Protein AF-A0A8H6VV05-F1 (afdb_monomer_lite)

pLDDT: mean 70.93, std 19.6, range [36.81, 98.38]

Secondary structure (DSSP, 8-state):
-HHHHHHHHHHHHHHHHHHHHHHHHHHHHHHHHHHHHHHHHHHHHHHHHHHHHHHHHHHHHHHHHHHHHHHTTS-------------PPPPP--PPPHHHHHHHHHHHHHHHHHHHHHHHHHHHHHHHHHHHHHHHHHHHHHHHHHHHHHHHTT----HHHHHHHHHHHHHHHHHHHHHHHHHHHHHHHHHHHHHTS----PPPP-------PPPP------PPPTHHHHHHHHHHHHHHHHHHHHHHHHHHHHTT---PPP---TTSHHHHHHHHHHHHHHHHHHHHHHHHHHHHHHHHHHHSPP--------------PPPPPPPPPPPPPPPP---------------------------------------S--PPPPPP--------PPPPPPPPPPP--------

Structure (mmCIF, N/CA/C/O backbone):
data_AF-A0A8H6VV05-F1
#
_entry.id   AF-A0A8H6VV05-F1
#
loop_
_atom_site.group_PDB
_atom_site.id
_atom_site.type_symbol
_atom_site.label_atom_id
_atom_site.label_alt_id
_atom_site.label_comp_id
_atom_site.label_asym_id
_atom_site.label_entity_id
_atom_site.label_seq_id
_atom_site.pdbx_PDB_ins_code
_atom_site.Cartn_x
_atom_site.Cartn_y
_atom_site.Cartn_z
_atom_site.occupancy
_atom_site.B_iso_or_equiv
_atom_site.auth_seq_id
_atom_site.auth_comp_id
_atom_site.auth_asym_id
_atom_site.auth_atom_id
_atom_site.pdbx_PDB_model_num
ATOM 1 N N . MET A 1 1 ? 28.911 -28.087 -49.844 1.00 85.62 1 MET A N 1
ATOM 2 C CA . MET A 1 1 ? 27.773 -27.231 -49.454 1.00 85.62 1 MET A CA 1
ATOM 3 C C . MET A 1 1 ? 27.224 -27.649 -48.092 1.00 85.62 1 MET A C 1
ATOM 5 O O . MET A 1 1 ? 27.041 -26.787 -47.249 1.00 85.62 1 MET A O 1
ATOM 9 N N . ASP A 1 2 ? 27.115 -28.948 -47.817 1.00 95.00 2 ASP A N 1
ATOM 10 C CA . ASP A 1 2 ? 26.482 -29.510 -46.608 1.00 95.00 2 ASP A CA 1
ATOM 11 C C . ASP A 1 2 ? 27.068 -29.023 -45.270 1.00 95.00 2 ASP A C 1
ATOM 13 O O . ASP A 1 2 ? 26.336 -28.785 -44.318 1.00 95.00 2 ASP A O 1
ATOM 17 N N . ARG A 1 3 ? 28.386 -28.784 -45.191 1.00 95.75 3 ARG A N 1
ATOM 18 C CA . ARG A 1 3 ? 29.027 -28.270 -43.962 1.00 95.75 3 ARG A CA 1
ATOM 19 C C . ARG A 1 3 ? 28.555 -26.868 -43.563 1.00 95.75 3 ARG A C 1
ATOM 21 O O . ARG A 1 3 ? 28.487 -26.580 -42.375 1.00 95.75 3 ARG A O 1
ATOM 28 N N . LEU A 1 4 ? 28.253 -26.004 -44.536 1.00 97.56 4 LEU A N 1
ATOM 29 C CA . LEU A 1 4 ? 27.757 -24.649 -44.266 1.00 97.56 4 LEU A CA 1
ATOM 30 C C . LEU A 1 4 ? 26.322 -24.697 -43.739 1.00 97.56 4 LEU A C 1
ATOM 32 O O . LEU A 1 4 ? 25.979 -23.949 -42.833 1.00 97.56 4 LEU A O 1
ATOM 36 N N . GLN A 1 5 ? 25.512 -25.603 -44.285 1.00 97.38 5 GLN A N 1
ATOM 37 C CA . GLN A 1 5 ? 24.129 -25.780 -43.867 1.00 97.38 5 GLN A CA 1
ATOM 38 C C . GLN A 1 5 ? 24.043 -26.326 -42.440 1.00 97.38 5 GLN A C 1
ATOM 40 O O . GLN A 1 5 ? 23.372 -25.728 -41.612 1.00 97.38 5 GLN A O 1
ATOM 45 N N . ILE A 1 6 ? 24.848 -27.342 -42.109 1.00 97.94 6 ILE A N 1
ATOM 46 C CA . ILE A 1 6 ? 24.955 -27.856 -40.732 1.00 97.94 6 ILE A CA 1
ATOM 47 C C . ILE A 1 6 ? 25.381 -26.748 -39.754 1.00 97.94 6 ILE A C 1
ATOM 49 O O . ILE A 1 6 ? 24.868 -26.672 -38.641 1.00 97.94 6 ILE A O 1
ATOM 53 N N . ALA A 1 7 ? 26.316 -25.877 -40.152 1.00 97.62 7 ALA A N 1
ATOM 54 C CA . ALA A 1 7 ? 26.754 -24.768 -39.307 1.00 97.62 7 ALA A CA 1
ATOM 55 C C . ALA A 1 7 ? 25.657 -23.705 -39.103 1.00 97.62 7 ALA A C 1
ATOM 57 O O . ALA A 1 7 ? 25.547 -23.159 -38.007 1.00 97.62 7 ALA A O 1
ATOM 58 N N . LEU A 1 8 ? 24.847 -23.423 -40.130 1.00 98.19 8 LEU A N 1
ATOM 59 C CA . LEU A 1 8 ? 23.691 -22.527 -40.025 1.00 98.19 8 LEU A CA 1
ATOM 60 C C . LEU A 1 8 ? 22.608 -23.119 -39.115 1.00 98.19 8 LEU A C 1
ATOM 62 O O . LEU A 1 8 ? 22.166 -22.439 -38.194 1.00 98.19 8 LEU A O 1
ATOM 66 N N . ASP A 1 9 ? 22.278 -24.401 -39.280 1.00 98.06 9 ASP A N 1
ATOM 67 C CA . ASP A 1 9 ? 21.310 -25.097 -38.424 1.00 98.06 9 ASP A CA 1
ATOM 68 C C . ASP A 1 9 ? 21.774 -25.105 -36.948 1.00 98.06 9 ASP A C 1
ATOM 70 O O . ASP A 1 9 ? 20.996 -24.860 -36.020 1.00 98.06 9 ASP A O 1
ATOM 74 N N . ALA A 1 10 ? 23.074 -25.315 -36.704 1.00 97.75 10 ALA A N 1
ATOM 75 C CA . ALA A 1 10 ? 23.664 -25.241 -35.364 1.00 97.75 10 ALA A CA 1
ATOM 76 C C . ALA A 1 10 ? 23.601 -23.822 -34.760 1.00 97.75 10 ALA A C 1
ATOM 78 O O . ALA A 1 10 ? 23.365 -23.658 -33.563 1.00 97.75 10 ALA A O 1
ATOM 79 N N . LEU A 1 11 ? 23.788 -22.781 -35.575 1.00 98.38 11 LEU A N 1
ATOM 80 C CA . LEU A 1 11 ? 23.653 -21.392 -35.135 1.00 98.38 11 LEU A CA 1
ATOM 81 C C . LEU A 1 11 ? 22.200 -21.060 -34.760 1.00 98.38 11 LEU A C 1
ATOM 83 O O . LEU A 1 11 ? 21.958 -20.407 -33.744 1.00 98.38 11 LEU A O 1
ATOM 87 N N . ASP A 1 12 ? 21.238 -21.516 -35.560 1.00 98.31 12 ASP A N 1
ATOM 88 C CA . ASP A 1 12 ? 19.818 -21.245 -35.336 1.00 98.31 12 ASP A CA 1
ATOM 89 C C . ASP A 1 12 ? 19.292 -21.979 -34.096 1.00 98.31 12 ASP A C 1
ATOM 91 O O . ASP A 1 12 ? 18.578 -21.389 -33.281 1.00 98.31 12 ASP A O 1
ATOM 95 N N . THR A 1 13 ? 19.727 -23.222 -33.873 1.00 97.69 13 THR A N 1
ATOM 96 C CA . THR A 1 13 ? 19.439 -23.957 -32.627 1.00 97.69 13 THR A CA 1
ATOM 97 C C . THR A 1 13 ? 20.031 -23.275 -31.392 1.00 97.69 13 THR A C 1
ATOM 99 O O . THR A 1 13 ? 19.324 -23.126 -30.394 1.00 97.69 13 THR A O 1
ATOM 102 N N . LEU A 1 14 ? 21.275 -22.784 -31.453 1.00 97.88 14 LEU A N 1
ATOM 103 C CA . LEU A 1 14 ? 21.885 -22.015 -30.359 1.00 97.88 14 LEU A CA 1
ATOM 104 C C . LEU A 1 14 ? 21.128 -20.714 -30.065 1.00 97.88 14 LEU A C 1
ATOM 106 O O . LEU A 1 14 ? 20.901 -20.376 -28.903 1.00 97.88 14 LEU A O 1
ATOM 110 N N . ARG A 1 15 ? 20.704 -19.985 -31.104 1.00 98.06 15 ARG A N 1
ATOM 111 C CA . ARG A 1 15 ? 19.906 -18.759 -30.948 1.00 98.06 15 ARG A CA 1
ATOM 112 C C . ARG A 1 15 ? 18.562 -19.036 -30.288 1.00 98.06 15 ARG A C 1
ATOM 114 O O . ARG A 1 15 ? 18.168 -18.294 -29.390 1.00 98.06 15 ARG A O 1
ATOM 121 N N . LEU A 1 16 ? 17.884 -20.108 -30.699 1.00 97.94 16 LEU A N 1
ATOM 122 C CA . LEU A 1 16 ? 16.622 -20.525 -30.096 1.00 97.94 16 LEU A CA 1
ATOM 123 C C . LEU A 1 16 ? 16.805 -20.902 -28.620 1.00 97.94 16 LEU A C 1
ATOM 125 O O . LEU A 1 16 ? 16.021 -20.465 -27.781 1.00 97.94 16 LEU A O 1
ATOM 129 N N . GLN A 1 17 ? 17.859 -21.656 -28.289 1.00 97.12 17 GLN A N 1
ATOM 130 C CA . GLN A 1 17 ? 18.179 -22.014 -26.904 1.00 97.12 17 GLN A CA 1
ATOM 131 C C . GLN A 1 17 ? 18.453 -20.780 -26.042 1.00 97.12 17 GLN A C 1
ATOM 133 O O . GLN A 1 17 ? 17.919 -20.674 -24.940 1.00 97.12 17 GLN A O 1
ATOM 138 N N . TYR A 1 18 ? 19.233 -19.821 -26.546 1.00 97.12 18 TYR A N 1
ATOM 139 C CA . TYR A 1 18 ? 19.504 -18.579 -25.824 1.00 97.12 18 TYR A CA 1
ATOM 140 C C . TYR A 1 18 ? 18.228 -17.755 -25.598 1.00 97.12 18 TYR A C 1
ATOM 142 O O . TYR A 1 18 ? 17.997 -17.271 -24.491 1.00 97.12 18 TYR A O 1
ATOM 150 N N . ALA A 1 19 ? 17.360 -17.647 -26.609 1.00 93.38 19 ALA A N 1
ATOM 151 C CA . ALA A 1 19 ? 16.076 -16.964 -26.473 1.00 93.38 19 ALA A CA 1
ATOM 152 C C . ALA A 1 19 ? 15.177 -17.635 -25.418 1.00 93.38 19 ALA A C 1
ATOM 154 O O . ALA A 1 19 ? 14.582 -16.946 -24.591 1.00 93.38 19 ALA A O 1
ATOM 155 N N . GLN A 1 20 ? 15.128 -18.971 -25.393 1.00 96.94 20 GLN A N 1
ATOM 156 C CA . GLN A 1 20 ? 14.389 -19.727 -24.377 1.00 96.94 20 GLN A CA 1
ATOM 157 C C . GLN A 1 20 ? 14.959 -19.518 -22.970 1.00 96.94 20 GLN A C 1
ATOM 159 O O . GLN A 1 20 ? 14.200 -19.278 -22.034 1.00 96.94 20 GLN A O 1
ATOM 164 N N . GLN A 1 21 ? 16.284 -19.569 -22.815 1.00 96.38 21 GLN A N 1
ATOM 165 C CA . GLN A 1 21 ? 16.939 -19.325 -21.528 1.00 96.38 21 GLN A CA 1
ATOM 166 C C . GLN A 1 21 ? 16.696 -17.897 -21.034 1.00 96.38 21 GLN A C 1
ATOM 168 O O . GLN A 1 21 ? 16.383 -17.703 -19.861 1.00 96.38 21 GLN A O 1
ATOM 173 N N . SER A 1 22 ? 16.777 -16.905 -21.923 1.00 92.94 22 SER A N 1
ATOM 174 C CA . SER A 1 22 ? 16.502 -15.510 -21.582 1.00 92.94 22 SER A CA 1
ATOM 175 C C . SER A 1 22 ? 15.046 -15.304 -21.153 1.00 92.94 22 SER A C 1
ATOM 177 O O . SER A 1 22 ? 14.816 -14.625 -20.155 1.00 92.94 22 SER A O 1
ATOM 179 N N . ALA A 1 23 ? 14.081 -15.924 -21.841 1.00 90.88 23 ALA A N 1
ATOM 180 C CA . ALA A 1 23 ? 12.664 -15.860 -21.475 1.00 90.88 23 ALA A CA 1
ATOM 181 C C . ALA A 1 23 ? 12.365 -16.563 -20.136 1.00 90.88 23 ALA A C 1
ATOM 183 O O . ALA A 1 23 ? 11.588 -16.067 -19.321 1.00 90.88 23 ALA A O 1
ATOM 184 N N . ALA A 1 24 ? 13.008 -17.706 -19.874 1.00 92.38 24 ALA A N 1
ATOM 185 C CA . ALA A 1 24 ? 12.880 -18.405 -18.597 1.00 92.38 24 ALA A CA 1
ATOM 186 C C . ALA A 1 24 ? 13.451 -17.573 -17.436 1.00 92.38 24 ALA A C 1
ATOM 188 O O . ALA A 1 24 ? 12.840 -17.487 -16.371 1.00 92.38 24 ALA A O 1
ATOM 189 N N . GLN A 1 25 ? 14.597 -16.916 -17.648 1.00 92.31 25 GLN A N 1
ATOM 190 C CA . GLN A 1 25 ? 15.188 -16.017 -16.657 1.00 92.31 25 GLN A CA 1
ATOM 191 C C . GLN A 1 25 ? 14.317 -14.785 -16.401 1.00 92.31 25 GLN A C 1
ATOM 193 O O . GLN A 1 25 ? 14.125 -14.424 -15.242 1.00 92.31 25 GLN A O 1
ATOM 198 N N . SER A 1 26 ? 13.753 -14.161 -17.441 1.00 92.50 26 SER A N 1
ATOM 199 C CA . SER A 1 26 ? 12.869 -13.006 -17.254 1.00 92.50 26 SER A CA 1
ATOM 200 C C . SER A 1 26 ? 11.606 -13.372 -16.473 1.00 92.50 26 SER A C 1
ATOM 202 O O . SER A 1 26 ? 11.241 -12.641 -15.559 1.00 92.50 26 SER A O 1
ATOM 204 N N . ALA A 1 27 ? 10.999 -14.529 -16.756 1.00 90.88 27 ALA A N 1
ATOM 205 C CA . ALA A 1 27 ? 9.830 -15.011 -16.017 1.00 90.88 27 ALA A CA 1
ATOM 206 C C . ALA A 1 27 ? 10.147 -15.296 -14.537 1.00 90.88 27 ALA A C 1
ATOM 208 O O . ALA A 1 27 ? 9.340 -15.017 -13.651 1.00 90.88 27 ALA A O 1
ATOM 209 N N . LEU A 1 28 ? 11.341 -15.824 -14.244 1.00 93.25 28 LEU A N 1
ATOM 210 C CA . LEU A 1 28 ? 11.783 -16.045 -12.866 1.00 93.25 28 LEU A CA 1
ATOM 211 C C . LEU A 1 28 ? 12.008 -14.722 -12.116 1.00 93.25 28 LEU A C 1
ATOM 213 O O . LEU A 1 28 ? 11.632 -14.604 -10.951 1.00 93.25 28 LEU A O 1
ATOM 217 N N . ILE A 1 29 ? 12.599 -13.725 -12.782 1.00 87.56 29 ILE A N 1
ATOM 218 C CA . ILE A 1 29 ? 12.796 -12.382 -12.219 1.00 87.56 29 ILE A CA 1
ATOM 219 C C . ILE A 1 29 ? 11.446 -11.727 -11.913 1.00 87.56 29 ILE A C 1
ATOM 221 O O . ILE A 1 29 ? 11.276 -11.178 -10.828 1.00 87.56 29 ILE A O 1
ATOM 225 N N . GLU A 1 30 ? 10.488 -11.812 -12.836 1.00 87.56 30 GLU A N 1
ATOM 226 C CA . GLU A 1 30 ? 9.127 -11.298 -12.647 1.00 87.56 30 GLU A CA 1
ATOM 227 C C . GLU A 1 30 ? 8.455 -11.950 -11.432 1.00 87.56 30 GLU A C 1
ATOM 229 O O . GLU A 1 30 ? 8.052 -11.248 -10.506 1.00 87.56 30 GLU A O 1
ATOM 234 N N . LYS A 1 31 ? 8.499 -13.286 -11.336 1.00 93.00 31 LYS A N 1
ATOM 235 C CA . LYS A 1 31 ? 7.982 -14.024 -10.174 1.00 93.00 31 LYS A CA 1
ATOM 236 C C . LYS A 1 31 ? 8.617 -13.576 -8.852 1.00 93.00 31 LYS A C 1
ATOM 238 O O . LYS A 1 31 ? 7.923 -13.443 -7.846 1.00 93.00 31 LYS A O 1
ATOM 243 N N . HIS A 1 32 ? 9.932 -13.367 -8.813 1.00 85.19 32 HIS A N 1
ATOM 244 C CA . HIS A 1 32 ? 10.596 -12.891 -7.597 1.00 85.19 32 HIS A CA 1
ATOM 245 C C . HIS A 1 32 ? 10.245 -11.439 -7.263 1.00 85.19 32 HIS A C 1
ATOM 247 O O . HIS A 1 32 ? 10.130 -11.106 -6.085 1.00 85.19 32 HIS A O 1
ATOM 253 N N . ASN A 1 33 ? 10.036 -10.584 -8.264 1.00 82.62 33 ASN A N 1
ATOM 254 C CA . ASN A 1 33 ? 9.561 -9.221 -8.039 1.00 82.62 33 ASN A CA 1
ATOM 255 C C . ASN A 1 33 ? 8.144 -9.207 -7.451 1.00 82.62 33 ASN A C 1
ATOM 257 O O . ASN A 1 33 ? 7.901 -8.440 -6.520 1.00 82.62 33 ASN A O 1
ATOM 261 N N . ASP A 1 34 ? 7.259 -10.095 -7.905 1.00 85.50 34 ASP A N 1
ATOM 262 C CA . ASP A 1 34 ? 5.915 -10.261 -7.335 1.00 85.50 34 ASP A CA 1
ATOM 263 C C . ASP A 1 34 ? 5.959 -10.765 -5.885 1.00 85.50 34 ASP A C 1
ATOM 265 O O . ASP A 1 34 ? 5.205 -10.322 -5.021 1.00 85.50 34 ASP A O 1
ATOM 269 N N . GLN A 1 35 ? 6.894 -11.662 -5.570 1.00 86.56 35 GLN A N 1
ATOM 270 C CA . GLN A 1 35 ? 7.111 -12.092 -4.186 1.00 86.56 35 GLN A CA 1
ATOM 271 C C . GLN A 1 35 ? 7.630 -10.943 -3.310 1.00 86.56 35 GLN A C 1
ATOM 273 O O . GLN A 1 35 ? 7.183 -10.769 -2.176 1.00 86.56 35 GLN A O 1
ATOM 278 N N . LEU A 1 36 ? 8.573 -10.145 -3.817 1.00 86.81 36 LEU A N 1
ATOM 279 C CA . LEU A 1 36 ? 9.117 -9.001 -3.086 1.00 86.81 36 LEU A CA 1
ATOM 280 C C . LEU A 1 36 ? 8.073 -7.903 -2.869 1.00 86.81 36 LEU A C 1
ATOM 282 O O . LEU A 1 36 ?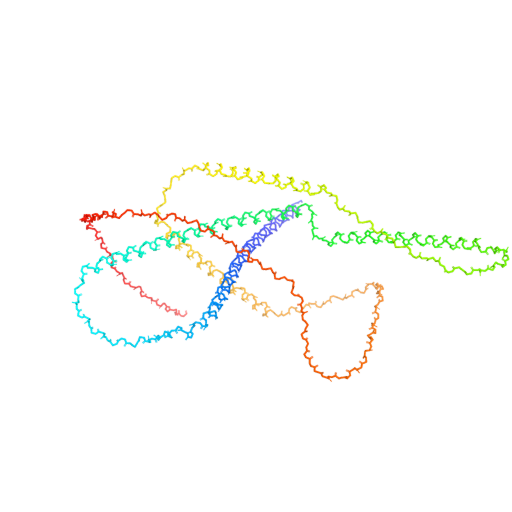 8.070 -7.289 -1.801 1.00 86.81 36 LEU A O 1
ATOM 286 N N . SER A 1 37 ? 7.191 -7.658 -3.842 1.00 85.31 37 SER A N 1
ATOM 287 C CA . SER A 1 37 ? 6.092 -6.701 -3.692 1.00 85.31 37 SER A CA 1
ATOM 288 C C . SER A 1 37 ? 5.105 -7.169 -2.621 1.00 85.31 37 SER A C 1
ATOM 290 O O . SER A 1 37 ? 4.810 -6.402 -1.706 1.00 85.31 37 SER A O 1
ATOM 292 N N . PHE A 1 38 ? 4.731 -8.452 -2.625 1.00 91.81 38 PHE A N 1
ATOM 293 C CA . PHE A 1 38 ? 3.901 -9.048 -1.578 1.00 91.81 38 PHE A CA 1
ATOM 294 C C . PHE A 1 38 ? 4.507 -8.875 -0.176 1.00 91.81 38 PHE A C 1
ATOM 296 O O . PHE A 1 38 ? 3.846 -8.368 0.731 1.00 91.81 38 PHE A O 1
ATOM 303 N N . PHE A 1 39 ? 5.783 -9.232 0.020 1.00 82.44 39 PHE A N 1
ATOM 304 C CA . PHE A 1 39 ? 6.431 -9.073 1.329 1.00 82.44 39 PHE A CA 1
ATOM 305 C C . PHE A 1 39 ? 6.553 -7.609 1.758 1.00 82.44 39 PHE A C 1
ATOM 307 O O . PHE A 1 39 ? 6.475 -7.310 2.951 1.00 82.44 39 PHE A O 1
ATOM 314 N N . ARG A 1 40 ? 6.728 -6.689 0.805 1.00 83.00 40 ARG A N 1
ATOM 315 C CA . ARG A 1 40 ? 6.754 -5.251 1.084 1.00 83.00 40 ARG A CA 1
ATOM 316 C C . ARG A 1 40 ? 5.404 -4.756 1.597 1.00 83.00 40 ARG A C 1
ATOM 318 O O . ARG A 1 40 ? 5.378 -3.952 2.526 1.00 83.00 40 ARG A O 1
ATOM 325 N N . ASP A 1 41 ? 4.307 -5.241 1.029 1.00 83.88 41 ASP A N 1
ATOM 326 C CA . ASP A 1 41 ? 2.964 -4.867 1.467 1.00 83.88 41 ASP A CA 1
ATOM 327 C C . ASP A 1 41 ? 2.633 -5.459 2.841 1.00 83.88 41 ASP A C 1
ATOM 329 O O . ASP A 1 41 ? 2.136 -4.744 3.710 1.00 83.88 41 ASP A O 1
ATOM 333 N N . VAL A 1 42 ? 3.019 -6.713 3.100 1.00 80.56 42 VAL A N 1
ATOM 334 C CA . VAL A 1 42 ? 2.911 -7.320 4.439 1.00 80.56 42 VAL A CA 1
ATOM 335 C C . VAL A 1 42 ? 3.709 -6.523 5.478 1.00 80.56 42 VAL A C 1
ATOM 337 O O . VAL A 1 42 ? 3.198 -6.239 6.561 1.00 80.56 42 VAL A O 1
ATOM 340 N N . ALA A 1 43 ? 4.938 -6.110 5.150 1.00 78.88 43 ALA A N 1
ATOM 341 C CA . ALA A 1 43 ? 5.760 -5.300 6.048 1.00 78.88 43 ALA A CA 1
ATOM 342 C C . ALA A 1 43 ? 5.116 -3.937 6.351 1.00 78.88 43 ALA A C 1
ATOM 344 O O . ALA A 1 43 ? 5.086 -3.525 7.508 1.00 78.88 43 ALA A O 1
ATOM 345 N N . ARG A 1 44 ? 4.535 -3.274 5.342 1.00 83.06 44 ARG A N 1
ATOM 346 C CA . ARG A 1 44 ? 3.804 -2.008 5.525 1.00 83.06 44 ARG A CA 1
ATOM 347 C C . ARG A 1 44 ? 2.598 -2.157 6.450 1.00 83.06 44 ARG A C 1
ATOM 349 O O . ARG A 1 44 ? 2.379 -1.296 7.296 1.00 83.06 44 ARG A O 1
ATOM 356 N N . VAL A 1 45 ? 1.824 -3.234 6.306 1.00 85.44 45 VAL A N 1
ATOM 357 C CA . VAL A 1 45 ? 0.672 -3.502 7.186 1.00 85.44 45 VAL A CA 1
ATOM 358 C C . VAL A 1 45 ? 1.134 -3.718 8.627 1.00 85.44 45 VAL A C 1
ATOM 360 O O . VAL A 1 45 ? 0.568 -3.122 9.539 1.00 85.44 45 VAL A O 1
ATOM 363 N N . ALA A 1 46 ? 2.200 -4.491 8.836 1.00 77.19 46 ALA A N 1
ATOM 364 C CA . ALA A 1 46 ? 2.755 -4.718 10.168 1.00 77.19 46 ALA A CA 1
ATOM 365 C C . ALA A 1 46 ? 3.315 -3.431 10.809 1.00 77.19 46 ALA A C 1
ATOM 367 O O . ALA A 1 46 ? 3.151 -3.213 12.009 1.00 77.19 46 ALA A O 1
ATOM 368 N N . GLU A 1 47 ? 3.956 -2.557 10.026 1.00 81.25 47 GLU A N 1
ATOM 369 C CA . GLU A 1 47 ? 4.407 -1.240 10.498 1.00 81.25 47 GLU A CA 1
ATOM 370 C C . GLU A 1 47 ? 3.226 -0.360 10.916 1.00 81.25 47 GLU A C 1
ATOM 372 O O . GLU A 1 47 ? 3.254 0.218 12.001 1.00 81.25 47 GLU A O 1
ATOM 377 N N . PHE A 1 48 ? 2.163 -0.336 10.110 1.00 87.88 48 PHE A N 1
ATOM 378 C CA . PHE A 1 48 ? 0.937 0.391 10.426 1.00 87.88 48 PHE A CA 1
ATOM 379 C C . PHE A 1 48 ? 0.264 -0.126 11.708 1.00 87.88 48 PHE A C 1
ATOM 381 O O . PHE A 1 48 ? -0.140 0.663 12.557 1.00 87.88 48 PHE A O 1
ATOM 388 N N . GLU A 1 49 ? 0.173 -1.445 11.898 1.00 85.31 49 GLU A N 1
ATOM 389 C CA . GLU A 1 49 ? -0.347 -2.038 13.138 1.00 85.31 49 GLU A CA 1
ATOM 390 C C . GLU A 1 49 ? 0.510 -1.683 14.355 1.00 85.31 49 GLU A C 1
ATOM 392 O O . GLU A 1 49 ? -0.022 -1.323 15.405 1.00 85.31 49 GLU A O 1
ATOM 397 N N . ARG A 1 50 ? 1.839 -1.740 14.217 1.00 93.50 50 ARG A N 1
ATOM 398 C CA . ARG A 1 50 ? 2.766 -1.359 15.285 1.00 93.50 50 ARG A CA 1
ATOM 399 C C . ARG A 1 50 ? 2.589 0.104 15.680 1.00 93.50 50 ARG A C 1
ATOM 401 O O . ARG A 1 50 ? 2.616 0.406 16.871 1.00 93.50 50 ARG A O 1
ATOM 408 N N . ASP A 1 51 ? 2.444 0.995 14.709 1.00 86.38 51 ASP A N 1
ATOM 409 C CA . ASP A 1 51 ? 2.291 2.422 14.972 1.00 86.38 51 ASP A CA 1
ATOM 410 C C . ASP A 1 51 ? 0.917 2.716 15.607 1.00 86.38 51 ASP A C 1
ATOM 412 O O . ASP A 1 51 ? 0.872 3.373 16.642 1.00 86.38 51 ASP A O 1
ATOM 416 N N . ASN A 1 52 ? -0.167 2.073 15.153 1.00 88.06 52 ASN A N 1
ATOM 417 C CA . ASN A 1 52 ? -1.469 2.139 15.838 1.00 88.06 52 ASN A CA 1
ATOM 418 C C . ASN A 1 52 ? -1.407 1.646 17.295 1.00 88.06 52 ASN A C 1
ATOM 420 O O . ASN A 1 52 ? -2.037 2.220 18.182 1.00 88.06 52 ASN A O 1
ATOM 424 N N . LEU A 1 53 ? -0.667 0.562 17.563 1.00 88.81 53 LEU A N 1
ATOM 425 C CA . LEU A 1 53 ? -0.480 0.061 18.927 1.00 88.81 53 LEU A CA 1
ATOM 426 C C . LEU A 1 53 ? 0.338 1.032 19.780 1.00 88.81 53 LEU A C 1
ATOM 428 O O . LEU A 1 53 ? 0.066 1.161 20.971 1.00 88.81 53 LEU A O 1
ATOM 432 N N . ARG A 1 54 ? 1.326 1.718 19.195 1.00 92.25 54 ARG A N 1
ATOM 433 C CA . ARG A 1 54 ? 2.075 2.772 19.891 1.00 92.25 54 ARG A CA 1
ATOM 434 C C . ARG A 1 54 ? 1.159 3.925 20.274 1.00 92.25 54 ARG A C 1
ATOM 436 O O . ARG A 1 54 ? 1.191 4.319 21.434 1.00 92.25 54 ARG A O 1
ATOM 443 N N . ASP A 1 55 ? 0.316 4.383 19.357 1.00 91.75 55 ASP A N 1
ATOM 444 C CA . ASP A 1 55 ? -0.640 5.461 19.619 1.00 91.75 55 ASP A CA 1
ATOM 445 C C . ASP A 1 55 ? -1.640 5.061 20.713 1.00 91.75 55 ASP A C 1
ATOM 447 O O . ASP A 1 55 ? -1.846 5.807 21.667 1.00 91.75 55 ASP A O 1
ATOM 451 N N . ALA A 1 56 ? -2.173 3.835 20.663 1.00 90.50 56 ALA A N 1
ATOM 452 C CA . ALA A 1 56 ? -3.061 3.313 21.703 1.00 90.50 56 ALA A CA 1
ATOM 453 C C . ALA A 1 56 ? -2.376 3.202 23.080 1.00 90.50 56 ALA A C 1
ATOM 455 O O . ALA A 1 56 ? -3.004 3.426 24.115 1.00 90.50 56 ALA A O 1
ATOM 456 N N . VAL A 1 57 ? -1.086 2.846 23.115 1.00 95.62 57 VAL A N 1
ATOM 457 C CA . VAL A 1 57 ? -0.297 2.803 24.356 1.00 95.62 57 VAL A CA 1
ATOM 458 C C . VAL A 1 57 ? -0.024 4.209 24.889 1.00 95.62 57 VAL A C 1
ATOM 460 O O . VAL A 1 57 ? -0.092 4.398 26.102 1.00 95.62 57 VAL A O 1
ATOM 463 N N . ILE A 1 58 ? 0.255 5.182 24.017 1.00 95.88 58 ILE A N 1
ATOM 464 C CA . ILE A 1 58 ? 0.422 6.592 24.397 1.00 95.88 58 ILE A CA 1
ATOM 465 C C . ILE A 1 58 ? -0.886 7.127 24.984 1.00 95.88 58 ILE A C 1
ATOM 467 O O . ILE A 1 58 ? -0.881 7.632 26.101 1.00 95.88 58 ILE A O 1
ATOM 471 N N . GLU A 1 59 ? -2.017 6.910 24.310 1.00 95.56 59 GLU A N 1
ATOM 472 C CA . GLU A 1 59 ? -3.335 7.323 24.802 1.00 95.56 59 GLU A CA 1
ATOM 473 C C . GLU A 1 59 ? -3.662 6.668 26.155 1.00 95.56 59 GLU A C 1
ATOM 475 O O . GLU A 1 59 ? -4.170 7.311 27.077 1.00 95.56 59 GLU A O 1
ATOM 480 N N . LEU A 1 60 ? -3.345 5.379 26.316 1.00 95.00 60 LEU A N 1
ATOM 481 C CA . LEU A 1 60 ? -3.504 4.693 27.595 1.00 95.00 60 LEU A CA 1
ATOM 482 C C . LEU A 1 60 ? -2.612 5.310 28.677 1.00 95.00 60 LEU A C 1
ATOM 484 O O . LEU A 1 60 ? -3.082 5.491 29.797 1.00 95.00 60 LEU A O 1
ATOM 488 N N . ALA A 1 61 ? -1.355 5.627 28.366 1.00 95.44 61 ALA A N 1
ATOM 489 C CA . ALA A 1 61 ? -0.436 6.261 29.305 1.00 95.44 61 ALA A CA 1
ATOM 490 C C . ALA A 1 61 ? -0.955 7.639 29.740 1.00 95.44 61 ALA A C 1
ATOM 492 O O . ALA A 1 61 ? -1.046 7.895 30.936 1.00 95.44 61 ALA A O 1
ATOM 493 N N . GLU A 1 62 ? -1.414 8.470 28.804 1.00 94.94 62 GLU A N 1
ATOM 494 C CA . GLU A 1 62 ? -2.012 9.778 29.091 1.00 94.94 62 GLU A CA 1
ATOM 495 C C . GLU A 1 62 ? -3.280 9.659 29.945 1.00 94.94 62 GLU A C 1
ATOM 497 O O . GLU A 1 62 ? -3.474 10.417 30.901 1.00 94.94 62 GLU A O 1
ATOM 502 N N . ARG A 1 63 ? -4.140 8.672 29.661 1.00 93.31 63 ARG A N 1
ATOM 503 C CA . ARG A 1 63 ? -5.317 8.370 30.491 1.00 93.31 63 ARG A CA 1
ATOM 504 C C . ARG A 1 63 ? -4.918 7.894 31.882 1.00 93.31 63 ARG A C 1
ATOM 506 O O . ARG A 1 63 ? -5.557 8.293 32.856 1.00 93.31 63 ARG A O 1
ATOM 513 N N . VAL A 1 64 ? -3.893 7.050 32.001 1.00 90.69 64 VAL A N 1
ATOM 514 C CA . VAL A 1 64 ? -3.370 6.571 33.290 1.00 90.69 64 VAL A CA 1
ATOM 515 C C . VAL A 1 64 ? -2.813 7.739 34.089 1.00 90.69 64 VAL A C 1
ATOM 517 O O . VAL A 1 64 ? -3.190 7.879 35.242 1.00 90.69 64 VAL A O 1
ATOM 520 N N . GLU A 1 65 ? -2.009 8.615 33.492 1.00 91.69 65 GLU A N 1
ATOM 521 C CA . GLU A 1 65 ? -1.448 9.803 34.147 1.00 91.69 65 GLU A CA 1
ATOM 522 C C . GLU A 1 65 ? -2.537 10.801 34.560 1.00 91.69 65 GLU A C 1
ATOM 524 O O . GLU A 1 65 ? -2.533 11.309 35.686 1.00 91.69 65 GLU A O 1
ATOM 529 N N . SER A 1 66 ? -3.524 11.024 33.688 1.00 90.50 66 SER A N 1
ATOM 530 C CA . SER A 1 66 ? -4.675 11.892 33.961 1.00 90.50 66 SER A CA 1
ATOM 531 C C . SER A 1 66 ? -5.530 11.344 35.103 1.00 90.50 66 SER A C 1
ATOM 533 O O . SER A 1 66 ? -5.895 12.077 36.022 1.00 90.50 66 SER A O 1
ATOM 535 N N . SER A 1 67 ? -5.791 10.035 35.093 1.00 83.06 67 SER A N 1
ATOM 536 C CA . SER A 1 67 ? -6.516 9.351 36.167 1.00 83.06 67 SER A CA 1
ATOM 537 C C . SER A 1 67 ? -5.658 9.128 37.414 1.00 83.06 67 SER A C 1
ATOM 539 O O . SER A 1 67 ? -6.210 8.880 38.481 1.00 83.06 67 SER A O 1
ATOM 541 N N . GLN A 1 68 ? -4.326 9.256 37.352 1.00 79.44 68 GLN A N 1
ATOM 542 C CA . GLN A 1 68 ? -3.430 9.006 38.487 1.00 79.44 68 GLN A CA 1
ATOM 543 C C . GLN A 1 68 ? -3.674 9.973 39.652 1.00 79.44 68 GLN A C 1
ATOM 545 O O . GLN A 1 68 ? -3.491 9.601 40.814 1.00 79.44 68 GLN A O 1
ATOM 550 N N . LYS A 1 69 ? -4.156 11.191 39.361 1.00 76.94 69 LYS A N 1
ATOM 551 C CA . LYS A 1 69 ? -4.639 12.139 40.381 1.00 76.94 69 LYS A CA 1
ATOM 552 C C . LYS A 1 69 ? -5.870 11.621 41.133 1.00 76.94 69 LYS A C 1
ATOM 554 O O . LYS A 1 69 ? -5.972 11.851 42.336 1.00 76.94 69 LYS A O 1
ATOM 559 N N . ASP A 1 70 ? -6.727 10.856 40.463 1.00 76.12 70 ASP A N 1
ATOM 560 C CA . ASP A 1 70 ? -7.924 10.232 41.037 1.00 76.12 70 ASP A CA 1
ATOM 561 C C . ASP A 1 70 ? -7.667 8.804 41.557 1.00 76.12 70 ASP A C 1
ATOM 563 O O . ASP A 1 70 ? -8.413 8.287 42.385 1.00 76.12 70 ASP A O 1
ATOM 567 N N . PHE A 1 71 ? -6.569 8.153 41.167 1.00 61.88 71 PHE A N 1
ATOM 568 C CA . PHE A 1 71 ? -6.215 6.812 41.654 1.00 61.88 71 PHE A CA 1
ATOM 569 C C . PHE A 1 71 ? -5.917 6.760 43.156 1.00 61.88 71 PHE A C 1
ATOM 571 O O . PHE A 1 71 ? -6.075 5.708 43.776 1.00 61.88 71 PHE A O 1
ATOM 578 N N . PHE A 1 72 ? -5.499 7.875 43.763 1.00 64.06 72 PHE A N 1
ATOM 579 C CA . PHE A 1 72 ? -5.349 7.960 45.218 1.00 64.06 72 PHE A CA 1
ATOM 580 C C . PHE A 1 72 ? -6.674 8.234 45.946 1.00 64.06 72 PHE A C 1
ATOM 582 O O . PHE A 1 72 ? -6.752 7.969 47.148 1.00 64.06 72 PHE A O 1
ATOM 589 N N . SER A 1 73 ? -7.696 8.750 45.252 1.00 65.25 73 SER A N 1
ATOM 590 C CA . SER A 1 73 ? -9.027 9.018 45.816 1.00 65.25 73 SER A CA 1
ATOM 591 C C . SER A 1 73 ? -10.001 7.856 45.599 1.00 65.25 73 SER A C 1
ATOM 593 O O . SER A 1 73 ? -10.899 7.649 46.418 1.00 65.25 73 SER A O 1
ATOM 595 N N . LEU A 1 74 ? -9.785 7.042 44.562 1.00 59.31 74 LEU A N 1
ATOM 596 C CA . LEU A 1 74 ? -10.458 5.763 44.391 1.00 59.31 74 LEU A CA 1
ATOM 597 C C . LEU A 1 74 ? -10.100 4.860 45.584 1.00 59.31 74 LEU A C 1
ATOM 599 O O . LEU A 1 74 ? -8.914 4.601 45.820 1.00 59.31 74 LEU A O 1
ATOM 603 N N . PRO A 1 75 ? -11.084 4.376 46.370 1.00 69.38 75 PRO A N 1
ATOM 604 C CA . PRO A 1 75 ? -10.814 3.426 47.437 1.00 69.38 75 PRO A CA 1
ATOM 605 C C . PRO A 1 75 ? -10.097 2.251 46.795 1.00 69.38 75 PRO A C 1
ATOM 607 O O . PRO A 1 75 ? -10.688 1.579 45.948 1.00 69.38 75 PRO A O 1
ATOM 610 N N . ARG A 1 76 ? -8.808 2.074 47.145 1.00 58.66 76 ARG A N 1
ATOM 611 C CA . ARG A 1 76 ? -7.943 1.031 46.580 1.00 58.66 76 ARG A CA 1
ATOM 612 C C . ARG A 1 76 ? -8.804 -0.207 46.424 1.00 58.66 76 ARG A C 1
ATOM 614 O O . ARG A 1 76 ? -9.333 -0.638 47.458 1.00 58.66 76 ARG A O 1
ATOM 621 N N . PRO A 1 77 ? -8.986 -0.750 45.205 1.00 57.38 77 PRO A N 1
ATOM 622 C CA . PRO A 1 77 ? -9.636 -2.028 45.076 1.00 57.38 77 PRO A CA 1
ATOM 623 C C . PRO A 1 77 ? -8.786 -2.940 45.939 1.00 57.38 77 PRO A C 1
ATOM 625 O O . PRO A 1 77 ? -7.642 -3.266 45.616 1.00 57.38 77 PRO A O 1
ATOM 628 N N . ARG A 1 78 ? -9.311 -3.271 47.118 1.00 59.22 78 ARG A N 1
ATOM 629 C CA . ARG A 1 78 ? -8.874 -4.434 47.845 1.00 59.22 78 ARG A CA 1
ATOM 630 C C . ARG A 1 78 ? -9.284 -5.521 46.882 1.00 59.22 78 ARG A C 1
ATOM 632 O O . ARG A 1 78 ? -10.420 -5.983 46.907 1.00 59.22 78 ARG A O 1
ATOM 639 N N . LEU A 1 79 ? -8.372 -5.847 45.970 1.00 56.28 79 LEU A N 1
ATOM 640 C CA . LEU A 1 79 ? -8.276 -7.165 45.405 1.00 56.28 79 LEU A CA 1
ATOM 641 C C . LEU A 1 79 ? -8.087 -8.021 46.646 1.00 56.28 79 LEU A C 1
ATOM 643 O O . LEU A 1 79 ? -6.976 -8.259 47.114 1.00 56.28 79 LEU A O 1
ATOM 647 N N . PHE A 1 80 ? -9.215 -8.355 47.271 1.00 56.66 80 PHE A N 1
ATOM 648 C CA . PHE A 1 80 ? -9.320 -9.540 48.063 1.00 56.66 80 PHE A CA 1
ATOM 649 C C . PHE A 1 80 ? -8.803 -10.582 47.091 1.00 56.66 80 PHE A C 1
ATOM 651 O O . PHE A 1 80 ? -9.485 -10.916 46.121 1.00 56.66 80 PHE A O 1
ATOM 658 N N . LEU A 1 81 ? -7.548 -11.012 47.288 1.00 50.75 81 LEU A N 1
ATOM 659 C CA . LEU A 1 81 ? -7.156 -12.323 46.813 1.00 50.75 81 LEU A CA 1
ATOM 660 C C . LEU A 1 81 ? -8.352 -13.193 47.185 1.00 50.75 81 LEU A C 1
ATOM 662 O O . LEU A 1 81 ? -8.736 -13.139 48.362 1.00 50.75 81 LEU A O 1
ATOM 666 N N . PRO A 1 82 ? -8.996 -13.888 46.234 1.00 51.03 82 PRO A N 1
ATOM 667 C CA . PRO A 1 82 ? -9.959 -14.899 46.597 1.00 51.03 82 PRO A CA 1
ATOM 668 C C . PRO A 1 82 ? -9.183 -15.860 47.487 1.00 51.03 82 PRO A C 1
ATOM 670 O O . PRO A 1 82 ? -8.396 -16.681 47.019 1.00 51.03 82 PRO A O 1
ATOM 673 N N . GLN A 1 83 ? -9.312 -15.647 48.796 1.00 51.06 83 GLN A N 1
ATOM 674 C CA . GLN A 1 83 ? -8.858 -16.539 49.829 1.00 51.06 83 GLN A CA 1
ATOM 675 C C . GLN A 1 83 ? -9.538 -17.827 49.431 1.00 51.06 83 GLN A C 1
ATOM 677 O O . GLN A 1 83 ? -10.770 -17.854 49.418 1.00 51.06 83 GLN A O 1
ATOM 682 N N . MET A 1 84 ? -8.734 -18.775 48.929 1.00 49.31 84 MET A N 1
ATOM 683 C CA . MET A 1 84 ? -9.203 -20.008 48.311 1.00 49.31 84 MET A CA 1
ATOM 684 C C . MET A 1 84 ? -10.426 -20.468 49.072 1.00 49.31 84 MET A C 1
ATOM 686 O O . MET A 1 84 ? -10.323 -20.743 50.268 1.00 49.31 84 MET A O 1
ATOM 690 N N . LEU A 1 85 ? -11.564 -20.384 48.382 1.00 47.75 85 LEU A N 1
ATOM 691 C CA . LEU A 1 85 ? -12.888 -20.527 48.951 1.00 47.75 85 LEU A CA 1
ATOM 692 C C . LEU A 1 85 ? -12.875 -21.741 49.868 1.00 47.75 85 LEU A C 1
ATOM 694 O O . LEU A 1 85 ? -12.824 -22.885 49.417 1.00 47.75 85 LEU A O 1
ATOM 698 N N . GLN A 1 86 ? -12.911 -21.473 51.170 1.00 54.97 86 GLN A N 1
ATOM 699 C CA . GLN A 1 86 ? -13.446 -22.431 52.110 1.00 54.97 86 GLN A CA 1
ATOM 700 C C . GLN A 1 86 ? -14.845 -22.755 51.566 1.00 54.97 86 GLN A C 1
ATOM 702 O O . GLN A 1 86 ? -15.589 -21.808 51.294 1.00 54.97 86 GLN A O 1
ATOM 707 N N . PRO A 1 87 ? -15.171 -24.030 51.287 1.00 51.31 87 PRO A N 1
ATOM 708 C CA . PRO A 1 87 ? -16.409 -24.398 50.613 1.00 51.31 87 PRO A CA 1
ATOM 709 C C . PRO A 1 87 ? -17.578 -23.772 51.368 1.00 51.31 87 PRO A C 1
ATOM 711 O O . PRO A 1 87 ? -17.858 -24.134 52.512 1.00 51.31 87 PRO A O 1
ATOM 714 N N . LEU A 1 88 ? -18.192 -22.766 50.741 1.00 48.09 88 LEU A N 1
ATOM 715 C CA . LEU A 1 88 ? -19.360 -22.079 51.263 1.00 48.09 88 LEU A CA 1
ATOM 716 C C . LEU A 1 88 ? -20.418 -23.150 51.487 1.00 48.09 88 LEU A C 1
ATOM 718 O O . LEU A 1 88 ? -20.791 -23.861 50.550 1.00 48.09 88 LEU A O 1
ATOM 722 N N . SER A 1 89 ? -20.868 -23.293 52.736 1.00 59.78 89 SER A N 1
ATOM 723 C CA . SER A 1 89 ? -22.021 -24.136 53.021 1.00 59.78 89 SER A CA 1
ATOM 724 C C . SER A 1 89 ? -23.160 -23.680 52.111 1.00 59.78 89 SER A C 1
ATOM 726 O O . SER A 1 89 ? -23.365 -22.464 52.000 1.00 59.78 89 SER A O 1
ATOM 728 N N . PRO A 1 90 ? -23.876 -24.612 51.463 1.00 55.41 90 PRO A N 1
ATOM 729 C CA . PRO A 1 90 ? -24.931 -24.267 50.528 1.00 55.41 90 PRO A CA 1
ATOM 730 C C . PRO A 1 90 ? -25.896 -23.290 51.210 1.00 55.41 90 PRO A C 1
ATOM 732 O O . PRO A 1 90 ? -26.342 -23.572 52.329 1.00 55.41 90 PRO A O 1
ATOM 735 N N . PRO A 1 91 ? -26.171 -22.123 50.599 1.00 56.47 91 PRO A N 1
ATOM 736 C CA . PRO A 1 91 ? -27.144 -21.203 51.153 1.00 56.47 91 PRO A CA 1
ATOM 737 C C . PRO A 1 91 ? -28.488 -21.931 51.278 1.00 56.47 91 PRO A C 1
ATOM 739 O O . PRO A 1 91 ? -28.796 -22.798 50.451 1.00 56.47 91 PRO A O 1
ATOM 742 N N . PRO A 1 92 ? -29.284 -21.624 52.317 1.00 56.78 92 PRO A N 1
ATOM 743 C CA . PRO A 1 92 ? -30.622 -22.177 52.434 1.00 56.78 92 PRO A CA 1
ATOM 744 C C . PRO A 1 92 ? -31.377 -21.862 51.145 1.00 56.78 92 PRO A C 1
ATOM 746 O O . PRO A 1 92 ? -31.324 -20.737 50.652 1.00 56.78 92 PRO A O 1
ATOM 749 N N . VAL A 1 93 ? -32.023 -22.882 50.583 1.00 58.50 93 VAL A N 1
ATOM 750 C CA . VAL A 1 93 ? -32.837 -22.785 49.371 1.00 58.50 93 VAL A CA 1
ATOM 751 C C . VAL A 1 93 ? -33.975 -21.805 49.653 1.00 58.50 93 VAL A C 1
ATOM 753 O O . VAL A 1 93 ? -35.014 -22.175 50.194 1.00 58.50 93 VAL A O 1
ATOM 756 N N . VAL A 1 94 ? -33.749 -20.530 49.350 1.00 60.47 94 VAL A N 1
ATOM 757 C CA . VAL A 1 94 ? -34.800 -19.521 49.291 1.00 60.47 94 VAL A CA 1
ATOM 758 C C . VAL A 1 94 ? -35.468 -19.729 47.942 1.00 60.47 94 VAL A C 1
ATOM 760 O O . VAL A 1 94 ? -34.832 -19.581 46.900 1.00 60.47 94 VAL A O 1
ATOM 763 N N . LEU A 1 95 ? -36.726 -20.167 47.974 1.00 63.41 95 LEU A N 1
ATOM 764 C CA . LEU A 1 95 ? -37.562 -20.260 46.784 1.00 63.41 95 LEU A CA 1
ATOM 765 C C . LEU A 1 95 ? -37.576 -18.880 46.104 1.00 63.41 95 LEU A C 1
ATOM 767 O O . LEU A 1 95 ? -37.873 -17.899 46.790 1.00 63.41 95 LEU A O 1
ATOM 771 N N . PRO A 1 96 ? -37.215 -18.786 44.811 1.00 58.41 96 PRO A N 1
ATOM 772 C CA . PRO A 1 96 ? -37.196 -17.516 44.100 1.00 58.41 96 PRO A CA 1
ATOM 773 C C . PRO A 1 96 ? -38.593 -16.897 44.157 1.00 58.41 96 PRO A C 1
ATOM 775 O O . PRO A 1 96 ? -39.587 -17.549 43.834 1.00 58.41 96 PRO A O 1
ATOM 778 N N . SER A 1 97 ? -38.657 -15.652 44.623 1.00 66.19 97 SER A N 1
ATOM 779 C CA . SER A 1 97 ? -39.876 -14.848 44.584 1.00 66.19 97 SER A CA 1
ATOM 780 C C . SER A 1 97 ? -40.273 -14.661 43.117 1.00 66.19 97 SER A C 1
ATOM 782 O O . SER A 1 97 ? -39.399 -14.423 42.286 1.00 66.19 97 SER A O 1
ATOM 784 N N . GLU A 1 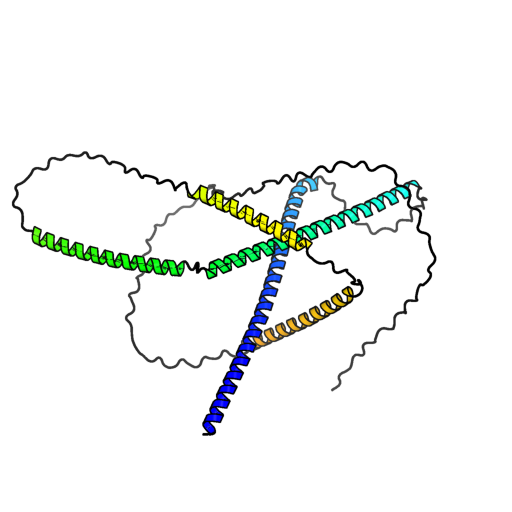98 ? -41.563 -14.744 42.769 1.00 73.81 98 GLU A N 1
ATOM 785 C CA . GLU A 1 98 ? -42.046 -14.542 41.385 1.00 73.81 98 GLU A CA 1
ATOM 786 C C . GLU A 1 98 ? -41.548 -13.216 40.776 1.00 73.81 98 GLU A C 1
ATOM 788 O O . GLU A 1 98 ? -41.294 -13.138 39.577 1.00 73.81 98 GLU A O 1
ATOM 793 N N . THR A 1 99 ? -41.284 -12.207 41.613 1.00 76.25 99 THR A N 1
ATOM 794 C CA . THR A 1 99 ? -40.696 -10.917 41.217 1.00 76.25 99 THR A CA 1
ATOM 795 C C . THR A 1 99 ? -39.290 -11.015 40.620 1.00 76.25 99 THR A C 1
ATOM 797 O O . THR A 1 99 ? -38.896 -10.151 39.840 1.00 76.25 99 THR A O 1
ATOM 800 N N . ASP A 1 100 ? -38.517 -12.046 40.969 1.00 80.12 100 ASP A N 1
ATOM 801 C CA . ASP A 1 100 ? -37.166 -12.231 40.436 1.00 80.12 100 ASP A CA 1
ATOM 802 C C . ASP A 1 100 ? -37.219 -12.729 38.986 1.00 80.12 100 ASP A C 1
ATOM 804 O O . ASP A 1 100 ? -36.348 -12.388 38.187 1.00 80.12 100 ASP A O 1
ATOM 808 N N . SER A 1 101 ? -38.262 -13.480 38.614 1.00 86.44 101 SER A N 1
ATOM 809 C CA . SER A 1 101 ? -38.440 -14.003 37.253 1.00 86.44 101 SER A CA 1
ATOM 810 C C . SER A 1 101 ? -38.554 -12.876 36.223 1.00 86.44 101 SER A C 1
ATOM 812 O O . SER A 1 101 ? -37.857 -12.898 35.205 1.00 86.44 101 SER A O 1
ATOM 814 N N . ASP A 1 102 ? -39.359 -11.852 36.513 1.00 88.75 102 ASP A N 1
ATOM 815 C CA . ASP A 1 102 ? -39.540 -10.701 35.621 1.00 88.75 102 ASP A CA 1
ATOM 816 C C . ASP A 1 102 ? -38.266 -9.856 35.514 1.00 88.75 102 ASP A C 1
ATOM 818 O O . ASP A 1 102 ? -37.915 -9.377 34.433 1.00 88.75 102 ASP A O 1
ATOM 822 N N . LEU A 1 103 ? -37.515 -9.725 36.613 1.00 90.81 103 LEU A N 1
ATOM 823 C CA . LEU A 1 103 ? -36.232 -9.025 36.614 1.00 90.81 103 LEU A CA 1
ATOM 824 C C . LEU A 1 103 ? -35.195 -9.746 35.738 1.00 90.81 103 LEU A C 1
ATOM 826 O O . LEU A 1 103 ? -34.486 -9.098 34.965 1.00 90.81 103 LEU A O 1
ATOM 830 N N . TRP A 1 104 ? -35.120 -11.079 35.812 1.00 88.25 104 TRP A N 1
ATOM 831 C CA . TRP A 1 104 ? -34.239 -11.880 34.955 1.00 88.25 104 TRP A CA 1
ATOM 832 C C . TRP A 1 104 ? -34.676 -11.852 33.486 1.00 88.25 104 TRP A C 1
ATOM 834 O O . TRP A 1 104 ? -33.826 -11.759 32.593 1.00 88.25 104 TRP A O 1
ATOM 844 N N . ALA A 1 105 ? -35.983 -11.874 33.214 1.00 90.38 105 ALA A N 1
ATOM 845 C CA . ALA A 1 105 ? -36.524 -11.714 31.866 1.00 90.38 105 ALA A CA 1
ATOM 846 C C . ALA A 1 105 ? -36.158 -10.338 31.282 1.00 90.38 105 ALA A C 1
ATOM 848 O O . ALA A 1 105 ? -35.633 -10.253 30.172 1.00 90.38 105 ALA A O 1
ATOM 849 N N . TYR A 1 106 ? -36.315 -9.266 32.061 1.00 93.94 106 TYR A N 1
ATOM 850 C CA . TYR A 1 106 ? -35.917 -7.919 31.657 1.00 93.94 106 TYR A CA 1
ATOM 851 C C . TYR A 1 106 ? -34.401 -7.799 31.433 1.00 93.94 106 TYR A C 1
ATOM 853 O O . TYR A 1 106 ? -33.956 -7.265 30.412 1.00 93.94 106 TYR A O 1
ATOM 861 N N . ALA A 1 107 ? -33.587 -8.323 32.353 1.00 92.44 107 ALA A N 1
ATOM 862 C CA . ALA A 1 107 ? -32.131 -8.286 32.240 1.00 92.44 107 ALA A CA 1
ATOM 863 C C . ALA A 1 107 ? -31.641 -9.066 31.011 1.00 92.44 107 ALA A C 1
ATOM 865 O O . ALA A 1 107 ? -30.803 -8.572 30.254 1.00 92.44 107 ALA A O 1
ATOM 866 N N . SER A 1 108 ? -32.195 -10.255 30.765 1.00 93.56 108 SER A N 1
ATOM 867 C CA . SER A 1 108 ? -31.849 -11.061 29.591 1.00 93.56 108 SER A CA 1
ATOM 868 C C . SER A 1 108 ? -32.282 -10.393 28.283 1.00 93.56 108 SER A C 1
ATOM 870 O O . SER A 1 108 ? -31.465 -10.299 27.365 1.00 93.56 108 SER A O 1
ATOM 872 N N . ALA A 1 109 ? -33.494 -9.833 28.213 1.00 94.00 109 ALA A N 1
ATOM 873 C CA . ALA A 1 109 ? -33.958 -9.057 27.061 1.00 94.00 109 ALA A CA 1
ATOM 874 C C . ALA A 1 109 ? -33.054 -7.844 26.792 1.00 94.00 109 ALA A C 1
ATOM 876 O O . ALA A 1 109 ? -32.674 -7.587 25.648 1.00 94.00 109 ALA A O 1
ATOM 877 N N . THR A 1 110 ? -32.629 -7.147 27.848 1.00 93.44 110 THR A N 1
ATOM 878 C CA . THR A 1 110 ? -31.703 -6.011 27.748 1.00 93.44 110 THR A CA 1
ATOM 879 C C . THR A 1 110 ? -30.340 -6.448 27.214 1.00 93.44 110 THR A C 1
ATOM 881 O O . THR A 1 110 ? -29.805 -5.817 26.306 1.00 93.44 110 THR A O 1
ATOM 884 N N . ILE A 1 111 ? -29.784 -7.558 27.711 1.00 91.19 111 ILE A N 1
ATOM 885 C CA . ILE A 1 111 ? -28.510 -8.104 27.221 1.00 91.19 111 ILE A CA 1
ATOM 886 C C . ILE A 1 111 ? -28.614 -8.477 25.737 1.00 91.19 111 ILE A C 1
ATOM 888 O O . ILE A 1 111 ? -27.711 -8.159 24.963 1.00 91.19 111 ILE A O 1
ATOM 892 N N . VAL A 1 112 ? -29.707 -9.122 25.322 1.00 93.00 112 VAL A N 1
ATOM 893 C CA . VAL A 1 112 ? -29.944 -9.477 23.915 1.00 93.00 112 VAL A CA 1
ATOM 894 C C . VAL A 1 112 ? -30.048 -8.222 23.044 1.00 93.00 112 VAL A C 1
ATOM 896 O O . VAL A 1 112 ? -29.398 -8.155 22.001 1.00 93.00 112 VAL A O 1
ATOM 899 N N . ALA A 1 113 ? -30.783 -7.200 23.491 1.00 93.81 113 ALA A N 1
ATOM 900 C CA . ALA A 1 113 ? -30.925 -5.934 22.775 1.00 93.81 113 ALA A CA 1
ATOM 901 C C . ALA A 1 113 ? -29.605 -5.147 22.674 1.00 93.81 113 ALA A C 1
ATOM 903 O O . ALA A 1 113 ? -29.324 -4.524 21.653 1.00 93.81 113 ALA A O 1
ATOM 904 N N . LEU A 1 114 ? -28.766 -5.171 23.713 1.00 92.56 114 LEU A N 1
ATOM 905 C CA . LEU A 1 114 ? -27.448 -4.532 23.674 1.00 92.56 114 LEU A CA 1
ATOM 906 C C . LEU A 1 114 ? -26.490 -5.274 22.740 1.00 92.56 114 LEU A C 1
ATOM 908 O O . LEU A 1 114 ? -25.761 -4.640 21.981 1.00 92.56 114 LEU A O 1
ATOM 912 N N . ARG A 1 115 ? -26.524 -6.611 22.743 1.00 93.12 115 ARG A N 1
ATOM 913 C CA . ARG A 1 115 ? -25.729 -7.426 21.815 1.00 93.12 115 ARG A CA 1
ATOM 914 C C . ARG A 1 115 ? -26.120 -7.169 20.366 1.00 93.12 115 ARG A C 1
ATOM 916 O O . ARG A 1 115 ? -25.231 -6.991 19.540 1.00 93.12 115 ARG A O 1
ATOM 923 N N . SER A 1 116 ? -27.416 -7.098 20.060 1.00 95.19 116 SER A N 1
ATOM 924 C CA . SER A 1 116 ? -27.868 -6.819 18.694 1.00 95.19 116 SER A CA 1
ATOM 925 C C . SER A 1 116 ? -27.448 -5.420 18.226 1.00 95.19 116 SER A C 1
ATOM 927 O O . SER A 1 116 ? -26.944 -5.275 17.111 1.00 95.19 116 SER A O 1
ATOM 929 N N . LYS A 1 117 ? -27.549 -4.403 19.095 1.00 94.25 117 LYS A N 1
ATOM 930 C CA . LYS A 1 117 ? -27.053 -3.047 18.807 1.00 94.25 117 LYS A CA 1
ATOM 931 C C . LYS A 1 117 ? -25.546 -3.023 18.553 1.00 94.25 117 LYS A C 1
ATOM 933 O O . LYS A 1 117 ? -25.127 -2.465 17.545 1.00 94.25 117 LYS A O 1
ATOM 938 N N . LEU A 1 118 ? -24.757 -3.689 19.399 1.00 91.81 118 LEU A N 1
ATOM 939 C CA . LEU A 1 118 ? -23.307 -3.795 19.221 1.00 91.81 118 LEU A CA 1
ATOM 940 C C . LEU A 1 118 ? -22.950 -4.452 17.880 1.00 91.81 118 LEU A C 1
ATOM 942 O O . LEU A 1 118 ? -22.076 -3.964 17.169 1.00 91.81 118 LEU A O 1
ATOM 946 N N . THR A 1 119 ? -23.636 -5.535 17.499 1.00 91.75 119 THR A N 1
ATOM 947 C CA . THR A 1 119 ? -23.381 -6.191 16.206 1.00 91.75 119 THR A CA 1
ATOM 948 C C . THR A 1 119 ? -23.743 -5.303 15.016 1.00 91.75 119 THR A C 1
ATOM 950 O O . THR A 1 119 ? -23.001 -5.275 14.037 1.00 91.75 119 THR A O 1
ATOM 953 N N . ALA A 1 120 ? -24.838 -4.540 15.102 1.00 88.75 120 ALA A N 1
ATOM 954 C CA . ALA A 1 120 ? -25.239 -3.606 14.051 1.00 88.75 120 ALA A CA 1
ATOM 955 C C . ALA A 1 120 ? -24.229 -2.455 13.903 1.00 88.75 120 ALA A C 1
ATOM 957 O O . ALA A 1 120 ? -23.849 -2.093 12.791 1.00 88.75 120 ALA A O 1
ATOM 958 N N . GLU A 1 121 ? -23.735 -1.925 15.021 1.00 88.00 121 GLU A N 1
ATOM 959 C CA . GLU A 1 121 ? -22.699 -0.892 15.042 1.00 88.00 121 GLU A CA 1
ATOM 960 C C . GLU A 1 121 ? -21.372 -1.402 14.456 1.00 88.00 121 GLU A C 1
ATOM 962 O O . GLU A 1 121 ? -20.769 -0.749 13.602 1.00 88.00 121 GLU A O 1
ATOM 967 N N . GLN A 1 122 ? -20.942 -2.609 14.836 1.00 84.94 122 GLN A N 1
ATOM 968 C CA . GLN A 1 122 ? -19.748 -3.240 14.268 1.00 84.94 122 GLN A CA 1
ATOM 969 C C . GLN A 1 122 ? -19.859 -3.426 12.747 1.00 84.94 122 GLN A C 1
ATOM 971 O O . GLN A 1 122 ? -18.885 -3.177 12.029 1.00 84.94 122 GLN A O 1
ATOM 976 N N . GLN A 1 123 ? -21.036 -3.819 12.248 1.00 88.88 123 GLN A N 1
ATOM 977 C CA . GLN A 1 123 ? -21.305 -3.935 10.812 1.00 88.88 123 GLN A CA 1
ATOM 978 C C . GLN A 1 123 ? -21.240 -2.574 10.107 1.00 88.88 123 GLN A C 1
ATOM 980 O O . GLN A 1 123 ? -20.538 -2.450 9.102 1.00 88.88 123 GLN A O 1
ATOM 985 N N . ALA A 1 124 ? -21.873 -1.536 10.659 1.00 81.62 124 ALA A N 1
ATOM 986 C CA . ALA A 1 124 ? -21.830 -0.181 10.104 1.00 81.62 124 ALA A CA 1
ATOM 987 C C . ALA A 1 124 ? -20.395 0.381 10.042 1.00 81.62 124 ALA A C 1
ATOM 989 O O . ALA A 1 124 ? -19.989 0.990 9.045 1.00 81.62 124 ALA A O 1
ATOM 990 N N . HIS A 1 125 ? -19.576 0.121 11.065 1.00 77.31 125 HIS A N 1
ATOM 991 C CA . HIS A 1 125 ? -18.160 0.490 11.045 1.00 77.31 125 HIS A CA 1
ATOM 992 C C . HIS A 1 125 ? -17.357 -0.303 10.011 1.00 77.31 125 HIS A C 1
ATOM 994 O O . HIS A 1 125 ? -16.480 0.260 9.349 1.00 77.31 125 HIS A O 1
ATOM 1000 N N . ALA A 1 126 ? -17.628 -1.602 9.854 1.00 77.31 126 ALA A N 1
ATOM 1001 C CA . ALA A 1 126 ? -16.982 -2.418 8.830 1.00 77.31 126 ALA A CA 1
ATOM 1002 C C . ALA A 1 126 ? -17.303 -1.907 7.416 1.00 77.31 126 ALA A C 1
ATOM 1004 O O . ALA A 1 126 ? -16.393 -1.778 6.594 1.00 77.31 126 ALA A O 1
ATOM 1005 N N . GLU A 1 127 ? -18.559 -1.541 7.158 1.00 86.12 127 GLU A N 1
ATOM 1006 C CA . GLU A 1 127 ? -18.984 -0.934 5.897 1.00 86.12 127 GLU A CA 1
ATOM 1007 C C . GLU A 1 127 ? -18.304 0.416 5.657 1.00 86.12 127 GLU A C 1
ATOM 1009 O O . GLU A 1 127 ? -17.722 0.630 4.592 1.00 86.12 127 GLU A O 1
ATOM 1014 N N . THR A 1 128 ? -18.279 1.290 6.666 1.00 86.50 128 THR A N 1
ATOM 1015 C CA . THR A 1 128 ? -17.606 2.592 6.572 1.00 86.50 128 THR A CA 1
ATOM 1016 C C . THR A 1 128 ? -16.127 2.425 6.221 1.00 86.50 128 THR A C 1
ATOM 1018 O O . THR A 1 128 ? -15.642 3.059 5.284 1.00 86.50 128 THR A O 1
ATOM 1021 N N . ARG A 1 129 ? -15.416 1.502 6.888 1.00 84.69 129 ARG A N 1
ATOM 1022 C CA . ARG A 1 129 ? -14.015 1.174 6.563 1.00 84.69 129 ARG A CA 1
ATOM 1023 C C . ARG A 1 129 ? -13.851 0.634 5.146 1.00 84.69 129 ARG A C 1
ATOM 1025 O O . ARG A 1 129 ? -12.856 0.928 4.489 1.00 84.69 129 ARG A O 1
ATOM 1032 N N . ARG A 1 130 ? -14.797 -0.172 4.662 1.00 84.38 130 ARG A N 1
ATOM 1033 C CA . ARG A 1 130 ? -14.768 -0.692 3.290 1.00 84.38 130 ARG A CA 1
ATOM 1034 C C . ARG A 1 130 ? -14.911 0.438 2.271 1.00 84.38 130 ARG A C 1
ATOM 1036 O O . ARG A 1 130 ? -14.172 0.465 1.289 1.00 84.38 130 ARG A O 1
ATOM 1043 N N . ILE A 1 131 ? -15.831 1.373 2.513 1.00 84.44 131 ILE A N 1
ATOM 1044 C CA . ILE A 1 131 ? -16.075 2.526 1.639 1.00 84.44 131 ILE A CA 1
ATOM 1045 C C . ILE A 1 131 ? -14.854 3.450 1.605 1.00 84.44 131 ILE A C 1
ATOM 1047 O O . ILE A 1 131 ? -14.413 3.817 0.516 1.00 84.44 131 ILE A O 1
ATOM 1051 N N . THR A 1 132 ? -14.275 3.794 2.757 1.00 77.75 132 THR A N 1
ATOM 1052 C CA . THR A 1 132 ? -13.104 4.684 2.809 1.00 77.75 132 THR A CA 1
ATOM 1053 C C . THR A 1 132 ? -11.881 4.053 2.150 1.00 77.75 132 THR A C 1
ATOM 1055 O O . THR A 1 132 ? -11.228 4.710 1.344 1.00 77.75 132 THR A O 1
ATOM 1058 N N . LYS A 1 133 ? -11.619 2.758 2.381 1.00 84.12 133 LYS A N 1
ATOM 1059 C CA . LYS A 1 133 ? -10.556 2.020 1.674 1.00 84.12 133 LYS A CA 1
ATOM 1060 C C . LYS A 1 133 ? -10.745 2.050 0.156 1.00 84.12 133 LYS A C 1
ATOM 1062 O O . LYS A 1 133 ? -9.791 2.296 -0.574 1.00 84.12 133 LYS A O 1
ATOM 1067 N N . ALA A 1 134 ? -11.974 1.853 -0.326 1.00 78.88 134 ALA A N 1
ATOM 1068 C CA . ALA A 1 134 ? -12.268 1.932 -1.755 1.00 78.88 134 ALA A CA 1
ATOM 1069 C C . ALA A 1 134 ? -12.049 3.347 -2.323 1.00 78.88 134 ALA A C 1
ATOM 1071 O O . ALA A 1 134 ? -11.585 3.489 -3.451 1.00 78.88 134 ALA A O 1
ATOM 1072 N N . GLN A 1 135 ? -12.363 4.396 -1.558 1.00 88.81 135 GLN A N 1
ATOM 1073 C CA . GLN A 1 135 ? -12.103 5.780 -1.963 1.00 88.81 135 GLN A CA 1
ATOM 1074 C C . GLN A 1 135 ? -10.604 6.091 -2.027 1.00 88.81 135 GLN A C 1
ATOM 1076 O O . GLN A 1 135 ? -10.167 6.682 -3.012 1.00 88.81 135 GLN A O 1
ATOM 1081 N N . ILE A 1 136 ? -9.824 5.652 -1.034 1.00 79.88 136 ILE A N 1
ATOM 1082 C CA . ILE A 1 136 ? -8.360 5.799 -1.023 1.00 79.88 136 ILE A CA 1
ATOM 1083 C C . ILE A 1 136 ? -7.760 5.132 -2.263 1.00 79.88 136 ILE A C 1
ATOM 1085 O O . ILE A 1 136 ? -7.054 5.795 -3.014 1.00 79.88 136 ILE A O 1
ATOM 1089 N N . ALA A 1 137 ? -8.145 3.888 -2.561 1.00 81.12 137 ALA A N 1
ATOM 1090 C CA . ALA A 1 137 ? -7.656 3.174 -3.741 1.00 81.12 137 ALA A CA 1
ATOM 1091 C C . ALA A 1 137 ? -7.976 3.903 -5.064 1.00 81.12 137 ALA A C 1
ATOM 1093 O O . ALA A 1 137 ? -7.157 3.931 -5.982 1.00 81.12 137 ALA A O 1
ATOM 1094 N N . ILE A 1 138 ? -9.157 4.529 -5.175 1.00 85.25 138 ILE A N 1
ATOM 1095 C CA . ILE A 1 138 ? -9.514 5.339 -6.353 1.00 85.25 138 ILE A CA 1
ATOM 1096 C C . ILE A 1 138 ? -8.611 6.574 -6.459 1.00 85.25 138 ILE A C 1
ATOM 1098 O O . ILE A 1 138 ? -8.149 6.894 -7.555 1.00 85.25 138 ILE A O 1
ATOM 1102 N N . LEU A 1 139 ? -8.364 7.275 -5.350 1.00 86.81 139 LEU A N 1
ATOM 1103 C CA . LEU A 1 139 ? -7.508 8.463 -5.333 1.00 86.81 139 LEU A CA 1
ATOM 1104 C C . LEU A 1 139 ? -6.047 8.113 -5.633 1.00 86.81 139 LEU A C 1
ATOM 1106 O O . LEU A 1 139 ? -5.406 8.809 -6.416 1.00 86.81 139 LEU A O 1
ATOM 1110 N N . GLU A 1 140 ? -5.542 7.008 -5.091 1.00 84.25 140 GLU A N 1
ATOM 1111 C CA . GLU A 1 140 ? -4.204 6.488 -5.384 1.00 84.25 140 GLU A CA 1
ATOM 1112 C C . GLU A 1 140 ? -4.055 6.125 -6.864 1.00 84.25 140 GLU A C 1
ATOM 1114 O O . GLU A 1 140 ? -3.076 6.516 -7.495 1.00 84.25 140 GLU A O 1
ATOM 1119 N N . ALA A 1 141 ? -5.055 5.471 -7.465 1.00 81.62 141 ALA A N 1
ATOM 1120 C CA . ALA A 1 141 ? -5.051 5.184 -8.898 1.00 81.62 141 ALA A CA 1
ATOM 1121 C C . ALA A 1 141 ? -5.055 6.467 -9.751 1.00 81.62 141 ALA A C 1
ATOM 1123 O O . ALA A 1 141 ? -4.398 6.532 -10.793 1.00 81.62 141 ALA A O 1
ATOM 1124 N N . GLN A 1 142 ? -5.774 7.509 -9.317 1.00 87.62 142 GLN A N 1
ATOM 1125 C CA . GLN A 1 142 ? -5.758 8.814 -9.984 1.00 87.62 142 GLN A CA 1
ATOM 1126 C C . GLN A 1 142 ? -4.402 9.515 -9.856 1.00 87.62 142 GLN A C 1
ATOM 1128 O O . GLN A 1 142 ? -3.941 10.108 -10.832 1.00 87.62 142 GLN A O 1
ATOM 1133 N N . LEU A 1 143 ? -3.762 9.446 -8.685 1.00 82.94 143 LEU A N 1
ATOM 1134 C CA . LEU A 1 143 ? -2.416 9.977 -8.470 1.00 82.94 143 LEU A CA 1
ATOM 1135 C C . LEU A 1 143 ? -1.396 9.243 -9.338 1.00 82.94 143 LEU A C 1
ATOM 1137 O O . LEU A 1 143 ? -0.706 9.897 -10.111 1.00 82.94 143 LEU A O 1
ATOM 1141 N N . ALA A 1 144 ? -1.389 7.910 -9.313 1.00 85.06 144 ALA A N 1
ATOM 1142 C CA . ALA A 1 144 ? -0.499 7.095 -10.135 1.00 85.06 144 ALA A CA 1
ATOM 1143 C C . ALA A 1 144 ? -0.665 7.396 -11.634 1.00 85.06 144 ALA A C 1
ATOM 1145 O O . ALA A 1 144 ? 0.316 7.503 -12.368 1.00 85.06 144 ALA A O 1
ATOM 1146 N N . ARG A 1 145 ? -1.906 7.600 -12.099 1.00 87.75 145 ARG A N 1
ATOM 1147 C CA . ARG A 1 145 ? -2.166 8.019 -13.482 1.00 87.75 145 ARG A CA 1
ATOM 1148 C C . ARG A 1 145 ? -1.581 9.396 -13.785 1.00 87.75 145 ARG A C 1
ATOM 1150 O O . ARG A 1 145 ? -0.939 9.555 -14.814 1.00 87.75 145 ARG A O 1
ATOM 1157 N N . ARG A 1 146 ? -1.777 10.383 -12.906 1.00 92.06 146 ARG A N 1
ATOM 1158 C CA . ARG A 1 146 ? -1.204 11.728 -13.086 1.00 92.06 146 ARG A CA 1
ATOM 1159 C C . ARG A 1 146 ? 0.319 11.707 -13.060 1.00 92.06 146 ARG A C 1
ATOM 1161 O O . ARG A 1 146 ? 0.937 12.406 -13.850 1.00 92.06 146 ARG A O 1
ATOM 1168 N N . GLU A 1 147 ? 0.919 10.913 -12.183 1.00 83.94 147 GLU A N 1
ATOM 1169 C CA . GLU A 1 147 ? 2.369 10.717 -12.127 1.00 83.94 147 GLU A CA 1
ATOM 1170 C C . GLU A 1 147 ? 2.893 10.092 -13.423 1.00 83.94 147 GLU A C 1
ATOM 1172 O O . GLU A 1 147 ? 3.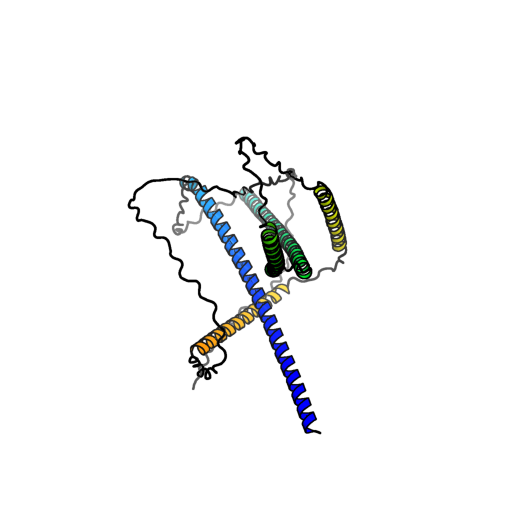890 10.565 -13.968 1.00 83.94 147 GLU A O 1
ATOM 1177 N N . ALA A 1 148 ? 2.187 9.097 -13.967 1.00 85.88 148 ALA A N 1
ATOM 1178 C CA . ALA A 1 148 ? 2.506 8.508 -15.263 1.00 85.88 148 ALA A CA 1
ATOM 1179 C C . ALA A 1 148 ? 2.350 9.516 -16.415 1.00 85.88 148 ALA A C 1
ATOM 1181 O O . ALA A 1 148 ? 3.232 9.601 -17.267 1.00 85.88 148 ALA A O 1
ATOM 1182 N N . ASP A 1 149 ? 1.278 10.313 -16.423 1.00 88.94 149 ASP A N 1
ATOM 1183 C CA . ASP A 1 149 ? 1.044 11.356 -17.428 1.00 88.94 149 ASP A CA 1
ATOM 1184 C C . ASP A 1 149 ? 2.129 12.450 -17.358 1.00 88.94 149 ASP A C 1
ATOM 1186 O O . ASP A 1 149 ? 2.640 12.876 -18.392 1.00 88.94 149 ASP A O 1
ATOM 1190 N N . LEU A 1 150 ? 2.540 12.872 -16.155 1.00 82.69 150 LEU A N 1
ATOM 1191 C CA . LEU A 1 150 ? 3.634 13.832 -15.949 1.00 82.69 150 LEU A CA 1
ATOM 1192 C C . LEU A 1 150 ? 4.987 13.267 -16.394 1.00 82.69 150 LEU A C 1
ATOM 1194 O O . LEU A 1 150 ? 5.762 13.971 -17.047 1.00 82.69 150 LEU A O 1
ATOM 1198 N N . ALA A 1 151 ? 5.256 11.996 -16.087 1.00 80.69 151 ALA A N 1
ATOM 1199 C CA . ALA A 1 151 ? 6.450 11.304 -16.557 1.00 80.69 151 ALA A CA 1
ATOM 1200 C C . ALA A 1 151 ? 6.467 11.193 -18.095 1.00 80.69 151 ALA A C 1
ATOM 1202 O O . ALA A 1 151 ? 7.497 11.449 -18.721 1.00 80.69 151 ALA A O 1
ATOM 1203 N N . ALA A 1 152 ? 5.326 10.871 -18.714 1.00 82.06 152 ALA A N 1
ATOM 1204 C CA . ALA A 1 152 ? 5.174 10.750 -20.164 1.00 82.06 152 ALA A CA 1
ATOM 1205 C C . ALA A 1 152 ? 5.246 12.101 -20.892 1.00 82.06 152 ALA A C 1
ATOM 1207 O O . ALA A 1 152 ? 5.804 12.179 -21.985 1.00 82.06 152 ALA A O 1
ATOM 1208 N N . ALA A 1 153 ? 4.741 13.176 -20.279 1.00 82.25 153 ALA A N 1
ATOM 1209 C CA . ALA A 1 153 ? 4.831 14.539 -20.799 1.00 82.25 153 ALA A CA 1
ATOM 1210 C C . ALA A 1 153 ? 6.272 15.078 -20.846 1.00 82.25 153 ALA A C 1
ATOM 1212 O O . ALA A 1 153 ? 6.493 16.208 -21.278 1.00 82.25 153 ALA A O 1
ATOM 1213 N N . GLY A 1 154 ? 7.265 14.297 -20.407 1.00 61.75 154 GLY A N 1
ATOM 1214 C CA . GLY A 1 154 ? 8.662 14.693 -20.496 1.00 61.75 154 GLY A CA 1
ATOM 1215 C C . GLY A 1 154 ? 9.019 15.829 -19.544 1.00 61.75 154 GLY A C 1
ATOM 1216 O O . GLY A 1 154 ? 10.126 16.356 -19.634 1.00 61.75 154 GLY A O 1
ATOM 1217 N N . LEU A 1 155 ? 8.158 16.138 -18.562 1.00 56.91 155 LEU A N 1
ATOM 1218 C CA . LEU A 1 155 ? 8.565 16.808 -17.326 1.00 56.91 155 LEU A CA 1
ATOM 1219 C C . LEU A 1 155 ? 9.359 15.804 -16.483 1.00 56.91 155 LEU A C 1
ATOM 1221 O O . LEU A 1 155 ? 9.029 15.479 -15.346 1.00 56.91 155 LEU A O 1
ATOM 1225 N N . SER A 1 156 ? 10.432 15.293 -17.084 1.00 49.22 156 SER A N 1
ATOM 1226 C CA . SER A 1 156 ? 11.560 14.719 -16.391 1.00 49.22 156 SER A CA 1
ATOM 1227 C C . SER A 1 156 ? 12.050 15.820 -15.464 1.00 49.22 156 SER A C 1
ATOM 1229 O O . SER A 1 156 ? 12.838 16.684 -15.844 1.00 49.22 156 SER A O 1
ATOM 1231 N N . LEU A 1 157 ? 11.558 15.797 -14.227 1.00 55.09 157 LEU A N 1
ATOM 1232 C CA . LEU A 1 157 ? 12.146 16.446 -13.063 1.00 55.09 157 LEU A CA 1
ATOM 1233 C C . LEU A 1 157 ? 13.517 15.806 -12.772 1.00 55.09 157 LEU A C 1
ATOM 1235 O O . LEU A 1 157 ? 13.829 15.452 -11.641 1.00 55.09 157 LEU A O 1
ATOM 1239 N N . ASN A 1 158 ? 14.358 15.662 -13.795 1.00 50.59 158 ASN A N 1
ATOM 1240 C CA . ASN A 1 158 ? 15.792 15.756 -13.663 1.00 50.59 158 ASN A CA 1
ATOM 1241 C C . ASN A 1 158 ? 16.135 17.242 -13.828 1.00 50.59 158 ASN A C 1
ATOM 1243 O O . ASN A 1 158 ? 16.586 17.645 -14.903 1.00 50.59 158 ASN A O 1
ATOM 1247 N N . PRO A 1 159 ? 15.988 18.072 -12.771 1.00 56.03 159 PRO A N 1
ATOM 1248 C CA . PRO A 1 159 ? 16.494 19.441 -12.789 1.00 56.03 159 PRO A CA 1
ATOM 1249 C C . PRO A 1 159 ? 17.994 19.478 -13.100 1.00 56.03 159 PRO A C 1
ATOM 1251 O O . PRO A 1 159 ? 18.501 20.518 -13.483 1.00 56.03 159 PRO A O 1
ATOM 1254 N N . ARG A 1 160 ? 18.702 18.344 -12.994 1.00 54.47 160 ARG A N 1
ATOM 1255 C CA . ARG A 1 160 ? 20.098 18.207 -13.406 1.00 54.47 160 ARG A CA 1
ATOM 1256 C C . ARG A 1 160 ? 20.318 18.452 -14.895 1.00 54.47 160 ARG A C 1
ATOM 1258 O O . ARG A 1 160 ? 21.185 19.239 -15.220 1.00 54.47 160 ARG A O 1
ATOM 1265 N N . HIS A 1 161 ? 19.520 17.874 -15.793 1.00 56.34 161 HIS A N 1
ATOM 1266 C CA . HIS A 1 161 ? 19.772 18.064 -17.227 1.00 56.34 161 HIS A CA 1
ATOM 1267 C C . HIS A 1 161 ? 19.378 19.457 -17.718 1.00 56.34 161 HIS A C 1
ATOM 1269 O O . HIS A 1 161 ? 20.085 20.029 -18.540 1.00 56.34 161 HIS A O 1
ATOM 1275 N N . HIS A 1 162 ? 18.310 20.035 -17.161 1.00 59.22 162 HIS A N 1
ATOM 1276 C CA . HIS A 1 162 ? 17.930 21.408 -17.485 1.00 59.22 162 HIS A CA 1
ATOM 1277 C C . HIS A 1 162 ? 18.909 22.433 -16.894 1.00 59.22 162 HIS A C 1
ATOM 1279 O O . HIS A 1 162 ? 19.244 23.404 -17.566 1.00 59.22 162 HIS A O 1
ATOM 1285 N N . ALA A 1 163 ? 19.411 22.193 -15.675 1.00 69.38 163 ALA A N 1
ATOM 1286 C CA . ALA A 1 163 ? 20.453 23.023 -15.078 1.00 69.38 163 ALA A CA 1
ATOM 1287 C C . ALA A 1 163 ? 21.771 22.906 -15.848 1.00 69.38 163 ALA A C 1
ATOM 1289 O O . ALA A 1 163 ? 22.410 23.922 -16.077 1.00 69.38 163 ALA A O 1
ATOM 1290 N N . ASP A 1 164 ? 22.162 21.712 -16.296 1.00 72.25 164 ASP A N 1
ATOM 1291 C CA . ASP A 1 164 ? 23.383 21.530 -17.087 1.00 72.25 164 ASP A CA 1
ATOM 1292 C C . ASP A 1 164 ? 23.286 22.251 -18.447 1.00 72.25 164 ASP A C 1
ATOM 1294 O O . ASP A 1 164 ? 24.264 22.839 -18.908 1.00 72.25 164 ASP A O 1
ATOM 1298 N N . GLU A 1 165 ? 22.101 22.280 -19.068 1.00 79.25 165 GLU A N 1
ATOM 1299 C CA . GLU A 1 165 ? 21.869 23.009 -20.321 1.00 79.25 165 GLU A CA 1
ATOM 1300 C C . GLU A 1 165 ? 21.808 24.536 -20.117 1.00 79.25 165 GLU A C 1
ATOM 1302 O O . GLU A 1 165 ? 22.389 25.285 -20.907 1.00 79.25 165 GLU A O 1
ATOM 1307 N N . GLU A 1 166 ? 21.201 25.024 -19.029 1.00 81.75 166 GLU A N 1
ATOM 1308 C CA . GLU A 1 166 ? 21.249 26.447 -18.652 1.00 81.75 166 GLU A CA 1
ATOM 1309 C C . GLU A 1 166 ? 22.664 26.899 -18.255 1.00 81.75 166 GLU A C 1
ATOM 1311 O O . GLU A 1 166 ? 23.097 27.998 -18.618 1.00 81.75 166 GLU A O 1
ATOM 1316 N N . ILE A 1 167 ? 23.427 26.055 -17.554 1.00 83.94 167 ILE A N 1
ATOM 1317 C CA . ILE A 1 167 ? 24.834 26.311 -17.222 1.00 83.94 167 ILE A CA 1
ATOM 1318 C C . ILE A 1 167 ? 25.655 26.390 -18.514 1.00 83.94 167 ILE A C 1
ATOM 1320 O O . ILE A 1 167 ? 26.383 27.360 -18.713 1.00 83.94 167 ILE A O 1
ATOM 1324 N N . ALA A 1 168 ? 25.468 25.461 -19.453 1.00 86.62 168 ALA A N 1
ATOM 1325 C CA . ALA A 1 168 ? 26.155 25.505 -20.742 1.00 86.62 168 ALA A CA 1
ATOM 1326 C C . ALA A 1 168 ? 25.797 26.762 -21.562 1.00 86.62 168 ALA A C 1
ATOM 1328 O O . ALA A 1 168 ? 26.671 27.382 -22.177 1.00 86.62 168 ALA A O 1
ATOM 1329 N N . GLN A 1 169 ? 24.528 27.189 -21.553 1.00 89.19 169 GLN A N 1
ATOM 1330 C CA . GLN A 1 169 ? 24.106 28.421 -22.229 1.00 89.19 169 GLN A CA 1
ATOM 1331 C C . GLN A 1 169 ? 24.692 29.677 -21.574 1.00 89.19 169 GLN A C 1
ATOM 1333 O O . GLN A 1 169 ? 25.157 30.580 -22.276 1.00 89.19 169 GLN A O 1
ATOM 1338 N N . THR A 1 170 ? 24.708 29.749 -20.243 1.00 88.94 170 THR A N 1
ATOM 1339 C CA . THR A 1 170 ? 25.283 30.896 -19.525 1.00 88.94 170 THR A CA 1
ATOM 1340 C C . THR A 1 170 ? 26.800 30.970 -19.694 1.00 88.94 170 THR A C 1
ATOM 1342 O O . THR A 1 170 ? 27.335 32.062 -19.898 1.00 88.94 170 THR A O 1
ATOM 1345 N N . GLU A 1 171 ? 27.499 29.834 -19.720 1.00 92.94 171 GLU A N 1
ATOM 1346 C CA . GLU A 1 171 ? 28.923 29.773 -20.058 1.00 92.94 171 GLU A CA 1
ATOM 1347 C C . GLU A 1 171 ? 29.196 30.273 -21.483 1.00 92.94 171 GLU A C 1
ATOM 1349 O O . GLU A 1 171 ? 30.081 31.110 -21.679 1.00 92.94 171 GLU A O 1
ATOM 1354 N N . ALA A 1 172 ? 28.399 29.857 -22.473 1.00 92.44 172 ALA A N 1
ATOM 1355 C CA . ALA A 1 172 ? 28.541 30.331 -23.851 1.00 92.44 172 ALA A CA 1
ATOM 1356 C C . ALA A 1 172 ? 28.328 31.852 -23.976 1.00 92.44 172 ALA A C 1
ATOM 1358 O O . ALA A 1 172 ? 29.073 32.539 -24.685 1.00 92.44 172 ALA A O 1
ATOM 1359 N N . ILE A 1 173 ? 27.345 32.398 -23.254 1.00 94.19 173 ILE A N 1
ATOM 1360 C CA . ILE A 1 173 ? 27.086 33.842 -23.196 1.00 94.19 173 ILE A CA 1
ATOM 1361 C C . ILE A 1 173 ? 28.275 34.577 -22.562 1.00 94.19 173 ILE A C 1
ATOM 1363 O O . ILE A 1 173 ? 28.740 35.576 -23.113 1.00 94.19 173 ILE A O 1
ATOM 1367 N N . ASN A 1 174 ? 28.822 34.063 -21.461 1.00 89.62 174 ASN A N 1
ATOM 1368 C CA . ASN A 1 174 ? 29.970 34.665 -20.782 1.00 89.62 174 ASN A CA 1
ATOM 1369 C C . ASN A 1 174 ? 31.235 34.663 -21.651 1.00 89.62 174 ASN A C 1
ATOM 1371 O O . ASN A 1 174 ? 31.950 35.664 -21.685 1.00 89.62 174 ASN A O 1
ATOM 1375 N N . VAL A 1 175 ? 31.491 33.585 -22.401 1.00 95.06 175 VAL A N 1
ATOM 1376 C CA . VAL A 1 175 ? 32.609 33.518 -23.359 1.00 95.06 175 VAL A CA 1
ATOM 1377 C C . VAL A 1 175 ? 32.455 34.577 -24.452 1.00 95.06 175 VAL A C 1
ATOM 1379 O O . VAL A 1 175 ? 33.420 35.266 -24.791 1.00 95.06 175 VAL A O 1
ATOM 1382 N N . ARG A 1 176 ? 31.238 34.765 -24.975 1.00 95.88 176 ARG A N 1
ATOM 1383 C CA . ARG A 1 176 ? 30.954 35.806 -25.969 1.00 95.88 176 ARG A CA 1
ATOM 1384 C C . ARG A 1 176 ? 31.164 37.214 -25.404 1.00 95.88 176 ARG A C 1
ATOM 1386 O O . ARG A 1 176 ? 31.830 38.026 -26.041 1.00 95.88 176 ARG A O 1
ATOM 1393 N N . LEU A 1 177 ? 30.639 37.495 -24.213 1.00 93.56 177 LEU A N 1
ATOM 1394 C CA . LEU A 1 177 ? 30.824 38.782 -23.535 1.00 93.56 177 LEU A CA 1
ATOM 1395 C C . LEU A 1 177 ? 32.302 39.067 -23.245 1.00 93.56 177 LEU A C 1
ATOM 1397 O O . LEU A 1 177 ? 32.760 40.185 -23.461 1.00 93.56 177 LEU A O 1
ATOM 1401 N N . ALA A 1 178 ? 33.071 38.063 -22.819 1.00 93.69 178 ALA A N 1
ATOM 1402 C CA . ALA A 1 178 ? 34.507 38.209 -22.601 1.00 93.69 178 ALA A CA 1
ATOM 1403 C C . ALA A 1 178 ? 35.251 38.582 -23.897 1.00 93.69 178 ALA A C 1
ATOM 1405 O O . ALA A 1 178 ? 36.130 39.445 -23.875 1.00 93.69 178 ALA A O 1
ATOM 1406 N N . ALA A 1 179 ? 34.867 37.991 -25.034 1.00 95.62 179 ALA A N 1
ATOM 1407 C CA . ALA A 1 179 ? 35.420 38.354 -26.336 1.00 95.62 179 ALA A CA 1
ATOM 1408 C C . ALA A 1 179 ? 35.058 39.795 -26.742 1.00 95.62 179 ALA A C 1
ATOM 1410 O O . ALA A 1 179 ? 35.921 40.527 -27.228 1.00 95.62 179 ALA A O 1
ATOM 1411 N N . GLU A 1 180 ? 33.819 40.234 -26.504 1.00 95.50 180 GLU A N 1
ATOM 1412 C CA . GLU A 1 180 ? 33.391 41.617 -26.764 1.00 95.50 180 GLU A CA 1
ATOM 1413 C C . GLU A 1 180 ? 34.145 42.625 -25.877 1.00 95.50 180 GLU A C 1
ATOM 1415 O O . GLU A 1 180 ? 34.610 43.657 -26.367 1.00 95.50 180 GLU A O 1
ATOM 1420 N N . VAL A 1 181 ? 34.355 42.312 -24.593 1.00 93.88 181 VAL A N 1
ATOM 1421 C CA . VAL A 1 181 ? 35.158 43.145 -23.680 1.00 93.88 181 VAL A CA 1
ATOM 1422 C C . VAL A 1 181 ? 36.606 43.248 -24.157 1.00 93.88 181 VAL A C 1
ATOM 1424 O O . VAL A 1 181 ? 37.162 44.346 -24.173 1.00 93.88 181 VAL A O 1
ATOM 1427 N N . ALA A 1 182 ? 37.210 42.141 -24.598 1.00 95.19 182 ALA A N 1
ATOM 1428 C CA . ALA A 1 182 ? 38.566 42.150 -25.144 1.00 95.19 182 ALA A CA 1
ATOM 1429 C C . ALA A 1 182 ? 38.673 43.013 -26.416 1.00 95.19 182 ALA A C 1
ATOM 1431 O O . ALA A 1 182 ? 39.620 43.786 -26.562 1.00 95.19 182 ALA A O 1
ATOM 1432 N N . GLN A 1 183 ? 37.679 4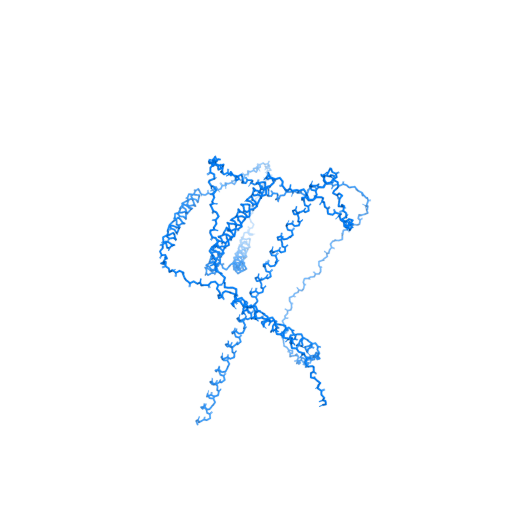2.945 -27.309 1.00 95.31 183 GLN A N 1
ATOM 1433 C CA . GLN A 1 183 ? 37.621 43.794 -28.504 1.00 95.31 183 GLN A CA 1
ATOM 1434 C C . GLN A 1 183 ? 37.477 45.282 -28.156 1.00 95.31 183 GLN A C 1
ATOM 1436 O O . GLN A 1 183 ? 38.148 46.126 -28.751 1.00 95.31 183 GLN A O 1
ATOM 1441 N N . LEU A 1 184 ? 36.626 45.619 -27.181 1.00 94.00 184 LEU A N 1
ATOM 1442 C CA . LEU A 1 184 ? 36.462 46.997 -26.715 1.00 94.00 184 LEU A CA 1
ATOM 1443 C C . LEU A 1 184 ? 37.737 47.532 -26.058 1.00 94.00 184 LEU A C 1
ATOM 1445 O O . LEU A 1 184 ? 38.105 48.676 -26.314 1.00 94.00 184 LEU A O 1
ATOM 1449 N N . ALA A 1 185 ? 38.428 46.715 -25.262 1.00 93.81 185 ALA A N 1
ATOM 1450 C CA . ALA A 1 185 ? 39.698 47.089 -24.648 1.00 93.81 185 ALA A CA 1
ATOM 1451 C C . ALA A 1 185 ? 40.762 47.415 -25.708 1.00 93.81 185 ALA A C 1
ATOM 1453 O O . ALA A 1 185 ? 41.369 48.483 -25.645 1.00 93.81 185 ALA A O 1
ATOM 1454 N N . ALA A 1 186 ? 40.909 46.568 -26.734 1.00 93.62 186 ALA A N 1
ATOM 1455 C CA . ALA A 1 186 ? 41.823 46.821 -27.850 1.00 93.62 186 ALA A CA 1
ATOM 1456 C C . ALA A 1 186 ? 41.474 48.118 -28.604 1.00 93.62 186 ALA A C 1
ATOM 1458 O O . ALA A 1 186 ? 42.350 48.913 -28.936 1.00 93.62 186 ALA A O 1
ATOM 1459 N N . LYS A 1 187 ? 40.179 48.384 -28.818 1.00 94.25 187 LYS A N 1
ATOM 1460 C CA . LYS A 1 187 ? 39.719 49.621 -29.463 1.00 94.25 187 LYS A CA 1
ATOM 1461 C C . LYS A 1 187 ? 39.992 50.865 -28.613 1.00 94.25 187 LYS A C 1
ATOM 1463 O O . LYS A 1 187 ? 40.297 51.924 -29.154 1.00 94.25 187 LYS A O 1
ATOM 1468 N N . VAL A 1 188 ? 39.877 50.769 -27.288 1.00 93.00 188 VAL A N 1
ATOM 1469 C CA . VAL A 1 188 ? 40.241 51.865 -26.375 1.00 93.00 188 VAL A CA 1
ATOM 1470 C C . VAL A 1 188 ? 41.742 52.123 -26.421 1.00 93.00 188 VAL A C 1
ATOM 1472 O O . VAL A 1 188 ? 42.134 53.283 -26.469 1.00 93.00 188 VAL A O 1
ATOM 1475 N N . GLU A 1 189 ? 42.570 51.082 -26.462 1.00 93.12 189 GLU A N 1
ATOM 1476 C CA . GLU A 1 189 ? 44.021 51.221 -26.612 1.00 93.12 189 GLU A CA 1
ATOM 1477 C C . GLU A 1 189 ? 44.390 51.895 -27.946 1.00 93.12 189 GLU A C 1
ATOM 1479 O O . GLU A 1 189 ? 45.192 52.827 -27.965 1.00 93.12 189 GLU A O 1
ATOM 1484 N N . GLU A 1 190 ? 43.722 51.536 -29.047 1.00 91.62 190 GLU A N 1
ATOM 1485 C CA . GLU A 1 190 ? 43.876 52.199 -30.351 1.00 91.62 190 GLU A CA 1
ATOM 1486 C C . GLU A 1 190 ? 43.441 53.679 -30.309 1.00 91.62 190 GLU A C 1
ATOM 1488 O O . GLU A 1 190 ? 44.134 54.572 -30.814 1.00 91.62 190 GLU A O 1
ATOM 1493 N N . MET A 1 191 ? 42.316 53.977 -29.649 1.00 88.88 191 MET A N 1
ATOM 1494 C CA . MET A 1 191 ? 41.866 55.356 -29.439 1.00 88.88 191 MET A CA 1
ATOM 1495 C C . MET A 1 191 ? 42.819 56.145 -28.535 1.00 88.88 191 MET A C 1
ATOM 1497 O O . MET A 1 191 ? 43.038 57.328 -28.770 1.00 88.88 191 MET A O 1
ATOM 1501 N N . GLN A 1 192 ? 43.422 55.524 -27.522 1.00 85.56 192 GLN A N 1
ATOM 1502 C CA . GLN A 1 192 ? 44.421 56.172 -26.670 1.00 85.56 192 GLN A CA 1
ATOM 1503 C C . GLN A 1 192 ? 45.733 56.407 -27.422 1.00 85.56 192 GLN A C 1
ATOM 1505 O O . GLN A 1 192 ? 46.313 57.486 -27.302 1.00 85.56 192 GLN A O 1
ATOM 1510 N N . ALA A 1 193 ? 46.162 55.462 -28.261 1.00 85.19 193 ALA A N 1
ATOM 1511 C CA . ALA A 1 193 ? 47.324 55.630 -29.126 1.00 85.19 193 ALA A CA 1
ATOM 1512 C C . ALA A 1 193 ? 47.131 56.809 -30.096 1.00 85.19 193 ALA A C 1
ATOM 1514 O O . ALA A 1 193 ? 48.031 57.638 -30.252 1.00 85.19 193 ALA A O 1
ATOM 1515 N N . THR A 1 194 ? 45.933 56.955 -30.671 1.00 79.69 194 THR A N 1
ATOM 1516 C CA . THR A 1 194 ? 45.593 58.065 -31.582 1.00 79.69 194 THR A CA 1
ATOM 1517 C C . THR A 1 194 ? 45.289 59.385 -30.859 1.00 79.69 194 THR A C 1
ATOM 1519 O O . THR A 1 194 ? 45.570 60.456 -31.398 1.00 79.69 194 THR A O 1
ATOM 1522 N N . SER A 1 195 ? 44.791 59.334 -29.619 1.00 66.69 195 SER A N 1
ATOM 1523 C CA . SER A 1 195 ? 44.518 60.504 -28.770 1.00 66.69 195 SER A CA 1
ATOM 1524 C C . SER A 1 195 ? 45.740 61.006 -27.991 1.00 66.69 195 SER A C 1
ATOM 1526 O O . SER A 1 195 ? 45.671 62.082 -27.398 1.00 66.69 195 SER A O 1
ATOM 1528 N N . SER A 1 196 ? 46.868 60.288 -27.999 1.00 53.81 196 SER A N 1
ATOM 1529 C CA . SER A 1 196 ? 48.110 60.698 -27.321 1.00 53.81 196 SER A CA 1
ATOM 1530 C C . SER A 1 196 ? 48.813 61.905 -27.959 1.00 53.81 196 SER A C 1
ATOM 1532 O O . SER A 1 196 ? 49.878 62.316 -27.500 1.00 53.81 196 SER A O 1
ATOM 1534 N N . ARG A 1 197 ? 48.224 62.529 -28.990 1.00 53.53 197 ARG A N 1
ATOM 1535 C CA . ARG A 1 197 ? 48.687 63.821 -29.499 1.00 53.53 197 ARG A CA 1
ATOM 1536 C C . ARG A 1 197 ? 48.303 64.911 -28.485 1.00 53.53 197 ARG A C 1
ATOM 1538 O O . ARG A 1 197 ? 47.120 65.231 -28.389 1.00 53.53 197 ARG A O 1
ATOM 1545 N N . PRO A 1 198 ? 49.261 65.491 -27.738 1.00 50.97 198 PRO A N 1
ATOM 1546 C CA . PRO A 1 198 ? 48.951 66.397 -26.641 1.00 50.97 198 PRO A CA 1
ATOM 1547 C C . PRO A 1 198 ? 48.243 67.655 -27.170 1.00 50.97 198 PRO A C 1
ATOM 1549 O O . PRO A 1 198 ? 48.825 68.377 -27.989 1.00 50.97 198 PRO A O 1
ATOM 1552 N N . PRO A 1 199 ? 47.009 67.959 -26.727 1.00 51.75 199 PRO A N 1
ATOM 1553 C CA . PRO A 1 199 ? 46.429 69.270 -26.946 1.00 51.75 199 PRO A CA 1
ATOM 1554 C C . PRO A 1 199 ? 47.161 70.273 -26.048 1.00 51.75 199 PRO A C 1
ATOM 1556 O O . PRO A 1 199 ? 47.083 70.222 -24.823 1.00 51.75 199 PRO A O 1
ATOM 1559 N N . VAL A 1 200 ? 47.900 71.188 -26.673 1.00 58.12 200 VAL A N 1
ATOM 1560 C CA . VAL A 1 200 ? 48.464 72.371 -26.017 1.00 58.12 200 VAL A CA 1
ATOM 1561 C C . VAL A 1 200 ? 47.293 73.269 -25.622 1.00 58.12 200 VAL A C 1
ATOM 1563 O O . VAL A 1 200 ? 46.760 73.983 -26.467 1.00 58.12 200 VAL A O 1
ATOM 1566 N N . VAL A 1 201 ? 46.863 73.214 -24.359 1.00 49.88 201 VAL A N 1
ATOM 1567 C CA . VAL A 1 201 ? 45.871 74.150 -23.809 1.00 49.88 201 VAL A CA 1
ATOM 1568 C C . VAL A 1 201 ? 46.305 74.611 -22.402 1.00 49.88 201 VAL A C 1
ATOM 1570 O O . VAL A 1 201 ? 46.707 73.777 -21.591 1.00 49.88 201 VAL A O 1
ATOM 1573 N N . PRO A 1 202 ? 46.282 75.936 -22.137 1.00 51.16 202 PRO A N 1
ATOM 1574 C CA . PRO A 1 202 ? 46.811 76.605 -20.939 1.00 51.16 202 PRO A CA 1
ATOM 1575 C C . PRO A 1 202 ? 46.060 76.303 -19.624 1.00 51.16 202 PRO A C 1
ATOM 1577 O O . PRO A 1 202 ? 44.949 75.773 -19.651 1.00 51.16 202 PRO A O 1
ATOM 1580 N N . PRO A 1 203 ? 46.653 76.661 -18.462 1.00 43.56 203 PRO A N 1
ATOM 1581 C CA . PRO A 1 203 ? 46.152 76.292 -17.138 1.00 43.56 203 PRO A CA 1
ATOM 1582 C C . PRO A 1 203 ? 44.803 76.951 -16.830 1.00 43.56 203 PRO A C 1
ATOM 1584 O O . PRO A 1 203 ? 44.702 78.173 -16.737 1.00 43.56 203 PRO A O 1
ATOM 1587 N N . ILE A 1 204 ? 43.775 76.126 -16.626 1.00 45.59 204 ILE A N 1
ATOM 1588 C CA . ILE A 1 204 ? 42.474 76.548 -16.104 1.00 45.59 204 ILE A CA 1
ATOM 1589 C C . ILE A 1 204 ? 42.419 76.196 -14.618 1.00 45.59 204 ILE A C 1
ATOM 1591 O O . ILE A 1 204 ? 42.588 75.048 -14.212 1.00 45.59 204 ILE A O 1
ATOM 1595 N N . VAL A 1 205 ? 42.200 77.236 -13.820 1.00 48.12 205 VAL A N 1
ATOM 1596 C CA . VAL A 1 205 ? 41.991 77.219 -12.374 1.00 48.12 205 VAL A CA 1
ATOM 1597 C C . VAL A 1 205 ? 40.691 76.472 -12.056 1.00 48.12 205 VAL A C 1
ATOM 1599 O O . VAL A 1 205 ? 39.618 76.871 -12.501 1.00 48.12 205 VAL A O 1
ATOM 1602 N N . LEU A 1 206 ? 40.789 75.392 -11.279 1.00 40.31 206 LEU A N 1
ATOM 1603 C CA . LEU A 1 206 ? 39.652 74.646 -10.734 1.00 40.31 206 LEU A CA 1
ATOM 1604 C C . LEU A 1 206 ? 39.103 75.372 -9.497 1.00 40.31 206 LEU A C 1
ATOM 1606 O O . LEU A 1 206 ? 39.724 75.359 -8.435 1.00 40.31 206 LEU A O 1
ATOM 1610 N N . GLN A 1 207 ? 37.931 75.994 -9.640 1.00 41.75 207 GLN A N 1
ATOM 1611 C CA . GLN A 1 207 ? 37.066 76.345 -8.515 1.00 41.75 207 GLN A CA 1
ATOM 1612 C C . GLN A 1 207 ? 36.303 75.097 -8.053 1.00 41.75 207 GLN A C 1
ATOM 1614 O O . GLN A 1 207 ? 35.693 74.384 -8.848 1.00 41.75 207 GLN A O 1
ATOM 1619 N N . HIS A 1 208 ? 36.396 74.842 -6.752 1.00 39.09 208 HIS A N 1
ATOM 1620 C CA . HIS A 1 208 ? 35.723 73.785 -6.009 1.00 39.09 208 HIS A CA 1
ATOM 1621 C C . HIS A 1 208 ? 34.236 74.137 -5.848 1.00 39.09 208 HIS A C 1
ATOM 1623 O O . HIS A 1 208 ? 33.937 75.199 -5.310 1.00 39.09 208 HIS A O 1
ATOM 1629 N N . ASP A 1 209 ? 33.331 73.242 -6.247 1.00 41.03 209 ASP A N 1
ATOM 1630 C CA . ASP A 1 209 ? 31.895 73.351 -5.958 1.00 41.03 209 ASP A CA 1
ATOM 1631 C C . ASP A 1 209 ? 31.424 72.037 -5.299 1.00 41.03 209 ASP A C 1
ATOM 1633 O O . ASP A 1 209 ? 31.328 71.006 -5.976 1.00 41.03 209 ASP A O 1
ATOM 1637 N N . PRO A 1 210 ? 31.236 72.002 -3.967 1.00 52.38 210 PRO A N 1
ATOM 1638 C CA . PRO A 1 210 ? 30.787 70.820 -3.248 1.00 52.38 210 PRO A CA 1
ATOM 1639 C C . PRO A 1 210 ? 29.289 70.918 -2.939 1.00 52.38 210 PRO A C 1
ATOM 1641 O O . PRO A 1 210 ? 28.930 71.324 -1.846 1.00 52.38 210 PRO A O 1
ATOM 1644 N N . ASP A 1 211 ? 28.412 70.538 -3.872 1.00 47.59 211 ASP A N 1
ATOM 1645 C CA . ASP A 1 211 ? 27.032 70.168 -3.517 1.00 47.59 211 ASP A CA 1
ATOM 1646 C C . ASP A 1 211 ? 26.284 69.504 -4.682 1.00 47.59 211 ASP A C 1
ATOM 1648 O O . ASP A 1 211 ? 25.712 70.155 -5.558 1.00 47.59 211 ASP A O 1
ATOM 1652 N N . ARG A 1 212 ? 26.235 68.166 -4.684 1.00 39.69 212 ARG A N 1
ATOM 1653 C CA . ARG A 1 212 ? 25.204 67.418 -5.419 1.00 39.69 212 ARG A CA 1
ATOM 1654 C C . ARG A 1 212 ? 24.683 66.263 -4.581 1.00 39.69 212 ARG A C 1
ATOM 1656 O O . ARG A 1 212 ? 25.270 65.190 -4.480 1.00 39.69 212 ARG A O 1
ATOM 1663 N N . THR A 1 213 ? 23.529 66.544 -4.001 1.00 44.66 213 THR A N 1
ATOM 1664 C CA . THR A 1 213 ? 22.637 65.662 -3.268 1.00 44.66 213 THR A CA 1
ATOM 1665 C C . THR A 1 213 ? 22.162 64.475 -4.111 1.00 44.66 213 THR A C 1
ATOM 1667 O O . THR A 1 213 ? 21.768 64.585 -5.273 1.00 44.66 213 THR A O 1
ATOM 1670 N N . ILE A 1 214 ? 22.200 63.314 -3.465 1.00 46.44 214 ILE A N 1
ATOM 1671 C CA . ILE A 1 214 ? 21.772 61.998 -3.934 1.00 46.44 214 ILE A CA 1
ATOM 1672 C C . ILE A 1 214 ? 20.239 61.981 -4.069 1.00 46.44 214 ILE A C 1
ATOM 1674 O O . ILE A 1 214 ? 19.528 62.227 -3.096 1.00 46.44 214 ILE A O 1
ATOM 1678 N N . ARG A 1 215 ? 19.710 61.658 -5.259 1.00 42.44 215 ARG A N 1
ATOM 1679 C CA . ARG A 1 215 ? 18.285 61.323 -5.450 1.00 42.44 215 ARG A CA 1
ATOM 1680 C C . ARG A 1 215 ? 18.070 59.809 -5.306 1.00 42.44 215 ARG A C 1
ATOM 1682 O O . ARG A 1 215 ? 18.733 59.052 -6.017 1.00 42.44 215 ARG A O 1
ATOM 1689 N N . PRO A 1 216 ? 17.118 59.348 -4.474 1.00 43.59 216 PRO A N 1
ATOM 1690 C CA . PRO A 1 216 ? 16.753 57.941 -4.401 1.00 43.59 216 PRO A CA 1
ATOM 1691 C C . PRO A 1 216 ? 15.847 57.550 -5.578 1.00 43.59 216 PRO A C 1
ATOM 1693 O O . PRO A 1 216 ? 14.862 58.213 -5.902 1.00 43.59 216 PRO A O 1
ATOM 1696 N N . ARG A 1 217 ? 16.212 56.446 -6.228 1.00 40.03 217 ARG A N 1
ATOM 1697 C CA . ARG A 1 217 ? 15.530 55.835 -7.372 1.00 40.03 217 ARG A CA 1
ATOM 1698 C C . ARG A 1 217 ? 14.330 55.028 -6.860 1.00 40.03 217 ARG A C 1
ATOM 1700 O O . ARG A 1 217 ? 14.510 53.963 -6.277 1.00 40.03 217 ARG A O 1
ATOM 1707 N N . GLN A 1 218 ? 13.117 55.545 -7.056 1.00 39.00 218 GLN A N 1
ATOM 1708 C CA . GLN A 1 218 ? 11.872 54.830 -6.757 1.00 39.00 218 GLN A CA 1
ATOM 1709 C C . GLN A 1 218 ? 11.765 53.564 -7.627 1.00 39.00 218 GLN A C 1
ATOM 1711 O O . GLN A 1 218 ? 11.802 53.637 -8.856 1.00 39.00 218 GLN A O 1
ATOM 1716 N N . ARG A 1 219 ? 11.653 52.397 -6.980 1.00 39.94 219 ARG A N 1
ATOM 1717 C CA . ARG A 1 219 ? 11.264 51.127 -7.608 1.00 39.94 219 ARG A CA 1
ATOM 1718 C C . ARG A 1 219 ? 9.749 51.136 -7.805 1.00 39.94 219 ARG A C 1
ATOM 1720 O O . ARG A 1 219 ? 9.008 51.154 -6.829 1.00 39.94 219 ARG A O 1
ATOM 1727 N N . ALA A 1 220 ? 9.306 51.103 -9.057 1.00 40.75 220 ALA A N 1
ATOM 1728 C CA . ALA A 1 220 ? 7.928 50.781 -9.395 1.00 40.75 220 ALA A CA 1
ATOM 1729 C C . ALA A 1 220 ? 7.701 49.281 -9.155 1.00 40.75 220 ALA A C 1
ATOM 1731 O O . ALA A 1 220 ? 8.310 48.439 -9.813 1.00 40.75 220 ALA A O 1
ATOM 1732 N N . SER A 1 221 ? 6.853 48.958 -8.184 1.00 42.34 221 SER A N 1
ATOM 1733 C CA . SER A 1 221 ? 6.285 47.630 -7.978 1.00 42.34 221 SER A CA 1
ATOM 1734 C C . SER A 1 221 ? 5.181 47.404 -9.012 1.00 42.34 221 SER A C 1
ATOM 1736 O O . SER A 1 221 ? 4.107 47.998 -8.925 1.00 42.34 221 SER A O 1
ATOM 1738 N N . SER A 1 222 ? 5.444 46.562 -10.004 1.00 46.25 222 SER A N 1
ATOM 1739 C CA . SER A 1 222 ? 4.423 46.014 -10.893 1.00 46.25 222 SER A CA 1
ATOM 1740 C C . SER A 1 222 ? 3.558 45.019 -10.117 1.00 46.25 222 SER A C 1
ATOM 1742 O O . SER A 1 222 ? 4.030 43.944 -9.747 1.00 46.25 222 SER A O 1
ATOM 1744 N N . ALA A 1 223 ? 2.306 45.388 -9.851 1.00 51.38 223 ALA A N 1
ATOM 1745 C CA . ALA A 1 223 ? 1.293 44.474 -9.341 1.00 51.38 223 ALA A CA 1
ATOM 1746 C C . ALA A 1 223 ? 1.004 43.365 -10.378 1.00 51.38 223 ALA A C 1
ATOM 1748 O O . ALA A 1 223 ? 0.937 43.663 -11.575 1.00 51.38 223 ALA A O 1
ATOM 1749 N N . PRO A 1 224 ? 0.836 42.100 -9.956 1.00 50.41 224 PRO A N 1
ATOM 1750 C CA . PRO A 1 224 ? 0.468 41.017 -10.855 1.00 50.41 224 PRO A CA 1
ATOM 1751 C C . PRO A 1 224 ? -0.950 41.227 -11.407 1.00 50.41 224 PRO A C 1
ATOM 1753 O O . PRO A 1 224 ? -1.891 41.550 -10.685 1.00 50.41 224 PRO A O 1
ATOM 1756 N N . SER A 1 225 ? -1.053 41.061 -12.724 1.00 53.06 225 SER A N 1
ATOM 1757 C CA . SER A 1 225 ? -2.254 41.173 -13.553 1.00 53.06 225 SER A CA 1
ATOM 1758 C C . SER A 1 225 ? -3.454 40.419 -12.961 1.00 53.06 225 SER A C 1
ATOM 1760 O O . SER A 1 225 ? -3.403 39.203 -12.771 1.00 53.06 225 SER A O 1
ATOM 1762 N N . SER A 1 226 ? -4.557 41.136 -12.718 1.00 57.62 226 SER A N 1
ATOM 1763 C CA . SER A 1 226 ? -5.790 40.634 -12.088 1.00 57.62 226 SER A CA 1
ATOM 1764 C C . SER A 1 226 ? -6.589 39.635 -12.936 1.00 57.62 226 SER A C 1
ATOM 1766 O O . SER A 1 226 ? -7.671 39.219 -12.528 1.00 57.62 226 SER A O 1
ATOM 1768 N N . ASN A 1 227 ? -6.092 39.248 -14.111 1.00 65.38 227 ASN A N 1
ATOM 1769 C CA . ASN A 1 227 ? -6.792 38.316 -14.996 1.00 65.38 227 ASN A CA 1
ATOM 1770 C C . ASN A 1 227 ? -6.642 36.855 -14.536 1.00 65.38 227 ASN A C 1
ATOM 1772 O O . ASN A 1 227 ? -7.547 36.058 -14.750 1.00 65.38 227 ASN A O 1
ATOM 1776 N N . PHE A 1 228 ? -5.567 36.521 -13.812 1.00 68.56 228 PHE A N 1
ATOM 1777 C CA . PHE A 1 228 ? -5.304 35.144 -13.376 1.00 68.56 228 PHE A CA 1
ATOM 1778 C C . PHE A 1 228 ? -6.331 34.624 -12.355 1.00 68.56 228 PHE A C 1
ATOM 1780 O O . PHE A 1 228 ? -6.748 33.472 -12.412 1.00 68.56 228 PHE A O 1
ATOM 1787 N N . ALA A 1 229 ? -6.797 35.488 -11.448 1.00 67.38 229 ALA A N 1
ATOM 1788 C CA . ALA A 1 229 ? -7.789 35.105 -10.442 1.00 67.38 229 ALA A CA 1
ATOM 1789 C C . ALA A 1 229 ? -9.173 34.811 -11.054 1.00 67.38 229 ALA A C 1
ATOM 1791 O O . ALA A 1 229 ? -9.913 33.976 -10.541 1.00 67.38 229 ALA A O 1
ATOM 1792 N N . SER A 1 230 ? -9.513 35.483 -12.159 1.00 79.56 230 SER A N 1
ATOM 1793 C CA . SER A 1 230 ? -10.784 35.294 -12.869 1.00 79.56 230 SER A CA 1
ATOM 1794 C C . SER A 1 230 ? -10.803 33.987 -13.660 1.00 79.56 230 SER A C 1
ATOM 1796 O O . SER A 1 230 ? -11.802 33.269 -13.647 1.00 79.56 230 SER A O 1
ATOM 1798 N N . ASP A 1 231 ? -9.688 33.650 -14.308 1.00 76.38 231 ASP A N 1
ATOM 1799 C CA . ASP A 1 231 ? -9.585 32.418 -15.091 1.00 76.38 231 ASP A CA 1
ATOM 1800 C C . ASP A 1 231 ? -9.516 31.183 -14.179 1.00 76.38 231 ASP A C 1
ATOM 1802 O O . ASP A 1 231 ? -10.234 30.213 -14.409 1.00 76.38 231 ASP A O 1
ATOM 1806 N N . PHE A 1 232 ? -8.805 31.270 -13.049 1.00 75.56 232 PHE A N 1
ATOM 1807 C CA . PHE A 1 232 ? -8.766 30.190 -12.058 1.00 75.56 232 PHE A CA 1
ATOM 1808 C C . PHE A 1 232 ? -10.143 29.889 -11.434 1.00 75.56 232 PHE A C 1
ATOM 1810 O O . PHE A 1 232 ? -10.486 28.732 -11.192 1.00 75.56 232 PHE A O 1
ATOM 1817 N N . ALA A 1 233 ? -10.972 30.914 -11.208 1.00 79.50 233 ALA A N 1
ATOM 1818 C CA . ALA A 1 233 ? -12.324 30.726 -10.684 1.00 79.50 233 ALA A CA 1
ATOM 1819 C C . ALA A 1 233 ? -13.240 29.976 -11.671 1.00 79.50 233 ALA A C 1
ATOM 1821 O O . ALA A 1 233 ? -14.041 29.138 -11.253 1.00 79.50 233 ALA A O 1
ATOM 1822 N N . LYS A 1 234 ? -13.098 30.231 -12.979 1.00 88.56 234 LYS A N 1
ATOM 1823 C CA . LYS A 1 234 ? -13.860 29.521 -14.020 1.00 88.56 234 LYS A CA 1
ATOM 1824 C C . LYS A 1 234 ? -13.444 28.057 -14.124 1.00 88.56 234 LYS A C 1
ATOM 1826 O O . LYS A 1 234 ? -14.309 27.192 -14.261 1.00 88.56 234 LYS A O 1
ATOM 1831 N N . ASP A 1 235 ? -12.151 27.772 -13.998 1.00 83.62 235 ASP A N 1
ATOM 1832 C CA . ASP A 1 235 ? -11.638 26.402 -14.048 1.00 83.62 235 ASP A CA 1
ATOM 1833 C C . ASP A 1 235 ? -12.187 25.556 -12.888 1.00 83.62 235 ASP A C 1
ATOM 1835 O O . ASP A 1 235 ? -12.654 24.435 -13.107 1.00 83.62 235 ASP A O 1
ATOM 1839 N N . ILE A 1 236 ? -12.262 26.116 -11.675 1.00 82.75 236 ILE A N 1
ATOM 1840 C CA . ILE A 1 236 ? -12.878 25.440 -10.519 1.00 82.75 236 ILE A CA 1
ATOM 1841 C C . ILE A 1 236 ? -14.359 25.130 -10.775 1.00 82.75 236 ILE A C 1
ATOM 1843 O O . ILE A 1 236 ? -14.828 24.030 -10.471 1.00 82.75 236 ILE A O 1
ATOM 1847 N N . GLU A 1 237 ? -15.103 26.068 -11.363 1.00 89.56 237 GLU A N 1
ATOM 1848 C CA . GLU A 1 237 ? -16.526 25.873 -11.643 1.00 89.56 237 GLU A CA 1
ATOM 1849 C C . GLU A 1 237 ? -16.760 24.792 -12.714 1.00 89.56 237 GLU A C 1
ATOM 1851 O O . GLU A 1 237 ? -17.669 23.967 -12.588 1.00 89.56 237 GLU A O 1
ATOM 1856 N N . THR A 1 238 ? -15.914 24.748 -13.750 1.00 89.00 238 THR A N 1
ATOM 1857 C CA . THR A 1 238 ? -15.987 23.697 -14.779 1.00 89.00 238 THR A CA 1
ATOM 1858 C C . THR A 1 238 ? -15.654 22.313 -14.223 1.00 89.00 238 THR A C 1
ATOM 1860 O O . THR A 1 238 ? -16.359 21.351 -14.540 1.00 89.00 238 THR A O 1
ATOM 1863 N N . LEU A 1 239 ? -14.662 22.210 -13.332 1.00 85.06 239 LEU A N 1
ATOM 1864 C CA . LEU A 1 239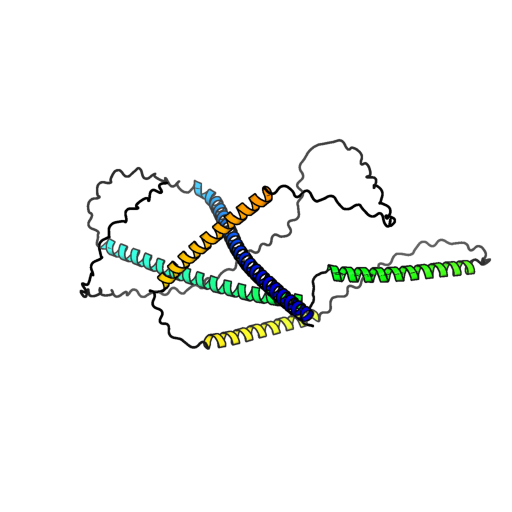 ? -14.308 20.956 -12.667 1.00 85.06 239 LEU A CA 1
ATOM 1865 C C . LEU A 1 239 ? -15.450 20.444 -11.776 1.00 85.06 239 LEU A C 1
ATOM 1867 O O . LEU A 1 239 ? -15.752 19.249 -11.781 1.00 85.06 239 LEU A O 1
ATOM 1871 N N . GLY A 1 240 ? -16.138 21.345 -11.066 1.00 88.88 240 GLY A N 1
ATOM 1872 C CA . GLY A 1 240 ? -17.305 21.002 -10.250 1.00 88.88 240 GLY A CA 1
ATOM 1873 C C . GLY A 1 240 ? -18.434 20.352 -11.059 1.00 88.88 240 GLY A C 1
ATOM 1874 O O . GLY A 1 240 ? -18.997 19.345 -10.632 1.00 88.88 240 GLY A O 1
ATOM 1875 N N . ARG A 1 241 ? -18.721 20.862 -12.267 1.00 92.12 241 ARG A N 1
ATOM 1876 C CA . ARG A 1 241 ? -19.753 20.277 -13.147 1.00 92.12 241 ARG A CA 1
ATOM 1877 C C . ARG A 1 241 ? -19.374 18.886 -13.655 1.00 92.12 241 ARG A C 1
ATOM 1879 O O . ARG A 1 241 ? -20.229 18.005 -13.676 1.00 92.12 241 ARG A O 1
ATOM 1886 N N . GLN A 1 242 ? -18.107 18.673 -14.015 1.00 87.00 242 GLN A N 1
ATOM 1887 C CA . GLN A 1 242 ? -17.626 17.372 -14.500 1.00 87.00 242 GLN A CA 1
ATOM 1888 C C . GLN A 1 242 ? -17.709 16.281 -13.425 1.00 87.00 242 GLN A C 1
ATOM 1890 O O . GLN A 1 242 ? -18.061 15.139 -13.722 1.00 87.00 242 GLN A O 1
ATOM 1895 N N . ILE A 1 243 ? -17.416 16.625 -12.166 1.00 83.94 243 ILE A N 1
ATOM 1896 C CA . ILE A 1 243 ? -17.531 15.689 -11.039 1.00 83.94 243 ILE A CA 1
ATOM 1897 C C . ILE A 1 243 ? -18.988 15.258 -10.842 1.00 83.94 243 ILE A C 1
ATOM 1899 O O . ILE A 1 243 ? -19.255 14.071 -10.632 1.00 83.94 243 ILE A O 1
ATOM 1903 N N . GLU A 1 244 ? -19.928 16.197 -10.942 1.00 89.19 244 GLU A N 1
ATOM 1904 C CA . GLU A 1 244 ? -21.346 15.900 -10.746 1.00 89.19 244 GLU A CA 1
ATOM 1905 C C . GLU A 1 244 ? -21.921 15.051 -11.889 1.00 89.19 244 GLU A C 1
ATOM 1907 O O . GLU A 1 244 ? -22.626 14.069 -11.649 1.00 89.19 244 GLU A O 1
ATOM 1912 N N . GLU A 1 245 ? -21.528 15.334 -13.132 1.00 89.25 245 GLU A N 1
ATOM 1913 C CA . GLU A 1 245 ? -21.896 14.527 -14.301 1.00 89.25 245 GLU A CA 1
ATOM 1914 C C . GLU A 1 245 ? -21.377 13.079 -14.190 1.00 89.25 245 GLU A C 1
ATOM 1916 O O . GLU A 1 245 ? -22.099 12.112 -14.472 1.00 89.25 245 GLU A O 1
ATOM 1921 N N . PHE A 1 246 ? -20.153 12.901 -13.681 1.00 83.56 246 PHE A N 1
ATOM 1922 C CA . PHE A 1 246 ? -19.588 11.575 -13.426 1.00 83.56 246 PHE A CA 1
ATOM 1923 C C . PHE A 1 246 ? -20.344 10.827 -12.317 1.00 83.56 246 PHE A C 1
ATOM 1925 O O . PHE A 1 246 ? -20.570 9.616 -12.411 1.00 83.56 246 PHE A O 1
ATOM 1932 N N . ARG A 1 247 ? -20.783 11.546 -11.277 1.00 84.81 247 ARG A N 1
ATOM 1933 C CA . ARG A 1 247 ? -21.594 10.996 -10.182 1.00 84.81 247 ARG A CA 1
ATOM 1934 C C . ARG A 1 247 ? -22.935 10.463 -10.680 1.00 84.81 247 ARG A C 1
ATOM 1936 O O . ARG A 1 247 ? -23.296 9.332 -10.346 1.00 84.81 247 ARG A O 1
ATOM 1943 N N . ILE A 1 248 ? -23.626 11.237 -11.519 1.00 89.56 248 ILE A N 1
ATOM 1944 C CA . ILE A 1 248 ? -24.909 10.854 -12.126 1.00 89.56 248 ILE A CA 1
ATOM 1945 C C . ILE A 1 248 ? -24.732 9.616 -13.013 1.00 89.56 248 ILE A C 1
ATOM 1947 O O . ILE A 1 248 ? -25.478 8.645 -12.877 1.00 89.56 248 ILE A O 1
ATOM 1951 N N . THR A 1 249 ? -23.701 9.603 -13.861 1.00 84.75 249 THR A N 1
ATOM 1952 C CA . THR A 1 249 ? -23.411 8.469 -14.754 1.00 84.75 249 THR A CA 1
ATOM 1953 C C . THR A 1 249 ? -23.138 7.187 -13.963 1.00 84.75 249 THR A C 1
ATOM 1955 O O . THR A 1 249 ? -23.665 6.119 -14.280 1.00 84.75 249 THR A O 1
ATOM 1958 N N . ARG A 1 250 ? -22.368 7.276 -12.871 1.00 77.88 250 ARG A N 1
ATOM 1959 C CA . ARG A 1 250 ? -22.068 6.121 -12.013 1.00 77.88 250 ARG A CA 1
ATOM 1960 C C . ARG A 1 250 ? -23.311 5.579 -11.302 1.00 77.88 250 ARG A C 1
ATOM 1962 O O . ARG A 1 250 ? -23.458 4.362 -11.198 1.00 77.88 250 ARG A O 1
ATOM 1969 N N . ALA A 1 251 ? -24.207 6.453 -10.841 1.00 78.44 251 ALA A N 1
ATOM 1970 C CA . ALA A 1 251 ? -25.472 6.038 -10.236 1.00 78.44 251 ALA A CA 1
ATOM 1971 C C . ALA A 1 251 ? -26.362 5.289 -11.245 1.00 78.44 251 ALA A C 1
ATOM 1973 O O . ALA A 1 251 ? -26.937 4.253 -10.916 1.00 78.44 251 ALA A O 1
ATOM 1974 N N . GLN A 1 252 ? -26.406 5.741 -12.501 1.00 76.50 252 GLN A N 1
ATOM 1975 C CA . GLN A 1 252 ? -27.170 5.072 -13.561 1.00 76.50 252 GLN A CA 1
ATOM 1976 C C . GLN A 1 252 ? -26.619 3.677 -13.906 1.00 76.50 252 GLN A C 1
ATOM 1978 O O . GLN A 1 252 ? -27.391 2.743 -14.137 1.00 76.50 252 GLN A O 1
ATOM 1983 N N . VAL A 1 253 ? -25.295 3.496 -13.875 1.00 72.56 253 VAL A N 1
ATOM 1984 C CA . VAL A 1 253 ? -24.664 2.183 -14.103 1.00 72.56 253 VAL A CA 1
ATOM 1985 C C . VAL A 1 253 ? -24.922 1.222 -12.937 1.00 72.56 253 VAL A C 1
ATOM 1987 O O . VAL A 1 253 ? -25.192 0.044 -13.167 1.00 72.56 253 VAL A O 1
ATOM 1990 N N . ALA A 1 254 ? -24.914 1.709 -11.692 1.00 68.12 254 ALA A N 1
ATOM 1991 C CA . ALA A 1 254 ? -25.177 0.878 -10.513 1.00 68.12 254 ALA A CA 1
ATOM 1992 C C . ALA A 1 254 ? -26.592 0.268 -10.521 1.00 68.12 254 ALA A C 1
ATOM 1994 O O . ALA A 1 254 ? -26.767 -0.895 -10.157 1.00 68.12 254 ALA A O 1
ATOM 1995 N N . HIS A 1 255 ? -27.587 1.011 -11.012 1.00 59.44 255 HIS A N 1
ATOM 1996 C CA . HIS A 1 255 ? -28.969 0.535 -11.127 1.00 59.44 255 HIS A CA 1
ATOM 1997 C C . HIS A 1 255 ? -29.234 -0.370 -12.343 1.00 59.44 255 HIS A C 1
ATOM 1999 O O . HIS A 1 255 ? -30.340 -0.884 -12.483 1.00 59.44 255 HIS A O 1
ATOM 2005 N N . SER A 1 256 ? -28.232 -0.602 -13.199 1.00 45.56 256 SER A N 1
ATOM 2006 C CA . SER A 1 256 ? -28.362 -1.421 -14.414 1.00 45.56 256 SER A CA 1
ATOM 2007 C C . SER A 1 256 ? -27.772 -2.834 -14.277 1.00 45.56 256 SER A C 1
ATOM 2009 O O . SER A 1 256 ? -27.670 -3.552 -15.270 1.00 45.56 256 SER A O 1
ATOM 2011 N N . THR A 1 257 ? -27.376 -3.266 -13.072 1.00 42.28 257 THR A N 1
ATOM 2012 C CA . THR A 1 257 ? -26.872 -4.635 -12.867 1.00 42.28 257 THR A CA 1
ATOM 2013 C C . THR A 1 257 ? -28.033 -5.643 -12.807 1.00 42.28 257 THR A C 1
ATOM 2015 O O . THR A 1 257 ? -28.943 -5.492 -11.990 1.00 42.28 257 THR A O 1
ATOM 2018 N N . PRO A 1 258 ? -28.059 -6.664 -13.685 1.00 44.06 258 PRO A N 1
ATOM 2019 C CA . PRO A 1 258 ? -29.164 -7.607 -13.754 1.00 44.06 258 PRO A CA 1
ATOM 2020 C C . PRO A 1 258 ? -29.100 -8.577 -12.569 1.00 44.06 258 PRO A C 1
ATOM 2022 O O . PRO A 1 258 ? -28.119 -9.294 -12.383 1.00 44.06 258 PRO A O 1
ATOM 2025 N N . ASN A 1 259 ? -30.174 -8.596 -11.778 1.00 40.34 259 ASN A N 1
ATOM 2026 C CA . ASN A 1 259 ? -30.427 -9.559 -10.709 1.00 40.34 259 ASN A CA 1
ATOM 2027 C C . ASN A 1 259 ? -30.185 -11.003 -11.184 1.00 40.34 259 ASN A C 1
ATOM 2029 O O . ASN A 1 259 ? -30.996 -11.564 -11.924 1.00 40.34 259 ASN A O 1
ATOM 2033 N N . HIS A 1 260 ? -29.110 -11.632 -10.705 1.00 40.06 260 HIS A N 1
ATOM 2034 C CA . HIS A 1 260 ? -28.968 -13.085 -10.720 1.00 40.06 260 HIS A CA 1
ATOM 2035 C C . HIS A 1 260 ? -29.331 -13.636 -9.335 1.00 40.06 260 HIS A C 1
ATOM 2037 O O . HIS A 1 260 ? -28.713 -13.239 -8.345 1.00 40.06 260 HIS A O 1
ATOM 2043 N N . PRO A 1 261 ? -30.358 -14.500 -9.224 1.00 49.28 261 PRO A N 1
ATOM 2044 C CA . PRO A 1 261 ? -30.817 -14.984 -7.934 1.00 49.28 261 PRO A CA 1
ATOM 2045 C C . PRO A 1 261 ? -29.810 -15.963 -7.326 1.00 49.28 261 PRO A C 1
ATOM 2047 O O . PRO A 1 261 ? -29.413 -16.955 -7.936 1.00 49.28 261 PRO A O 1
ATOM 2050 N N . ALA A 1 262 ? -29.441 -15.660 -6.086 1.00 49.94 262 ALA A N 1
ATOM 2051 C CA . ALA A 1 262 ? -28.582 -16.443 -5.221 1.00 49.94 262 ALA A CA 1
ATOM 2052 C C . ALA A 1 262 ? -29.154 -17.840 -4.923 1.00 49.94 262 ALA A C 1
ATOM 2054 O O . ALA A 1 262 ? -30.287 -17.988 -4.463 1.00 49.94 262 ALA A O 1
ATOM 2055 N N . ARG A 1 263 ? -28.312 -18.862 -5.101 1.00 46.22 263 ARG A N 1
ATOM 2056 C CA . ARG A 1 263 ? -28.398 -20.160 -4.420 1.00 46.22 263 ARG A CA 1
ATOM 2057 C C . ARG A 1 263 ? -26.979 -20.671 -4.166 1.00 46.22 263 ARG A C 1
ATOM 2059 O O . ARG A 1 263 ? -26.474 -21.486 -4.928 1.00 46.22 263 ARG A O 1
ATOM 2066 N N . HIS A 1 264 ? -26.351 -20.213 -3.087 1.00 42.19 264 HIS A N 1
ATOM 2067 C CA . HIS A 1 264 ? -25.187 -20.894 -2.522 1.00 42.19 264 HIS A CA 1
ATOM 2068 C C . HIS A 1 264 ? -25.521 -21.346 -1.104 1.00 42.19 264 HIS A C 1
ATOM 2070 O O . HIS A 1 264 ? -26.020 -20.584 -0.280 1.00 42.19 264 HIS A O 1
ATOM 2076 N N . SER A 1 265 ? -25.356 -22.650 -0.907 1.00 45.12 265 SER A N 1
ATOM 2077 C CA . SER A 1 265 ? -25.614 -23.386 0.322 1.00 45.12 265 SER A CA 1
ATOM 2078 C C . SER A 1 265 ? -24.402 -23.238 1.254 1.00 45.12 265 SER A C 1
ATOM 2080 O O . SER A 1 265 ? -23.284 -23.437 0.782 1.00 45.12 265 SER A O 1
ATOM 2082 N N . PRO A 1 266 ? -24.580 -22.956 2.556 1.00 54.88 266 PRO A N 1
ATOM 2083 C CA . PRO A 1 266 ? -23.498 -22.631 3.500 1.00 54.88 266 PRO A CA 1
ATOM 2084 C C . PRO A 1 266 ? -22.595 -23.817 3.905 1.00 54.88 266 PRO A C 1
ATOM 2086 O O . PRO A 1 266 ? -21.819 -23.714 4.846 1.00 54.88 266 PRO A O 1
ATOM 2089 N N . VAL A 1 267 ? -22.688 -24.969 3.233 1.00 53.00 267 VAL A N 1
ATOM 2090 C CA . VAL A 1 267 ? -21.957 -26.193 3.620 1.00 53.00 267 VAL A CA 1
ATOM 2091 C C . VAL A 1 267 ? -20.617 -26.340 2.881 1.00 53.00 267 VAL A C 1
ATOM 2093 O O . VAL A 1 267 ? -19.761 -27.102 3.321 1.00 53.00 267 VAL A O 1
ATOM 2096 N N . THR A 1 268 ? -20.382 -25.602 1.791 1.00 53.78 268 THR A N 1
ATOM 2097 C CA . THR A 1 268 ? -19.122 -25.700 1.026 1.00 53.78 268 THR A CA 1
ATOM 2098 C C . THR A 1 268 ? -18.006 -24.789 1.538 1.00 53.78 268 THR A C 1
ATOM 2100 O O . THR A 1 268 ? -16.843 -25.137 1.377 1.00 53.78 268 THR A O 1
ATOM 2103 N N . GLU A 1 269 ? -18.327 -23.693 2.234 1.00 55.09 269 GLU A N 1
ATOM 2104 C CA . GLU A 1 269 ? -17.327 -22.704 2.681 1.00 55.09 269 GLU A CA 1
ATOM 2105 C C . GLU A 1 269 ? -16.321 -23.272 3.701 1.00 55.09 269 GLU A C 1
ATOM 2107 O O . GLU A 1 269 ? -15.150 -22.897 3.695 1.00 55.09 269 GLU A O 1
ATOM 2112 N N . ASN A 1 270 ? -16.727 -24.248 4.522 1.00 62.09 270 ASN A N 1
ATOM 2113 C CA . ASN A 1 270 ? -15.810 -24.886 5.474 1.00 62.09 270 ASN A CA 1
ATOM 2114 C C . ASN A 1 270 ? -14.774 -25.803 4.802 1.00 62.09 270 ASN A C 1
ATOM 2116 O O . ASN A 1 270 ? -13.687 -25.986 5.346 1.00 62.09 270 ASN A O 1
ATOM 2120 N N . ASN A 1 271 ? -15.078 -26.377 3.633 1.00 68.12 271 ASN A N 1
ATOM 2121 C CA . ASN A 1 271 ? -14.124 -27.237 2.926 1.00 68.12 271 ASN A CA 1
ATOM 2122 C C . ASN A 1 271 ? -13.053 -26.411 2.207 1.00 68.12 271 ASN A C 1
ATOM 2124 O O . ASN A 1 271 ? -11.892 -26.821 2.165 1.00 68.12 271 ASN A O 1
ATOM 2128 N N . ASP A 1 272 ? -13.428 -25.235 1.709 1.00 71.81 272 ASP A N 1
ATOM 2129 C CA . ASP A 1 272 ? -12.504 -24.328 1.031 1.00 71.81 272 ASP A CA 1
ATOM 2130 C C . ASP A 1 272 ? -11.494 -23.727 2.022 1.00 71.81 272 ASP A C 1
ATOM 2132 O O . ASP A 1 272 ? -10.310 -23.611 1.707 1.00 71.81 272 ASP A O 1
ATOM 2136 N N . HIS A 1 273 ? -11.913 -23.448 3.263 1.00 71.88 273 HIS A N 1
ATOM 2137 C CA . HIS A 1 273 ? -11.006 -22.976 4.316 1.00 71.88 273 HIS A CA 1
ATOM 2138 C C . HIS A 1 273 ? -9.944 -24.022 4.692 1.00 71.88 273 HIS A C 1
ATOM 2140 O O . HIS A 1 273 ? -8.761 -23.703 4.781 1.00 71.88 273 HIS A O 1
ATOM 2146 N N . ILE A 1 274 ? -10.342 -25.289 4.856 1.00 81.94 274 ILE A N 1
ATOM 2147 C CA . ILE A 1 274 ? -9.415 -26.385 5.191 1.00 81.94 274 ILE A CA 1
ATOM 2148 C C . ILE A 1 274 ? -8.425 -26.640 4.041 1.00 81.94 274 ILE A C 1
ATOM 2150 O O . ILE A 1 274 ? -7.256 -26.953 4.280 1.00 81.94 274 ILE A O 1
ATOM 2154 N N . ALA A 1 275 ? -8.872 -26.502 2.788 1.00 83.50 275 ALA A N 1
ATOM 2155 C CA . ALA A 1 275 ? -7.996 -26.611 1.624 1.00 83.50 275 ALA A CA 1
ATOM 2156 C C . ALA A 1 275 ? -6.944 -25.488 1.597 1.00 83.50 275 ALA A C 1
ATOM 2158 O O . ALA A 1 275 ? -5.763 -25.772 1.396 1.00 83.50 275 ALA A O 1
ATOM 2159 N N . LEU A 1 276 ? -7.353 -24.247 1.881 1.00 86.12 276 LEU A N 1
ATOM 2160 C CA . LEU A 1 276 ? -6.449 -23.095 1.936 1.00 86.12 276 LEU A CA 1
ATOM 2161 C C . LEU A 1 276 ? -5.436 -23.202 3.082 1.00 86.12 276 LEU A C 1
ATOM 2163 O O . LEU A 1 276 ? -4.258 -22.923 2.881 1.00 86.12 276 LEU A O 1
ATOM 2167 N N . GLU A 1 277 ? -5.844 -23.663 4.266 1.00 90.69 277 GLU A N 1
ATOM 2168 C CA . GLU A 1 277 ? -4.916 -23.878 5.386 1.00 90.69 277 GLU A CA 1
ATOM 2169 C C . GLU A 1 277 ? -3.837 -24.920 5.058 1.00 90.69 277 GLU A C 1
ATOM 2171 O O . GLU A 1 277 ? -2.671 -24.745 5.421 1.00 90.69 277 GLU A O 1
ATOM 2176 N N . ARG A 1 278 ? -4.199 -25.986 4.331 1.00 93.25 278 ARG A N 1
ATOM 2177 C CA . ARG A 1 278 ? -3.232 -26.993 3.874 1.00 93.25 278 ARG A CA 1
ATOM 2178 C C . ARG A 1 278 ? -2.249 -26.409 2.860 1.00 93.25 278 ARG A C 1
ATOM 2180 O O . ARG A 1 278 ? -1.055 -26.676 2.970 1.00 93.25 278 ARG A O 1
ATOM 2187 N N . GLU A 1 279 ? -2.731 -25.616 1.909 1.00 93.00 279 GLU A N 1
ATOM 2188 C CA . GLU A 1 279 ? -1.881 -24.963 0.908 1.00 93.00 279 GLU A CA 1
ATOM 2189 C C . GLU A 1 279 ? -0.911 -23.963 1.557 1.00 93.00 279 GLU A C 1
ATOM 2191 O O . GLU A 1 279 ? 0.278 -23.952 1.240 1.00 93.00 279 GLU A O 1
ATOM 2196 N N . ILE A 1 280 ? -1.377 -23.188 2.542 1.00 85.88 280 ILE A N 1
ATOM 2197 C CA . ILE A 1 280 ? -0.528 -22.270 3.317 1.00 85.88 280 ILE A CA 1
ATOM 2198 C C . ILE A 1 280 ? 0.567 -23.040 4.068 1.00 85.88 280 ILE A C 1
ATOM 2200 O O . ILE A 1 280 ? 1.726 -22.619 4.060 1.00 85.88 280 ILE A O 1
ATOM 2204 N N . ALA A 1 281 ? 0.233 -24.175 4.690 1.00 90.44 281 ALA A N 1
ATOM 2205 C CA . ALA A 1 281 ? 1.212 -25.007 5.387 1.00 90.44 281 ALA A CA 1
ATOM 2206 C C . ALA A 1 281 ? 2.262 -25.604 4.430 1.00 90.44 281 ALA A C 1
ATOM 2208 O O . ALA A 1 281 ? 3.451 -25.628 4.753 1.00 90.44 281 ALA A O 1
ATOM 2209 N N . GLU A 1 282 ? 1.844 -26.044 3.240 1.00 94.12 282 GLU A N 1
ATOM 2210 C CA . GLU A 1 282 ? 2.742 -26.583 2.214 1.00 94.12 282 GLU A CA 1
ATOM 2211 C C . GLU A 1 282 ? 3.696 -25.513 1.666 1.00 94.12 282 GLU A C 1
ATOM 2213 O O . GLU A 1 282 ? 4.907 -25.738 1.586 1.00 94.12 282 GLU A O 1
ATOM 2218 N N . LEU A 1 283 ? 3.181 -24.320 1.358 1.00 91.38 283 LEU A N 1
ATOM 2219 C CA . LEU A 1 283 ? 4.002 -23.188 0.926 1.00 91.38 283 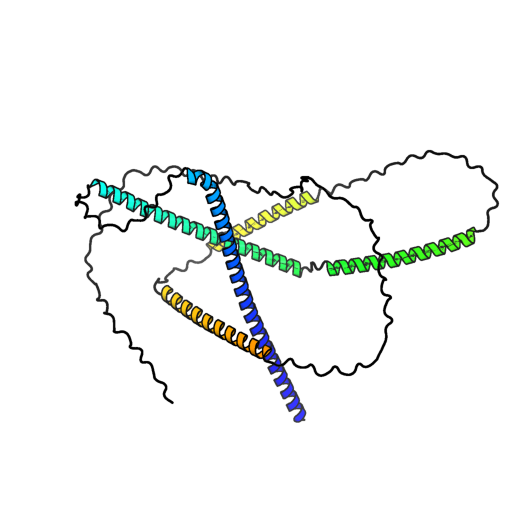LEU A CA 1
ATOM 2220 C C . LEU A 1 283 ? 4.976 -22.740 2.024 1.00 91.38 283 LEU A C 1
ATOM 2222 O O . LEU A 1 283 ? 6.125 -22.416 1.721 1.00 91.38 283 LEU A O 1
ATOM 2226 N N . GLY A 1 284 ? 4.557 -22.774 3.293 1.00 90.12 284 GLY A N 1
ATOM 2227 C CA . GLY A 1 284 ? 5.432 -22.512 4.438 1.00 90.12 284 GLY A CA 1
ATOM 2228 C C . GLY A 1 284 ? 6.637 -23.455 4.478 1.00 90.12 284 GLY A C 1
ATOM 2229 O O . GLY A 1 284 ? 7.777 -22.996 4.541 1.00 90.12 284 GLY A O 1
ATOM 2230 N N . ALA A 1 285 ? 6.401 -24.761 4.327 1.00 89.94 285 ALA A N 1
ATOM 2231 C CA . ALA A 1 285 ? 7.467 -25.762 4.296 1.00 89.94 285 ALA A CA 1
ATOM 2232 C C . ALA A 1 285 ? 8.444 -25.561 3.119 1.00 89.94 285 ALA A C 1
ATOM 2234 O O . ALA A 1 285 ? 9.653 -25.733 3.279 1.00 89.94 285 ALA A O 1
ATOM 2235 N N . GLN A 1 286 ? 7.949 -25.153 1.944 1.00 90.31 286 GLN A N 1
ATOM 2236 C CA . GLN A 1 286 ? 8.806 -24.847 0.790 1.00 90.31 286 GLN A CA 1
ATOM 2237 C C . GLN A 1 286 ? 9.695 -23.618 1.030 1.00 90.31 286 GLN A C 1
ATOM 2239 O O . GLN A 1 286 ? 10.861 -23.610 0.631 1.00 90.31 286 GLN A O 1
ATOM 2244 N N . VAL A 1 287 ? 9.171 -22.580 1.688 1.00 89.88 287 VAL A N 1
ATOM 2245 C CA . VAL A 1 287 ? 9.949 -21.377 2.024 1.00 89.88 287 VAL A CA 1
ATOM 2246 C C . VAL A 1 287 ? 11.069 -21.701 3.010 1.00 89.88 287 VAL A C 1
ATOM 2248 O O . VAL A 1 287 ? 12.186 -21.206 2.838 1.00 89.88 287 VAL A O 1
ATOM 2251 N N . ASP A 1 288 ? 10.800 -22.540 4.009 1.00 88.88 288 ASP A N 1
ATOM 2252 C CA . ASP A 1 288 ? 11.818 -22.951 4.977 1.00 88.88 288 ASP A CA 1
ATOM 2253 C C . ASP A 1 288 ? 12.909 -23.813 4.320 1.00 88.88 288 ASP A C 1
ATOM 2255 O O . ASP A 1 288 ? 14.093 -23.534 4.508 1.00 88.88 288 ASP A O 1
ATOM 2259 N N . ALA A 1 289 ? 12.548 -24.734 3.418 1.00 90.62 289 ALA A N 1
ATOM 2260 C CA . ALA A 1 289 ? 13.528 -25.498 2.638 1.00 90.62 289 ALA A CA 1
ATOM 2261 C C . ALA A 1 289 ? 14.462 -24.597 1.799 1.00 90.62 289 ALA A C 1
ATOM 2263 O O . ALA A 1 289 ? 15.674 -24.817 1.748 1.00 90.62 289 ALA A O 1
ATOM 2264 N N . LEU A 1 290 ? 13.928 -23.537 1.179 1.00 86.75 290 LEU A N 1
ATOM 2265 C CA . LEU A 1 290 ? 14.735 -22.569 0.422 1.00 86.75 290 LEU A CA 1
ATOM 2266 C C . LEU A 1 290 ? 15.619 -21.695 1.325 1.00 86.75 290 LEU A C 1
ATOM 2268 O O . LEU A 1 290 ? 16.704 -21.267 0.915 1.00 86.75 290 LEU A O 1
ATOM 2272 N N . ARG A 1 291 ? 15.179 -21.400 2.555 1.00 82.81 291 ARG A N 1
ATOM 2273 C CA . ARG A 1 291 ? 16.016 -20.703 3.545 1.00 82.81 291 ARG A CA 1
ATOM 2274 C C . ARG A 1 291 ? 17.210 -21.557 3.950 1.00 82.81 291 ARG A C 1
ATOM 2276 O O . ARG A 1 291 ? 18.317 -21.015 4.004 1.00 82.81 291 ARG A O 1
ATOM 2283 N N . ASP A 1 292 ? 16.999 -22.851 4.158 1.00 92.44 292 ASP A N 1
ATOM 2284 C CA . ASP A 1 292 ? 18.058 -23.802 4.495 1.00 92.44 292 ASP A CA 1
ATOM 2285 C C . ASP A 1 292 ? 19.059 -23.959 3.340 1.00 92.44 292 ASP A C 1
ATOM 2287 O O . ASP A 1 292 ? 20.271 -23.879 3.550 1.00 92.44 292 ASP A O 1
ATOM 2291 N N . GLU A 1 293 ? 18.580 -24.059 2.095 1.00 95.00 293 GLU A N 1
ATOM 2292 C CA . GLU A 1 293 ? 19.448 -24.098 0.910 1.00 95.00 293 GLU A CA 1
ATOM 2293 C C . GLU A 1 293 ? 20.288 -22.817 0.776 1.00 95.00 293 GLU A C 1
ATOM 2295 O O . GLU A 1 293 ? 21.499 -22.861 0.538 1.00 95.00 293 GLU A O 1
ATOM 2300 N N . ARG A 1 294 ? 19.680 -21.646 0.997 1.00 92.12 294 ARG A N 1
ATOM 2301 C CA . ARG A 1 294 ? 20.403 -20.369 0.976 1.00 92.12 294 ARG A CA 1
ATOM 2302 C C . ARG A 1 294 ? 21.447 -20.280 2.092 1.00 92.12 294 ARG A C 1
ATOM 2304 O O . ARG A 1 294 ? 22.501 -19.672 1.880 1.00 92.12 294 ARG A O 1
ATOM 2311 N N . ALA A 1 295 ? 21.162 -20.832 3.270 1.00 91.38 295 ALA A N 1
ATOM 2312 C CA . ALA A 1 295 ? 22.124 -20.909 4.365 1.00 91.38 295 ALA A CA 1
ATOM 2313 C C . ALA A 1 295 ? 23.320 -21.794 3.976 1.00 91.38 295 ALA A C 1
ATOM 2315 O O . ALA A 1 295 ? 24.460 -21.344 4.097 1.00 91.38 295 ALA A O 1
ATOM 2316 N N . LEU A 1 296 ? 23.067 -22.966 3.383 1.00 96.94 296 LEU A N 1
ATOM 2317 C CA . LEU A 1 296 ? 24.108 -23.858 2.859 1.00 96.94 296 LEU A CA 1
ATOM 2318 C C . LEU A 1 296 ? 24.971 -23.193 1.780 1.00 96.94 296 LEU A C 1
ATOM 2320 O O . LEU A 1 296 ? 26.196 -23.267 1.840 1.00 96.94 296 LEU A O 1
ATOM 2324 N N . LEU A 1 297 ? 24.367 -22.483 0.823 1.00 92.38 297 LEU A N 1
ATOM 2325 C CA . LEU A 1 297 ? 25.119 -21.762 -0.212 1.00 92.38 297 LEU A CA 1
ATOM 2326 C C . LEU A 1 297 ? 26.002 -20.657 0.380 1.00 92.38 297 LEU A C 1
ATOM 2328 O O . LEU A 1 297 ? 27.117 -20.432 -0.090 1.00 92.38 297 LEU A O 1
ATOM 2332 N N . ARG A 1 298 ? 25.536 -19.969 1.429 1.00 93.00 298 ARG A N 1
ATOM 2333 C CA . ARG A 1 298 ? 26.353 -18.974 2.141 1.00 93.00 298 ARG A CA 1
ATOM 2334 C C . ARG A 1 298 ? 27.540 -19.617 2.842 1.00 93.00 298 ARG A C 1
ATOM 2336 O O . ARG A 1 298 ? 28.643 -19.083 2.742 1.00 93.00 298 ARG A O 1
ATOM 2343 N N . GLU A 1 299 ? 27.332 -20.751 3.505 1.00 94.69 299 GLU A N 1
ATOM 2344 C CA . GLU A 1 299 ? 28.431 -21.517 4.093 1.00 94.69 299 GLU A CA 1
ATOM 2345 C C . GLU A 1 299 ? 29.408 -22.006 3.021 1.00 94.69 299 GLU A C 1
ATOM 2347 O O . GLU A 1 299 ? 30.614 -21.890 3.209 1.00 94.69 299 GLU A O 1
ATOM 2352 N N . GLN A 1 300 ? 28.922 -22.447 1.858 1.00 93.56 300 GLN A N 1
ATOM 2353 C CA . GLN A 1 300 ? 29.770 -22.887 0.751 1.00 93.56 300 GLN A CA 1
ATOM 2354 C C . GLN A 1 300 ? 30.611 -21.744 0.162 1.00 93.56 300 GLN A C 1
ATOM 2356 O O . GLN A 1 300 ? 31.785 -21.943 -0.146 1.00 93.56 300 GLN A O 1
ATOM 2361 N N . ILE A 1 301 ? 30.049 -20.537 0.040 1.00 89.62 301 ILE A N 1
ATOM 2362 C CA . ILE A 1 301 ? 30.793 -19.349 -0.406 1.00 89.62 301 ILE A CA 1
ATOM 2363 C C . ILE A 1 301 ? 31.863 -18.967 0.623 1.00 89.62 301 ILE A C 1
ATOM 2365 O O . ILE A 1 301 ? 32.997 -18.686 0.237 1.00 89.62 301 ILE A O 1
ATOM 2369 N N . LEU A 1 302 ? 31.533 -18.997 1.918 1.00 92.00 302 LEU A N 1
ATOM 2370 C CA . LEU A 1 302 ? 32.485 -18.705 2.997 1.00 92.00 302 LEU A CA 1
ATOM 2371 C C . LEU A 1 302 ? 33.581 -19.773 3.125 1.00 92.00 302 LEU A C 1
ATOM 2373 O O . LEU A 1 302 ? 34.718 -19.441 3.453 1.00 92.00 302 LEU A O 1
ATOM 2377 N N . ALA A 1 303 ? 33.251 -21.036 2.855 1.00 90.75 303 ALA A N 1
ATOM 2378 C CA . ALA A 1 303 ? 34.194 -22.148 2.844 1.00 90.75 303 ALA A CA 1
ATOM 2379 C C . ALA A 1 303 ? 35.047 -22.191 1.566 1.00 90.75 303 ALA A C 1
ATOM 2381 O O . ALA A 1 303 ? 36.099 -22.837 1.558 1.00 90.75 303 ALA A O 1
ATOM 2382 N N . SER A 1 304 ? 34.629 -21.518 0.486 1.00 85.31 304 SER A N 1
ATOM 2383 C CA . SER A 1 304 ? 35.442 -21.425 -0.723 1.00 85.31 304 SER A CA 1
ATOM 2384 C C . SER A 1 304 ? 36.688 -20.574 -0.435 1.00 85.31 304 SER A C 1
ATOM 2386 O O . SER A 1 304 ? 36.565 -19.442 0.043 1.00 85.31 304 SER A O 1
ATOM 2388 N N . PRO A 1 305 ? 37.907 -21.097 -0.668 1.00 84.31 305 PRO A N 1
ATOM 2389 C CA . PRO A 1 305 ? 39.116 -20.323 -0.441 1.00 84.31 305 PRO A CA 1
ATOM 2390 C C . PRO A 1 305 ? 39.084 -19.081 -1.340 1.00 84.31 305 PRO A C 1
ATOM 2392 O O . PRO A 1 305 ? 38.658 -19.185 -2.496 1.00 84.31 305 PRO A O 1
ATOM 2395 N N . PRO A 1 306 ? 39.527 -17.911 -0.841 1.00 73.06 306 PRO A N 1
ATOM 2396 C CA . PRO A 1 306 ? 39.541 -16.690 -1.627 1.00 73.06 306 PRO A CA 1
ATOM 2397 C C . PRO A 1 306 ? 40.313 -16.967 -2.908 1.00 73.06 306 PRO A C 1
ATOM 2399 O O . PRO A 1 306 ? 41.489 -17.333 -2.861 1.00 73.06 306 PRO A O 1
ATOM 2402 N N . ILE A 1 307 ? 39.624 -16.836 -4.041 1.00 67.44 307 ILE A N 1
ATOM 2403 C CA . ILE A 1 307 ? 40.218 -16.973 -5.364 1.00 67.44 307 ILE A CA 1
ATOM 2404 C C . ILE A 1 307 ? 41.323 -15.923 -5.420 1.00 67.44 307 ILE A C 1
ATOM 2406 O O . ILE A 1 307 ? 41.063 -14.726 -5.552 1.00 67.44 307 ILE A O 1
ATOM 2410 N N . THR A 1 308 ? 42.564 -16.367 -5.239 1.00 60.78 308 THR A N 1
ATOM 2411 C CA . THR A 1 308 ? 43.755 -15.560 -5.439 1.00 60.78 308 THR A CA 1
ATOM 2412 C C . THR A 1 308 ? 43.741 -15.165 -6.901 1.00 60.78 308 THR A C 1
ATOM 2414 O O . THR A 1 308 ? 44.071 -15.956 -7.782 1.00 60.78 308 THR A O 1
ATOM 2417 N N . SER A 1 309 ? 43.254 -13.948 -7.145 1.00 52.41 309 SER A N 1
ATOM 2418 C CA . SER A 1 309 ? 43.184 -13.340 -8.464 1.00 52.41 309 SER A CA 1
ATOM 2419 C C . SER A 1 309 ? 44.539 -13.537 -9.151 1.00 52.41 309 SER A C 1
ATOM 2421 O O . SER A 1 309 ? 45.556 -13.104 -8.591 1.00 52.41 309 SER A O 1
ATOM 2423 N N . PRO A 1 310 ? 44.605 -14.255 -10.289 1.00 56.91 310 PRO A N 1
ATOM 2424 C CA . PRO A 1 310 ? 45.865 -14.484 -10.969 1.00 56.91 310 PRO A CA 1
ATOM 2425 C C . PRO A 1 310 ? 46.454 -13.127 -11.341 1.00 56.91 310 PRO A C 1
ATOM 2427 O O . PRO A 1 310 ? 45.764 -12.259 -11.874 1.00 56.91 310 PRO A O 1
ATOM 2430 N N . ALA A 1 311 ? 47.722 -12.961 -10.971 1.00 52.69 311 ALA A N 1
ATOM 2431 C CA . ALA A 1 311 ? 48.507 -11.746 -11.082 1.00 52.69 311 ALA A CA 1
ATOM 2432 C C . ALA A 1 311 ? 48.176 -10.931 -12.339 1.00 52.69 311 ALA A C 1
ATOM 2434 O O . ALA A 1 311 ? 48.202 -11.436 -13.463 1.00 52.69 311 ALA A O 1
ATOM 2435 N N . SER A 1 312 ? 47.892 -9.653 -12.105 1.00 49.09 312 SER A N 1
ATOM 2436 C CA . SER A 1 312 ? 47.682 -8.618 -13.107 1.00 49.09 312 SER A CA 1
ATOM 2437 C C . SER A 1 312 ? 48.685 -8.748 -14.263 1.00 49.09 312 SER A C 1
ATOM 2439 O O . SER A 1 312 ? 49.888 -8.867 -14.004 1.00 49.09 312 SER A O 1
ATOM 2441 N N . PRO A 1 313 ? 48.240 -8.702 -15.531 1.00 58.16 313 PRO A N 1
ATOM 2442 C CA . PRO A 1 313 ? 49.154 -8.707 -16.664 1.00 58.16 313 PRO A CA 1
ATOM 2443 C C . PRO A 1 313 ? 50.062 -7.465 -16.631 1.00 58.16 313 PRO A C 1
ATOM 2445 O O . PRO A 1 313 ? 49.651 -6.413 -16.130 1.00 58.16 313 PRO A O 1
ATOM 2448 N N . PRO A 1 314 ? 51.301 -7.564 -17.148 1.00 52.56 314 PRO A N 1
ATOM 2449 C CA . PRO A 1 314 ? 52.277 -6.488 -17.076 1.00 52.56 314 PRO A CA 1
ATOM 2450 C C . PRO A 1 314 ? 51.766 -5.240 -17.799 1.00 52.56 314 PRO A C 1
ATOM 2452 O O . PRO A 1 314 ? 51.471 -5.256 -18.994 1.00 52.56 314 PRO A O 1
ATOM 2455 N N . THR A 1 315 ? 51.681 -4.152 -17.038 1.00 50.44 315 THR A N 1
ATOM 2456 C CA . THR A 1 315 ? 51.335 -2.802 -17.472 1.00 50.44 315 THR A CA 1
ATOM 2457 C C . THR A 1 315 ? 52.181 -2.383 -18.674 1.00 50.44 315 THR A C 1
ATOM 2459 O O . THR A 1 315 ? 53.380 -2.127 -18.556 1.00 50.44 315 THR A O 1
ATOM 2462 N N . VAL A 1 316 ? 51.541 -2.287 -19.839 1.00 48.81 316 VAL A N 1
ATOM 2463 C CA . VAL A 1 316 ? 52.109 -1.657 -21.031 1.00 48.81 316 VAL A CA 1
ATOM 2464 C C . VAL A 1 316 ? 52.194 -0.154 -20.774 1.00 48.81 316 VAL A C 1
ATOM 2466 O O . VAL A 1 316 ? 51.190 0.547 -20.686 1.00 48.81 316 VAL A O 1
ATOM 2469 N N . SER A 1 317 ? 53.424 0.332 -20.641 1.00 50.59 317 SER A N 1
ATOM 2470 C CA . SER A 1 317 ? 53.788 1.744 -20.617 1.00 50.59 317 SER A CA 1
ATOM 2471 C C . SER A 1 317 ? 53.320 2.454 -21.887 1.00 50.59 317 SER A C 1
ATOM 2473 O O . SER A 1 317 ? 54.038 2.369 -22.874 1.00 50.59 317 SER A O 1
ATOM 2475 N N . GLN A 1 318 ? 52.205 3.196 -21.884 1.00 49.16 318 GLN A N 1
ATOM 2476 C CA . GLN A 1 318 ? 51.981 4.269 -22.866 1.00 49.16 318 GLN A CA 1
ATOM 2477 C C . GLN A 1 318 ? 51.174 5.454 -22.305 1.00 49.16 318 GLN A C 1
ATOM 2479 O O . GLN A 1 318 ? 50.116 5.296 -21.709 1.00 49.16 318 GLN A O 1
ATOM 2484 N N . LEU A 1 319 ? 51.725 6.640 -22.596 1.00 43.69 319 LEU A N 1
ATOM 2485 C CA . LEU A 1 319 ? 51.117 7.976 -22.658 1.00 43.69 319 LEU A CA 1
ATOM 2486 C C . LEU A 1 319 ? 50.764 8.680 -21.334 1.00 43.69 319 LEU A C 1
ATOM 2488 O O . LEU A 1 319 ? 49.630 8.726 -20.867 1.00 43.69 319 LEU A O 1
ATOM 2492 N N . ARG A 1 320 ? 51.794 9.356 -20.798 1.00 42.12 320 ARG A N 1
ATOM 2493 C CA . ARG A 1 320 ? 51.681 10.488 -19.867 1.00 42.12 320 ARG A CA 1
ATOM 2494 C C . ARG A 1 320 ? 50.861 11.617 -20.503 1.00 42.12 320 ARG A C 1
ATOM 2496 O O . ARG A 1 320 ? 51.364 12.316 -21.378 1.00 42.12 320 ARG A O 1
ATOM 2503 N N . PHE A 1 321 ? 49.666 11.859 -19.981 1.00 53.66 321 PHE A N 1
ATOM 2504 C CA . PHE A 1 321 ? 49.043 13.180 -20.036 1.00 53.66 321 PHE A CA 1
ATOM 2505 C C . PHE A 1 321 ? 49.569 14.041 -18.871 1.00 53.66 321 PHE A C 1
ATOM 2507 O O . PHE A 1 321 ? 49.759 13.514 -17.768 1.00 53.66 321 PHE A O 1
ATOM 2514 N N . PRO A 1 322 ? 49.845 15.342 -19.079 1.00 51.81 322 PRO A N 1
ATOM 2515 C CA . PRO A 1 322 ? 50.265 16.230 -18.004 1.00 51.81 322 PRO A CA 1
ATOM 2516 C C . PRO A 1 322 ? 49.111 16.433 -17.016 1.00 51.81 322 PRO A C 1
ATOM 2518 O O . PRO A 1 322 ? 48.014 16.858 -17.371 1.00 51.81 322 PRO A O 1
ATOM 2521 N N . ARG A 1 323 ? 49.384 16.092 -15.758 1.00 50.53 323 ARG A N 1
ATOM 2522 C CA . ARG A 1 323 ? 48.493 16.261 -14.609 1.00 50.53 323 ARG A CA 1
ATOM 2523 C C . ARG A 1 323 ? 48.299 17.766 -14.342 1.00 50.53 323 ARG A C 1
ATOM 2525 O O . ARG A 1 323 ? 49.308 18.470 -14.273 1.00 50.53 323 ARG A O 1
ATOM 2532 N N . PRO A 1 324 ? 47.065 18.272 -14.171 1.00 56.69 324 PRO A N 1
ATOM 2533 C CA . PRO A 1 324 ? 46.852 19.653 -13.748 1.00 56.69 324 PRO A CA 1
ATOM 2534 C C . PRO A 1 324 ? 47.417 19.881 -12.332 1.00 56.69 324 PRO A C 1
ATOM 2536 O O . PRO A 1 324 ? 47.443 18.943 -11.526 1.00 56.69 324 PRO A O 1
ATOM 2539 N N . PRO A 1 325 ? 47.907 21.098 -12.028 1.00 57.62 325 PRO A N 1
ATOM 2540 C CA . PRO A 1 325 ? 48.561 21.402 -10.762 1.00 57.62 325 PRO A CA 1
ATOM 2541 C C . PRO A 1 325 ? 47.582 21.299 -9.590 1.00 57.62 325 PRO A C 1
ATOM 2543 O O . PRO A 1 325 ? 46.498 21.879 -9.590 1.00 57.62 325 PRO A O 1
ATOM 2546 N N . THR A 1 326 ? 48.004 20.550 -8.578 1.00 57.66 326 THR A N 1
ATOM 2547 C CA . THR A 1 326 ? 47.353 20.406 -7.278 1.00 57.66 326 THR A CA 1
ATOM 2548 C C . THR A 1 326 ? 47.222 21.780 -6.601 1.00 57.66 326 THR A C 1
ATOM 2550 O O . THR A 1 326 ? 48.233 22.478 -6.483 1.00 57.66 326 THR A O 1
ATOM 2553 N N . PRO A 1 327 ? 46.035 22.186 -6.115 1.00 52.34 327 PRO A N 1
ATOM 2554 C CA . PRO A 1 327 ? 45.919 23.359 -5.260 1.00 52.34 327 PRO A CA 1
ATOM 2555 C C . PRO A 1 327 ? 46.644 23.093 -3.935 1.00 52.34 327 PRO A C 1
ATOM 2557 O O . PRO A 1 327 ? 46.416 22.072 -3.286 1.00 52.34 327 PRO A O 1
ATOM 2560 N N . GLY A 1 328 ? 47.552 23.998 -3.570 1.00 55.75 328 GLY A N 1
ATOM 2561 C CA . GLY A 1 328 ? 48.348 23.922 -2.347 1.00 55.75 328 GLY A CA 1
ATOM 2562 C C . GLY A 1 328 ? 47.521 24.028 -1.055 1.00 55.75 328 GLY A C 1
ATOM 2563 O O . GLY A 1 328 ? 46.345 24.402 -1.086 1.00 55.75 328 GLY A O 1
ATOM 2564 N N . PRO A 1 329 ? 48.137 23.704 0.094 1.00 53.81 329 PRO A N 1
ATOM 2565 C CA . PRO A 1 329 ? 47.470 23.687 1.387 1.00 53.81 329 PRO A CA 1
ATOM 2566 C C . PRO A 1 329 ? 47.124 25.118 1.808 1.00 53.81 329 PRO A C 1
ATOM 2568 O O . PRO A 1 329 ? 47.993 25.981 1.927 1.00 53.81 329 PRO A O 1
ATOM 2571 N N . ARG A 1 330 ? 45.832 25.382 2.017 1.00 45.44 330 ARG A N 1
ATOM 2572 C CA . ARG A 1 330 ? 45.366 26.640 2.601 1.00 45.44 330 ARG A CA 1
ATOM 2573 C C . ARG A 1 330 ? 45.825 26.710 4.055 1.00 45.44 330 ARG A C 1
ATOM 2575 O O . ARG A 1 330 ? 45.457 25.865 4.864 1.00 45.44 330 ARG A O 1
ATOM 2582 N N . HIS A 1 331 ? 46.604 27.742 4.358 1.00 46.31 331 HIS A N 1
ATOM 2583 C CA . HIS A 1 331 ? 46.916 28.170 5.711 1.00 46.31 331 HIS A CA 1
ATOM 2584 C C . HIS A 1 331 ? 45.620 28.496 6.465 1.00 46.31 331 HIS A C 1
ATOM 2586 O O . HIS A 1 331 ? 44.871 29.394 6.081 1.00 46.31 331 HIS A O 1
ATOM 2592 N N . THR A 1 332 ? 45.357 27.747 7.529 1.00 45.38 332 THR A N 1
ATOM 2593 C CA . THR A 1 332 ? 44.424 28.109 8.598 1.00 45.38 332 THR A CA 1
ATOM 2594 C C . THR A 1 332 ? 45.007 29.279 9.396 1.00 45.38 332 THR A C 1
ATOM 2596 O O . THR A 1 332 ? 46.147 29.158 9.850 1.00 45.38 332 THR A O 1
ATOM 2599 N N . PRO A 1 333 ? 44.279 30.394 9.589 1.00 49.66 333 PRO A N 1
ATOM 2600 C CA . PRO A 1 333 ? 44.694 31.439 10.511 1.00 49.66 333 PRO A CA 1
ATOM 2601 C C . PRO A 1 333 ? 44.572 30.941 11.952 1.00 49.66 333 PRO A C 1
ATOM 2603 O O . PRO A 1 333 ? 43.529 30.447 12.378 1.00 49.66 333 PRO A O 1
ATOM 2606 N N . GLU A 1 334 ? 45.678 31.076 12.666 1.00 41.81 334 GLU A N 1
ATOM 2607 C CA . GLU A 1 334 ? 45.869 30.860 14.092 1.00 41.81 334 GLU A CA 1
ATOM 2608 C C . GLU A 1 334 ? 45.035 31.889 14.883 1.00 41.81 334 GLU A C 1
ATOM 2610 O O . GLU A 1 334 ? 45.202 33.098 14.709 1.00 41.81 334 GLU A O 1
ATOM 2615 N N . LEU A 1 335 ? 44.097 31.416 15.709 1.00 52.12 335 LEU A N 1
ATOM 2616 C CA . LEU A 1 335 ? 43.369 32.236 16.685 1.00 52.12 335 LEU A CA 1
ATOM 2617 C C . LEU A 1 335 ? 44.100 32.187 18.041 1.00 52.12 335 LEU A C 1
ATOM 2619 O O . LEU A 1 335 ? 44.622 31.130 18.403 1.00 52.12 335 LEU A O 1
ATOM 2623 N N . PRO A 1 336 ? 44.142 33.303 18.792 1.00 60.31 336 PRO A N 1
ATOM 2624 C CA . PRO A 1 336 ? 44.867 33.396 20.055 1.00 60.31 336 PRO A CA 1
ATOM 2625 C C . PRO A 1 336 ? 44.148 32.665 21.208 1.00 60.31 336 PRO A C 1
ATOM 2627 O O . PRO A 1 336 ? 42.937 32.441 21.142 1.00 60.31 336 PRO A O 1
ATOM 2630 N N . PRO A 1 337 ? 44.877 32.307 22.284 1.00 59.03 337 PRO A N 1
ATOM 2631 C CA . PRO A 1 337 ? 44.315 31.604 23.428 1.00 59.03 337 PRO A CA 1
ATOM 2632 C C . PRO A 1 337 ? 43.615 32.589 24.371 1.00 59.03 337 PRO A C 1
ATOM 2634 O O . PRO A 1 337 ? 44.275 33.366 25.059 1.00 59.03 337 PRO A O 1
ATOM 2637 N N . GLU A 1 338 ? 42.286 32.529 24.453 1.00 43.47 338 GLU A N 1
ATOM 2638 C CA . GLU A 1 338 ? 41.551 33.169 25.546 1.00 43.47 338 GLU A CA 1
ATOM 2639 C C . GLU A 1 338 ? 41.289 32.167 26.672 1.00 43.47 338 GLU A C 1
ATOM 2641 O O . GLU A 1 338 ? 40.513 31.217 26.584 1.00 43.47 338 GLU A O 1
ATOM 2646 N N . THR A 1 339 ? 42.032 32.400 27.744 1.00 48.72 339 THR A N 1
ATOM 2647 C CA . THR A 1 339 ? 41.795 31.945 29.105 1.00 48.72 339 THR A CA 1
ATOM 2648 C C . THR A 1 339 ? 40.437 32.417 29.626 1.00 48.72 339 THR A C 1
ATOM 2650 O O . THR A 1 339 ? 40.153 33.609 29.553 1.00 48.72 339 THR A O 1
ATOM 2653 N N . GLY A 1 340 ? 39.691 31.532 30.292 1.00 37.19 340 GLY A N 1
ATOM 2654 C CA . GLY A 1 340 ? 38.738 31.936 31.331 1.00 37.19 340 GLY A CA 1
ATOM 2655 C C . GLY A 1 340 ? 37.329 31.360 31.203 1.00 37.19 340 GLY A C 1
ATOM 2656 O O . GLY A 1 340 ? 36.455 31.957 30.591 1.00 37.19 340 GLY A O 1
ATOM 2657 N N . SER A 1 341 ? 37.077 30.251 31.898 1.00 43.03 341 SER A N 1
ATOM 2658 C CA . SER A 1 341 ? 35.795 30.020 32.590 1.00 43.03 341 SER A CA 1
ATOM 2659 C C . SER A 1 341 ? 35.563 31.161 33.613 1.00 43.03 341 SER A C 1
ATOM 2661 O O . SER A 1 341 ? 36.577 31.716 34.050 1.00 43.03 341 SER A O 1
ATOM 2663 N N . PRO A 1 342 ? 34.339 31.481 34.109 1.00 52.28 342 PRO A N 1
ATOM 2664 C CA . PRO A 1 342 ? 33.223 30.548 34.329 1.00 52.28 342 PRO A CA 1
ATOM 2665 C C . PRO A 1 342 ? 31.779 31.114 34.172 1.00 52.28 342 PRO A C 1
ATOM 2667 O O . PRO A 1 342 ? 31.552 32.313 34.117 1.00 52.28 342 PRO A O 1
ATOM 2670 N N . SER A 1 343 ? 30.812 30.198 34.301 1.00 40.03 343 SER A N 1
ATOM 2671 C CA . SER A 1 343 ? 29.488 30.393 34.924 1.00 40.03 343 SER A CA 1
ATOM 2672 C C . SER A 1 343 ? 28.329 31.064 34.164 1.00 40.03 343 SER A C 1
ATOM 2674 O O . SER A 1 343 ? 28.487 32.022 33.424 1.00 40.03 343 SER A O 1
ATOM 2676 N N . GLU A 1 344 ? 27.147 30.556 34.534 1.00 38.53 344 GLU A N 1
ATOM 2677 C CA . GLU A 1 344 ? 25.805 31.160 34.524 1.00 38.53 344 GLU A CA 1
ATOM 2678 C C . GLU A 1 344 ? 24.950 31.154 33.243 1.00 38.53 344 GLU A C 1
ATOM 2680 O O . GLU A 1 344 ? 25.169 31.882 32.285 1.00 38.53 344 GLU A O 1
ATOM 2685 N N . ASN A 1 345 ? 23.891 30.334 33.322 1.00 48.56 345 ASN A N 1
ATOM 2686 C CA . ASN A 1 345 ? 22.483 30.709 33.150 1.00 48.56 345 ASN A CA 1
ATOM 2687 C C . ASN A 1 345 ? 22.157 31.736 32.055 1.00 48.56 345 ASN A C 1
ATOM 2689 O O . ASN A 1 345 ? 22.329 32.938 32.237 1.00 48.56 345 ASN A O 1
ATOM 2693 N N . GLY A 1 346 ? 21.520 31.266 30.983 1.00 36.81 346 GLY A N 1
ATOM 2694 C CA . GLY A 1 346 ? 20.915 32.144 29.990 1.00 36.81 346 GLY A CA 1
ATOM 2695 C C . GLY A 1 346 ? 20.001 31.394 29.036 1.00 36.81 346 GLY A C 1
ATOM 2696 O O . GLY A 1 346 ? 20.438 30.950 27.978 1.00 36.81 346 GLY A O 1
ATOM 2697 N N . ASP A 1 347 ? 18.734 31.279 29.433 1.00 47.53 347 ASP A N 1
ATOM 2698 C CA . ASP A 1 347 ? 17.584 31.109 28.546 1.00 47.53 347 ASP A CA 1
ATOM 2699 C C . ASP A 1 347 ? 17.700 32.012 27.313 1.00 47.53 347 ASP A C 1
ATOM 2701 O O . ASP A 1 347 ? 17.678 33.237 27.438 1.00 47.53 347 ASP A O 1
ATOM 2705 N N . ILE A 1 348 ? 17.758 31.412 26.122 1.00 43.31 348 ILE A N 1
ATOM 2706 C CA . ILE A 1 348 ? 17.439 32.085 24.858 1.00 43.31 348 ILE A CA 1
ATOM 2707 C C . ILE A 1 348 ? 16.640 31.109 23.986 1.00 43.31 348 ILE A C 1
ATOM 2709 O O . ILE A 1 348 ? 17.174 30.305 23.222 1.00 43.31 348 ILE A O 1
ATOM 2713 N N . THR A 1 349 ? 15.325 31.170 24.188 1.00 42.78 349 THR A N 1
ATOM 2714 C CA . THR A 1 349 ? 14.275 31.221 23.158 1.00 42.78 349 THR A CA 1
ATOM 2715 C C . THR A 1 349 ? 14.701 30.831 21.738 1.00 42.78 349 THR A C 1
ATOM 2717 O O . THR A 1 349 ? 15.167 31.649 20.943 1.00 42.78 349 THR A O 1
ATOM 2720 N N . ARG A 1 350 ? 14.422 29.575 21.374 1.00 41.72 350 ARG A N 1
ATOM 2721 C CA . ARG A 1 350 ? 14.194 29.197 19.974 1.00 41.72 350 ARG A CA 1
ATOM 2722 C C . ARG A 1 350 ? 12.767 29.601 19.580 1.00 41.72 350 ARG A C 1
ATOM 2724 O O . ARG A 1 350 ? 11.851 29.344 20.358 1.00 41.72 350 ARG A O 1
ATOM 2731 N N . PRO A 1 351 ? 12.552 30.224 18.410 1.00 50.41 351 PRO A N 1
ATOM 2732 C CA . PRO A 1 351 ? 11.213 30.577 17.964 1.00 50.41 351 PRO A CA 1
ATOM 2733 C C . PRO A 1 351 ? 10.435 29.310 17.585 1.00 50.41 351 PRO A C 1
ATOM 2735 O O . PRO A 1 351 ? 10.804 28.603 16.647 1.00 50.41 351 PRO A O 1
ATOM 2738 N N . ASN A 1 352 ? 9.356 29.055 18.328 1.00 48.84 352 ASN A N 1
ATOM 2739 C CA . ASN A 1 352 ? 8.246 28.196 17.927 1.00 48.84 352 ASN A CA 1
ATOM 2740 C C . ASN A 1 352 ? 7.673 28.719 16.607 1.00 48.84 352 ASN A C 1
ATOM 2742 O O . ASN A 1 352 ? 7.101 29.807 16.557 1.00 48.84 352 ASN A O 1
ATOM 2746 N N . LEU A 1 353 ? 7.827 27.943 15.540 1.00 52.94 353 LEU A N 1
ATOM 2747 C CA . LEU A 1 353 ? 7.122 28.163 14.286 1.00 52.94 353 LEU A CA 1
ATOM 2748 C C . LEU A 1 353 ? 6.806 26.802 13.670 1.00 52.94 353 LEU A C 1
ATOM 2750 O O . LEU A 1 353 ? 7.537 26.343 12.798 1.00 52.94 353 LEU A O 1
ATOM 2754 N N . LEU A 1 354 ? 5.771 26.160 14.222 1.00 46.50 354 LEU A N 1
ATOM 2755 C CA . LEU A 1 354 ? 4.810 25.231 13.599 1.00 46.50 354 LEU A CA 1
ATOM 2756 C C . LEU A 1 354 ? 4.083 24.439 14.706 1.00 46.50 354 LEU A C 1
ATOM 2758 O O . LEU A 1 354 ? 4.128 23.215 14.754 1.00 46.50 354 LEU A O 1
ATOM 2762 N N . GLU A 1 355 ? 3.406 25.155 15.607 1.00 42.72 355 GLU A N 1
ATOM 2763 C CA . GLU A 1 355 ? 2.196 24.621 16.237 1.00 42.72 355 GLU A CA 1
ATOM 2764 C C . GLU A 1 355 ? 1.092 24.766 15.185 1.00 42.72 355 GLU A C 1
ATOM 2766 O O . GLU A 1 355 ? 0.609 25.860 14.909 1.00 42.72 355 GLU A O 1
ATOM 2771 N N . TRP A 1 356 ? 0.798 23.667 14.495 1.00 48.16 356 TRP A N 1
ATOM 2772 C CA . TRP A 1 356 ? -0.476 23.481 13.814 1.00 48.16 356 TRP A CA 1
ATOM 2773 C C . TRP A 1 356 ? -1.426 22.902 14.859 1.00 48.16 356 TRP A C 1
ATOM 2775 O O . TRP A 1 356 ? -1.529 21.690 15.037 1.00 48.16 356 TRP A O 1
ATOM 2785 N N . ASP A 1 357 ? -2.092 23.795 15.576 1.00 49.22 357 ASP A N 1
ATOM 2786 C CA . ASP A 1 357 ? -3.296 23.540 16.355 1.00 49.22 357 ASP A CA 1
ATOM 2787 C C . ASP A 1 357 ? -4.463 23.245 15.400 1.00 49.22 357 ASP A C 1
ATOM 2789 O O . ASP A 1 357 ? -5.399 24.015 15.206 1.00 49.22 357 ASP A O 1
ATOM 2793 N N . GLY A 1 358 ? -4.397 22.069 14.776 1.00 47.38 358 GLY A N 1
ATOM 2794 C CA . GLY A 1 358 ? -5.456 21.491 13.952 1.00 47.38 358 GLY A CA 1
ATOM 2795 C C . GLY A 1 358 ? -6.627 20.923 14.759 1.00 47.38 358 GLY A C 1
ATOM 2796 O O . GLY A 1 358 ? -7.305 20.023 14.274 1.00 47.38 358 GLY A O 1
ATOM 2797 N N . GLU A 1 359 ? -6.890 21.430 15.965 1.00 43.84 359 GLU A N 1
ATOM 2798 C CA . GLU A 1 359 ? -8.111 21.144 16.723 1.00 43.84 359 GLU A CA 1
ATOM 2799 C C . GLU A 1 359 ? -9.240 22.086 16.281 1.00 43.84 359 GLU A C 1
ATOM 2801 O O . GLU A 1 359 ? -9.842 22.813 17.069 1.00 43.84 359 GLU A O 1
ATOM 2806 N N . GLN A 1 360 ? -9.588 22.058 14.993 1.00 50.97 360 GLN A N 1
ATOM 2807 C CA . GLN A 1 360 ? -10.960 22.396 14.630 1.00 50.97 360 GLN A CA 1
ATOM 2808 C C . GLN A 1 360 ? -11.825 21.193 14.986 1.00 50.97 360 GLN A C 1
ATOM 2810 O O . GLN A 1 360 ? -12.040 20.289 14.180 1.00 50.97 360 GLN A O 1
ATOM 2815 N N . SER A 1 361 ? -12.288 21.206 16.239 1.00 51.91 361 SER A N 1
ATOM 2816 C CA . SER A 1 361 ? -13.446 20.450 16.702 1.00 51.91 361 SER A CA 1
ATOM 2817 C C . SER A 1 361 ? -14.539 20.528 15.642 1.00 51.91 361 SER A C 1
ATOM 2819 O O . SER A 1 361 ? -15.199 21.554 15.475 1.00 51.91 361 SER A O 1
ATOM 2821 N N . MET A 1 362 ? -14.733 19.435 14.906 1.00 45.81 362 MET A N 1
ATOM 2822 C CA . MET A 1 362 ? -16.020 19.204 14.284 1.00 45.81 362 MET A CA 1
ATOM 2823 C C . MET A 1 362 ? -16.978 18.869 15.415 1.00 45.81 362 MET A C 1
ATOM 2825 O O . MET A 1 362 ? -17.025 17.728 15.876 1.00 45.81 362 MET A O 1
ATOM 2829 N N . ASP A 1 363 ? -17.744 19.866 15.846 1.00 46.97 363 ASP A N 1
ATOM 2830 C CA . ASP A 1 363 ? -19.000 19.640 16.543 1.00 46.97 363 ASP A CA 1
ATOM 2831 C C . ASP A 1 363 ? -19.888 18.795 15.622 1.00 46.97 363 ASP A C 1
ATOM 2833 O O . ASP A 1 363 ? -20.631 19.291 14.771 1.00 46.97 363 ASP A O 1
ATOM 2837 N N . LEU A 1 364 ? -19.771 17.475 15.762 1.00 52.00 364 LEU A N 1
ATOM 2838 C CA . LEU A 1 364 ? -20.734 16.523 15.251 1.00 52.00 364 LEU A CA 1
ATOM 2839 C C . LEU A 1 364 ? -22.014 16.765 16.042 1.00 52.00 364 LEU A C 1
ATOM 2841 O O . LEU A 1 364 ? -22.245 16.166 17.092 1.00 52.00 364 LEU A O 1
ATOM 2845 N N . ALA A 1 365 ? -22.834 17.681 15.529 1.00 44.59 365 ALA A N 1
ATOM 2846 C CA . ALA A 1 365 ? -24.232 17.802 15.882 1.00 44.59 365 ALA A CA 1
ATOM 2847 C C . ALA A 1 365 ? -24.871 16.426 15.668 1.00 44.59 365 ALA A C 1
ATOM 2849 O O . ALA A 1 365 ? -25.258 16.053 14.560 1.00 44.59 365 ALA A O 1
ATOM 2850 N N . THR A 1 366 ? -24.926 15.641 16.739 1.00 52.00 366 THR A N 1
ATOM 2851 C CA . THR A 1 366 ? -25.743 14.442 16.817 1.00 52.00 366 THR A CA 1
ATOM 2852 C C . THR A 1 366 ? -27.174 14.909 16.569 1.00 52.00 366 THR A C 1
ATOM 2854 O O . THR A 1 366 ? -27.682 15.732 17.337 1.00 52.00 366 THR A O 1
ATOM 2857 N N . PRO A 1 367 ? -27.841 14.476 15.484 1.00 54.25 367 PRO A N 1
ATOM 2858 C CA . PRO A 1 367 ? -29.239 14.810 15.313 1.00 54.25 367 PRO A CA 1
ATOM 2859 C C . PRO A 1 367 ? -29.983 14.186 16.491 1.00 54.25 367 PRO A C 1
ATOM 2861 O O . PRO A 1 367 ? -29.961 12.968 16.672 1.00 54.25 367 PRO A O 1
ATOM 2864 N N . LEU A 1 368 ? -30.591 15.036 17.321 1.00 44.44 368 LEU A N 1
ATOM 2865 C CA . LEU A 1 368 ? -31.509 14.627 18.375 1.00 44.44 368 LEU A CA 1
ATOM 2866 C C . LEU A 1 368 ? -32.601 13.781 17.720 1.00 44.44 368 LEU A C 1
ATOM 2868 O O . LEU A 1 368 ? -33.510 14.306 17.076 1.00 44.44 368 LEU A O 1
ATOM 2872 N N . VAL A 1 369 ? -32.476 12.461 17.834 1.00 55.16 369 VAL A N 1
ATOM 2873 C CA . VAL A 1 369 ? -33.515 11.539 17.392 1.00 55.16 369 VAL A CA 1
ATOM 2874 C C . VAL A 1 369 ? -34.718 11.805 18.297 1.00 55.16 369 VAL A C 1
ATOM 2876 O O . VAL A 1 369 ? -34.566 11.742 19.520 1.00 55.16 369 VAL A O 1
ATOM 2879 N N . PRO A 1 370 ? -35.895 12.154 17.750 1.00 45.91 370 PRO A N 1
ATOM 2880 C CA . PRO A 1 370 ? -37.073 12.399 18.563 1.00 45.91 370 PRO A CA 1
ATOM 2881 C C . PRO A 1 370 ? -37.386 11.144 19.374 1.00 45.91 370 PRO A C 1
ATOM 2883 O O . PRO A 1 370 ? -37.480 10.046 18.825 1.00 45.91 370 PRO A O 1
ATOM 2886 N N . SER A 1 371 ? -37.526 11.326 20.686 1.00 45.19 371 SER A N 1
ATOM 2887 C CA . SER A 1 371 ? -37.929 10.303 21.643 1.00 45.19 371 SER A CA 1
ATOM 2888 C C . SER A 1 371 ? -39.281 9.725 21.225 1.00 45.19 371 SER A C 1
ATOM 2890 O O . SER A 1 371 ? -40.336 10.262 21.562 1.00 45.19 371 SER A O 1
ATOM 2892 N N . LEU A 1 372 ? -39.257 8.645 20.446 1.00 42.97 372 LEU A N 1
ATOM 2893 C CA . LEU A 1 372 ? -40.439 7.853 20.148 1.00 42.97 372 LEU A CA 1
ATOM 2894 C C . LEU A 1 372 ? -40.850 7.156 21.442 1.00 42.97 372 LEU A C 1
ATOM 2896 O O . LEU A 1 372 ? -40.231 6.186 21.875 1.00 42.97 372 LEU A O 1
ATOM 2900 N N . VAL A 1 373 ? -41.889 7.704 22.067 1.00 43.19 373 VAL A N 1
ATOM 2901 C CA . VAL A 1 373 ? -42.659 7.053 23.123 1.00 43.19 373 VAL A CA 1
ATOM 2902 C C . VAL A 1 373 ? -43.252 5.783 22.513 1.00 43.19 373 VAL A C 1
ATOM 2904 O O . VAL A 1 373 ? -44.210 5.841 21.743 1.00 43.19 373 VAL A O 1
ATOM 2907 N N . LEU A 1 374 ? -42.623 4.642 22.790 1.00 48.62 374 LEU A N 1
ATOM 2908 C CA . LEU A 1 374 ? -43.154 3.332 22.431 1.00 48.62 374 LEU A CA 1
ATOM 2909 C C . LEU A 1 374 ? -44.405 3.062 23.289 1.00 48.62 374 LEU A C 1
ATOM 2911 O O . LEU A 1 374 ? -44.341 3.247 24.505 1.00 48.62 374 LEU A O 1
ATOM 2915 N N . PRO A 1 375 ? -45.541 2.668 22.686 1.00 45.50 375 PRO A N 1
ATOM 2916 C CA . PRO A 1 375 ? -46.744 2.322 23.430 1.00 45.50 375 PRO A CA 1
ATOM 2917 C C . PRO A 1 375 ? -46.523 1.058 24.271 1.00 45.50 375 PRO A C 1
ATOM 2919 O O . PRO A 1 375 ? -45.963 0.067 23.807 1.00 45.50 375 PRO A O 1
ATOM 2922 N N . ASP A 1 376 ? -47.006 1.114 25.510 1.00 45.62 376 ASP A N 1
ATOM 2923 C CA . ASP A 1 376 ? -46.799 0.161 26.609 1.00 45.62 376 ASP A CA 1
ATOM 2924 C C . ASP A 1 376 ? -47.643 -1.127 26.478 1.00 45.62 376 ASP A C 1
ATOM 2926 O O . ASP A 1 376 ? -48.292 -1.582 27.412 1.00 45.62 376 ASP A O 1
ATOM 2930 N N . THR A 1 377 ? -47.723 -1.697 25.274 1.00 48.78 377 THR A N 1
ATOM 2931 C CA . THR A 1 377 ? -48.547 -2.889 25.002 1.00 48.78 377 THR A CA 1
ATOM 2932 C C . THR A 1 377 ? -47.749 -3.923 24.223 1.00 48.78 377 THR A C 1
ATOM 2934 O O . THR A 1 377 ? -47.905 -4.102 23.019 1.00 48.78 377 THR A O 1
ATOM 2937 N N . PHE A 1 378 ? -46.866 -4.621 24.937 1.00 49.94 378 PHE A N 1
ATOM 2938 C CA . PHE A 1 378 ? -46.371 -5.918 24.490 1.00 49.94 378 PHE A CA 1
ATOM 2939 C C . PHE A 1 378 ? -47.421 -6.976 24.841 1.00 49.94 378 PHE A C 1
ATOM 2941 O O . PHE A 1 378 ? -47.567 -7.359 26.001 1.00 49.94 378 PHE A O 1
ATOM 2948 N N . GLU A 1 379 ? -48.169 -7.441 23.838 1.00 53.06 379 GLU A N 1
ATOM 2949 C CA . GLU A 1 379 ? -48.915 -8.694 23.964 1.00 53.06 379 GLU A CA 1
ATOM 2950 C C . GLU A 1 379 ? -47.921 -9.867 24.069 1.00 53.06 379 GLU A C 1
ATOM 2952 O O . GLU A 1 379 ? -46.962 -9.937 23.291 1.00 53.06 379 GLU A O 1
ATOM 2957 N N . PRO A 1 380 ? -48.116 -10.790 25.025 1.00 57.88 380 PRO A N 1
ATOM 2958 C CA . PRO A 1 380 ? -47.240 -11.937 25.200 1.00 57.88 380 PRO A CA 1
ATOM 2959 C C . PRO A 1 380 ? -47.373 -12.905 24.020 1.00 57.88 380 PRO A C 1
ATOM 2961 O O . PRO A 1 380 ? -48.463 -13.366 23.681 1.00 57.88 380 PRO A O 1
ATOM 2964 N N . ILE A 1 381 ? -46.234 -13.233 23.410 1.00 63.59 381 ILE A N 1
ATOM 2965 C CA . ILE A 1 381 ? -46.124 -14.239 22.351 1.00 63.59 381 ILE A CA 1
ATOM 2966 C C . ILE A 1 381 ? -46.438 -15.617 22.966 1.00 63.59 381 ILE A C 1
ATOM 2968 O O . ILE A 1 381 ? -45.784 -15.993 23.944 1.00 63.59 381 ILE A O 1
ATOM 2972 N N . PRO A 1 382 ? -47.413 -16.379 22.434 1.00 66.88 382 PRO A N 1
ATOM 2973 C CA . PRO A 1 382 ? -47.720 -17.711 22.940 1.00 66.88 382 PRO A CA 1
ATOM 2974 C C . PRO A 1 382 ? -46.544 -18.673 22.697 1.00 66.88 382 PRO A C 1
ATOM 2976 O O . PRO A 1 382 ? -45.830 -18.537 21.698 1.00 66.88 382 PRO A O 1
ATOM 2979 N N . PRO A 1 383 ? -46.319 -19.640 23.604 1.00 62.22 383 PRO A N 1
ATOM 2980 C CA . PRO A 1 383 ? -45.203 -20.568 23.497 1.00 62.22 383 PRO A CA 1
ATOM 2981 C C . PRO A 1 383 ? -45.322 -21.428 22.229 1.00 62.22 383 PRO A C 1
ATOM 2983 O O . PRO A 1 383 ? -46.432 -21.785 21.832 1.00 62.22 383 PRO A O 1
ATOM 2986 N N . PRO A 1 384 ? -44.190 -21.775 21.592 1.00 55.50 384 PRO A N 1
ATOM 2987 C CA . PRO A 1 384 ? -44.194 -22.635 20.422 1.00 55.50 384 PRO A CA 1
ATOM 2988 C C . PRO A 1 384 ? -44.660 -24.038 20.812 1.00 55.50 384 PRO A C 1
ATOM 2990 O O . PRO A 1 384 ? -44.095 -24.661 21.714 1.00 55.50 384 PRO A O 1
ATOM 2993 N N . ASP A 1 385 ? -45.677 -24.528 20.104 1.00 49.66 385 ASP A N 1
ATOM 2994 C CA . ASP A 1 385 ? -46.153 -25.901 20.209 1.00 49.66 385 ASP A CA 1
ATOM 2995 C C . ASP A 1 385 ? -44.986 -26.871 19.991 1.00 49.66 385 ASP A C 1
ATOM 2997 O O . ASP A 1 385 ? -44.386 -26.955 18.915 1.00 49.66 385 ASP A O 1
ATOM 3001 N N . THR A 1 386 ? -44.667 -27.623 21.041 1.00 50.81 386 THR A N 1
ATOM 3002 C CA . THR A 1 386 ? -43.800 -28.797 21.003 1.00 50.81 386 THR A CA 1
ATOM 3003 C C . THR A 1 386 ? -44.470 -29.879 20.165 1.00 50.81 386 THR A C 1
ATOM 3005 O O . THR A 1 386 ? -45.160 -30.752 20.687 1.00 50.81 386 THR A O 1
ATOM 3008 N N . ALA A 1 387 ? -44.270 -29.817 18.852 1.00 46.91 387 ALA A N 1
ATOM 3009 C CA . ALA A 1 387 ? -44.501 -30.945 17.972 1.00 46.91 387 ALA A CA 1
ATOM 3010 C C . ALA A 1 387 ? -43.296 -31.887 18.072 1.00 46.91 387 ALA A C 1
ATOM 3012 O O . ALA A 1 387 ? -42.171 -31.563 17.686 1.00 46.91 387 ALA A O 1
ATOM 3013 N N . GLU A 1 388 ? -43.567 -33.049 18.652 1.00 49.97 388 GLU A N 1
ATOM 3014 C CA . GLU A 1 388 ? -42.715 -34.223 18.718 1.00 49.97 388 GLU A CA 1
ATOM 3015 C C . GLU A 1 388 ? -42.078 -34.518 17.352 1.00 49.97 388 GLU A C 1
ATOM 3017 O O . GLU A 1 388 ? -42.762 -34.845 16.386 1.00 49.97 388 GLU A O 1
ATOM 3022 N N . ASN A 1 389 ? -40.752 -34.438 17.267 1.00 44.41 389 ASN A N 1
ATOM 3023 C CA . ASN A 1 389 ? -40.013 -35.097 16.198 1.00 44.41 389 ASN A CA 1
ATOM 3024 C C . ASN A 1 389 ? -38.754 -35.727 16.793 1.00 44.41 389 ASN A C 1
ATOM 3026 O O . ASN A 1 389 ? -37.648 -35.186 16.767 1.00 44.41 389 ASN A O 1
ATOM 3030 N N . SER A 1 390 ? -38.973 -36.890 17.400 1.00 52.62 390 SER A N 1
ATOM 3031 C CA . SER A 1 390 ? -37.948 -37.819 17.845 1.00 52.62 390 SER A CA 1
ATOM 3032 C C . SER A 1 390 ? -37.270 -38.452 16.629 1.00 52.62 390 SER A C 1
ATOM 3034 O O . SER A 1 390 ? -37.732 -39.435 16.062 1.00 52.62 390 SER A O 1
ATOM 3036 N N . ASN A 1 391 ? -36.131 -37.895 16.227 1.00 48.38 391 ASN A N 1
ATOM 3037 C CA . ASN A 1 391 ? -35.186 -38.597 15.363 1.00 48.38 391 ASN A CA 1
ATOM 3038 C C . ASN A 1 391 ? -33.752 -38.226 15.755 1.00 48.38 391 ASN A C 1
ATOM 3040 O O . ASN A 1 391 ? -33.013 -37.575 15.020 1.00 48.38 391 ASN A O 1
ATOM 3044 N N . TYR A 1 392 ? -33.359 -38.643 16.960 1.00 42.75 392 TYR A N 1
ATOM 3045 C CA . TYR A 1 392 ? -31.951 -38.705 17.333 1.00 42.75 392 TYR A CA 1
ATOM 3046 C C . TYR A 1 392 ? -31.342 -39.956 16.698 1.00 42.75 392 TYR A C 1
ATOM 3048 O O . TYR A 1 392 ? -31.449 -41.064 17.222 1.00 42.75 392 TYR A O 1
ATOM 3056 N N . ALA A 1 393 ? -30.720 -39.763 15.536 1.00 41.19 393 ALA A N 1
ATOM 3057 C CA . ALA A 1 393 ? -29.801 -40.730 14.964 1.00 41.19 393 ALA A CA 1
ATOM 3058 C C . ALA A 1 393 ? -28.578 -40.868 15.886 1.00 41.19 393 ALA A C 1
ATOM 3060 O O . ALA A 1 393 ? -27.957 -39.884 16.290 1.00 41.19 393 ALA A O 1
ATOM 3061 N N . LEU A 1 394 ? -28.275 -42.115 16.232 1.00 43.62 394 LEU A N 1
ATOM 3062 C CA . LEU A 1 394 ? -27.158 -42.546 17.062 1.00 43.62 394 LEU A CA 1
ATOM 3063 C C . LEU A 1 394 ? -25.816 -42.056 16.489 1.00 43.62 394 LEU A C 1
ATOM 3065 O O . LEU A 1 394 ? -25.474 -42.361 15.347 1.00 43.62 394 LEU A O 1
ATOM 3069 N N . LEU A 1 395 ? -25.045 -41.334 17.308 1.00 47.16 395 LEU A N 1
ATOM 3070 C CA . LEU A 1 395 ? -23.626 -41.066 17.071 1.00 47.16 395 LEU A CA 1
ATOM 3071 C C . LEU A 1 395 ? -22.837 -42.390 17.052 1.00 47.16 395 LEU A C 1
ATOM 3073 O O . LEU A 1 395 ? -23.006 -43.193 17.974 1.00 47.16 395 LEU A O 1
ATOM 3077 N N . PRO A 1 396 ? -21.939 -42.620 16.076 1.00 54.16 396 PRO A N 1
ATOM 3078 C CA . PRO A 1 396 ? -21.013 -43.736 16.138 1.00 54.16 396 PRO A CA 1
ATOM 3079 C C . PRO A 1 396 ? -19.934 -43.453 17.188 1.00 54.16 396 PRO A C 1
ATOM 3081 O O . PRO A 1 396 ? -19.258 -42.424 17.183 1.00 54.16 396 PRO A O 1
ATOM 3084 N N . THR A 1 397 ? -19.810 -44.399 18.108 1.00 48.28 397 THR A N 1
ATOM 3085 C CA . THR A 1 397 ? -18.795 -44.496 19.150 1.00 48.28 397 THR A CA 1
ATOM 3086 C C . THR A 1 397 ? -17.383 -44.531 18.564 1.00 48.28 397 THR A C 1
ATOM 3088 O O . THR A 1 397 ? -17.117 -45.186 17.557 1.00 48.28 397 THR A O 1
ATOM 3091 N N . ALA A 1 398 ? -16.482 -43.816 19.237 1.00 50.06 398 ALA A N 1
ATOM 3092 C CA . ALA A 1 398 ? -15.062 -43.693 18.941 1.00 50.06 398 ALA A CA 1
ATOM 3093 C C . ALA A 1 398 ? -14.379 -45.045 18.661 1.00 50.06 398 ALA A C 1
ATOM 3095 O O . ALA A 1 398 ? -14.455 -45.976 19.465 1.00 50.06 398 ALA A O 1
ATOM 3096 N N . GLY A 1 399 ? -13.683 -45.123 17.525 1.00 55.16 399 GLY A N 1
ATOM 3097 C CA . GLY A 1 399 ? -12.761 -46.210 17.209 1.00 55.16 399 GLY A CA 1
ATOM 3098 C C . GLY A 1 399 ? -11.432 -46.071 17.971 1.00 55.16 399 GLY A C 1
ATOM 3099 O O . GLY A 1 399 ? -11.048 -44.957 18.332 1.00 55.16 399 GLY A O 1
ATOM 3100 N N . PRO A 1 400 ? -10.730 -47.188 18.232 1.00 58.62 400 PRO A N 1
ATOM 3101 C CA . PRO A 1 400 ? -9.484 -47.203 18.991 1.00 58.62 400 PRO A CA 1
ATOM 3102 C C . PRO A 1 400 ? -8.325 -46.560 18.216 1.00 58.62 400 PRO A C 1
ATOM 3104 O O . PRO A 1 400 ? -8.161 -46.774 17.015 1.00 58.62 400 PRO A O 1
ATOM 3107 N N . SER A 1 401 ? -7.515 -45.784 18.936 1.00 55.06 401 SER A N 1
ATOM 3108 C CA . SER A 1 401 ? -6.319 -45.095 18.449 1.00 55.06 401 SER A CA 1
ATOM 3109 C C . SER A 1 401 ? -5.306 -46.052 17.798 1.00 55.06 401 SER A C 1
ATOM 3111 O O . SER A 1 401 ? -5.079 -47.140 18.334 1.00 55.06 401 SER A O 1
ATOM 3113 N N . PRO A 1 402 ? -4.639 -45.656 16.698 1.00 58.69 402 PRO A N 1
ATOM 3114 C CA . PRO A 1 402 ? -3.584 -46.459 16.097 1.00 58.69 402 PRO A CA 1
ATOM 3115 C C . PRO A 1 402 ? -2.329 -46.440 16.978 1.00 58.69 402 PRO A C 1
ATOM 3117 O O . PRO A 1 402 ? -1.825 -45.388 17.370 1.00 58.69 402 PRO A O 1
ATOM 3120 N N . ILE A 1 403 ? -1.837 -47.638 17.283 1.00 54.91 403 ILE A N 1
ATOM 3121 C CA . ILE A 1 403 ? -0.545 -47.890 17.918 1.00 54.91 403 ILE A CA 1
ATOM 3122 C C . ILE A 1 403 ? 0.537 -47.527 16.895 1.00 54.91 403 ILE A C 1
ATOM 3124 O O . ILE A 1 403 ? 0.596 -48.115 15.818 1.00 54.91 403 ILE A O 1
ATOM 3128 N N . LEU A 1 404 ? 1.369 -46.534 17.218 1.00 54.56 404 LEU A N 1
ATOM 3129 C CA . LEU A 1 404 ? 2.551 -46.184 16.433 1.00 54.56 404 LEU A CA 1
ATOM 3130 C C . LEU A 1 404 ? 3.612 -47.272 16.626 1.00 54.56 404 LEU A C 1
ATOM 3132 O O . LEU A 1 404 ? 4.286 -47.334 17.655 1.00 54.56 404 LEU A O 1
ATOM 3136 N N . GLU A 1 405 ? 3.726 -48.145 15.632 1.00 57.06 405 GLU A N 1
ATOM 3137 C CA . GLU A 1 405 ? 4.780 -49.146 15.523 1.00 57.06 405 GLU A CA 1
ATOM 3138 C C . GLU A 1 405 ? 6.062 -48.446 15.037 1.00 57.06 405 GLU A C 1
ATOM 3140 O O . GLU A 1 405 ? 6.175 -48.028 13.885 1.00 57.06 405 GLU A O 1
ATOM 3145 N N . TYR A 1 406 ? 7.016 -48.244 15.949 1.00 56.91 406 TYR A N 1
ATOM 3146 C CA . TYR A 1 406 ? 8.357 -47.769 15.616 1.00 56.91 406 TYR A CA 1
ATOM 3147 C C . TYR A 1 406 ? 9.104 -48.880 14.873 1.00 56.91 406 TYR A C 1
ATOM 3149 O O . TYR A 1 406 ? 9.497 -49.883 15.467 1.00 56.91 406 TYR A O 1
ATOM 3157 N N . GLY A 1 407 ? 9.306 -48.693 13.570 1.00 58.28 407 GLY A N 1
ATOM 3158 C CA . GLY A 1 407 ? 10.174 -49.544 12.767 1.00 58.28 407 GLY A CA 1
ATOM 3159 C C . GLY A 1 407 ? 11.637 -49.381 13.180 1.00 58.28 407 GLY A C 1
ATOM 3160 O O . GLY A 1 407 ? 12.241 -48.334 12.950 1.00 58.28 407 GLY A O 1
ATOM 3161 N N . SER A 1 408 ? 12.199 -50.437 13.770 1.00 59.66 408 SER A N 1
ATOM 3162 C CA . SER A 1 408 ? 13.641 -50.673 13.851 1.00 59.66 408 SER A CA 1
ATOM 3163 C C . SER A 1 408 ? 14.227 -50.764 12.444 1.00 59.66 408 SER A C 1
ATOM 3165 O O . SER A 1 408 ? 13.834 -51.628 11.661 1.00 59.66 408 SER A O 1
ATOM 3167 N N . ILE A 1 409 ? 15.194 -49.904 12.139 1.00 57.28 409 ILE A N 1
ATOM 3168 C CA . ILE A 1 409 ? 16.096 -50.086 11.002 1.00 57.28 409 ILE A CA 1
ATOM 3169 C C . ILE A 1 409 ? 17.311 -50.843 11.543 1.00 57.28 409 ILE A C 1
ATOM 3171 O O . ILE A 1 409 ? 18.111 -50.286 12.294 1.00 57.28 409 ILE A O 1
ATOM 3175 N N . GLU A 1 410 ? 17.408 -52.128 11.204 1.00 64.31 410 GLU A N 1
ATOM 3176 C CA . GLU A 1 410 ? 18.630 -52.916 11.350 1.00 64.31 410 GLU A CA 1
ATOM 3177 C C . GLU A 1 410 ? 19.469 -52.837 10.067 1.00 64.31 410 GLU A C 1
ATOM 3179 O O . GLU A 1 410 ? 18.948 -53.064 8.977 1.00 64.31 410 GLU A O 1
ATOM 3184 N N . SER A 1 411 ? 20.771 -52.618 10.297 1.00 59.81 411 SER A N 1
ATOM 3185 C CA . SER A 1 411 ? 21.967 -53.012 9.522 1.00 59.81 411 SER A CA 1
ATOM 3186 C C . SER A 1 411 ? 22.212 -52.424 8.133 1.00 59.81 411 SER A C 1
ATOM 3188 O O . SER A 1 411 ? 21.563 -52.857 7.157 1.00 59.81 411 SER A O 1
#

Organism: NCBI:txid2126181

Radius of gyration: 44.87 Å; chains: 1; bounding box: 103×130×102 Å

Foldseek 3Di:
DVVVVVVVVVVVVVVVVVVVVVVVVVVVVVVVVVVVVVVVVVVVVVVVVVVVVVVVVVVVVVVCVVCVVVCVVPPPPPPPVPPPDPPPDPDPPDPDDPVVVVVVVVVVVVVVVVVVVVVVVVVVVVVVVVVVVVVVVVVVVVVVVVVVVCVVVVVPPPVVVVVVVVVVVVVVVVVVVVVVVVVVVVVVVVVCVVVVPDDPDDDDDDDDDDDDDDDDDDDDDDDPDPVVVVVVVVVVVVVVVVVVVVVVVVVVVVVPDDDDDDDDDPPCVVVVVVVVVVVVVVVVVVVVVVVVVVVVVVVVVVPPDPPPPPDDDDDDDDDDDDDPDDDDDDDDDDDDDDDDDDDDDDDDDDDDDDPPPVPPPPPPPPPPDPPPPDDPDDDDDDDDDPDDDPDDDDDDDDDDDDDDDDDDDDD

Sequence (411 aa):
MDRLQIALDALDTLRLQYAQQSAAQSALIEKHNDQLSFFRDVARVAEFERDNLRDAVIELAERVESSQKDFFSLPRPRLFLPQMLQPLSPPPVVLPSETDSDLWAYASATIVALRSKLTAEQQAHAETRRITKAQIAILEAQLARREADLAAAGLSLNPRHHADEEIAQTEAINVRLAAEVAQLAAKVEEMQATSSRPPVVPPIVLQHDPDRTIRPRQRASSAPSSNFASDFAKDIETLGRQIEEFRITRAQVAHSTPNHPARHSPVTENNDHIALEREIAELGAQVDALRDERALLREQILASPPITSPASPPTVSQLRFPRPPTPGPRHTPELPPETGSPSENGDITRPNLLEWDGEQSMDLATPLVPSLVLPDTFEPIPPPDTAENSNYALLPTAGPSPILEYGSIES